Protein AF-0000000066250728 (afdb_homodimer)

Sequence (460 aa):
MPHHIVIVEDEPVTQARLQSYFTQEGYTVSVTASGAGLREIMQNQSVDLILLDINLPDENGLMLTRALRERSTVGIILVTGRSDRIDRIVGLEMGADDYVTKPLELRELVVRVKNLLWRIDLARQAQPHTQDNCYRFAGYCLNVSRHTLERDGEPIKLTRAEYEMLVAFVTNPGEILSRERLLRMLSARRVENPDLRTVDVLIRRLRHKLSADLLVTQHGEGYFLAADVCMPHHIVIVEDEPVTQARLQSYFTQEGYTVSVTASGAGLREIMQNQSVDLILLDINLPDENGLMLTRALRERSTVGIILVTGRSDRIDRIVGLEMGADDYVTKPLELRELVVRVKNLLWRIDLARQAQPHTQDNCYRFAGYCLNVSRHTLERDGEPIKLTRAEYEMLVAFVTNPGEILSRERLLRMLSARRVENPDLRTVDVLIRRLRHKLSADLLVTQHGEGYFLAADVC

Nearest PDB structures (foldseek):
  1xhf-assembly1_A  TM=9.893E-01  e=3.706E-13  Escherichia coli
  4kfc-assembly1_A  TM=5.930E-01  e=5.085E-16  Escherichia coli K-12
  1nxp-assembly1_A  TM=9.653E-01  e=1.635E-10  Streptococcus pneumoniae TIGR4
  4kfc-assembly1_B  TM=5.227E-01  e=7.411E-16  Escherichia coli K-12
  6is2-assembly1_A  TM=9.605E-01  e=4.752E-10  Staphylococcus aureus RF122

GO terms:
  GO:0000156 phosphorelay response regulator activity (F, IDA)
  GO:0006355 regulation of DNA-templated transcription (P, IDA)
  GO:0097532 stress response to acid chemical (P, IMP)

Structure (mmCIF, N/CA/C/O backbone):
data_AF-0000000066250728-model_v1
#
loop_
_entity.id
_entity.type
_entity.pdbx_description
1 polymer 'TorCAD operon transcriptional regulatory protein TorR'
#
loop_
_atom_site.group_PDB
_atom_site.id
_atom_site.type_symbol
_atom_site.label_atom_id
_atom_site.label_alt_id
_atom_site.label_comp_id
_atom_site.label_asym_id
_atom_site.label_entity_id
_atom_site.label_seq_id
_atom_site.pdbx_PDB_ins_code
_atom_site.Cartn_x
_atom_site.Cartn_y
_atom_site.Cartn_z
_atom_site.occupancy
_atom_site.B_iso_or_equiv
_atom_site.auth_seq_id
_atom_site.auth_comp_id
_atom_site.auth_asym_id
_atom_site.auth_atom_id
_atom_site.pdbx_PDB_model_num
ATOM 1 N N . MET A 1 1 ? -9.562 10.82 -10.992 1 58.28 1 MET A N 1
ATOM 2 C CA . MET A 1 1 ? -8.797 12.07 -11.039 1 58.28 1 MET A CA 1
ATOM 3 C C . MET A 1 1 ? -7.305 11.789 -10.938 1 58.28 1 MET A C 1
ATOM 5 O O . MET A 1 1 ? -6.895 10.766 -10.398 1 58.28 1 MET A O 1
ATOM 9 N N . PRO A 1 2 ? -6.418 12.531 -11.664 1 83.06 2 PRO A N 1
ATOM 10 C CA . PRO A 1 2 ? -4.973 12.305 -11.586 1 83.06 2 PRO A CA 1
ATOM 11 C C . PRO A 1 2 ? -4.434 12.43 -10.164 1 83.06 2 PRO A C 1
ATOM 13 O O . PRO A 1 2 ? -4.945 13.227 -9.375 1 83.06 2 PRO A O 1
ATOM 16 N N . HIS A 1 3 ? -3.527 11.594 -9.844 1 92.5 3 HIS A N 1
ATOM 17 C CA . HIS A 1 3 ? -2.898 11.656 -8.531 1 92.5 3 HIS A CA 1
ATOM 18 C C . HIS A 1 3 ? -2.211 13 -8.312 1 92.5 3 HIS A C 1
ATOM 20 O O . HIS A 1 3 ? -1.641 13.57 -9.242 1 92.5 3 HIS A O 1
ATOM 26 N N . HIS A 1 4 ? -2.318 13.516 -7.145 1 96.75 4 HIS A N 1
ATOM 27 C CA . HIS A 1 4 ? -1.683 14.773 -6.75 1 96.75 4 HIS A CA 1
ATOM 28 C C . HIS A 1 4 ? -0.383 14.516 -5.992 1 96.75 4 HIS A C 1
ATOM 30 O O . HIS A 1 4 ? -0.396 13.93 -4.91 1 96.75 4 HIS A O 1
ATOM 36 N N . ILE A 1 5 ? 0.735 14.961 -6.586 1 98.44 5 ILE A N 1
ATOM 37 C CA . ILE A 1 5 ? 2.068 14.812 -6.012 1 98.44 5 ILE A CA 1
ATOM 38 C C . ILE A 1 5 ? 2.576 16.172 -5.539 1 98.44 5 ILE A C 1
ATOM 40 O O . ILE A 1 5 ? 2.482 17.172 -6.262 1 98.44 5 ILE A O 1
ATOM 44 N N . VAL A 1 6 ? 3.029 16.234 -4.293 1 98.69 6 VAL A N 1
ATOM 45 C CA . VAL A 1 6 ? 3.662 17.469 -3.812 1 98.69 6 VAL A CA 1
ATOM 46 C C . VAL A 1 6 ? 5.172 17.266 -3.717 1 98.69 6 VAL A C 1
ATOM 48 O O . VAL A 1 6 ? 5.637 16.281 -3.115 1 98.69 6 VAL A O 1
ATOM 51 N N . ILE A 1 7 ? 5.895 18.156 -4.328 1 98.69 7 ILE A N 1
ATOM 52 C CA . ILE A 1 7 ? 7.352 18.156 -4.277 1 98.69 7 ILE A CA 1
ATOM 53 C C . ILE A 1 7 ? 7.836 19.188 -3.254 1 98.69 7 ILE A C 1
ATOM 55 O O . ILE A 1 7 ? 7.555 20.375 -3.383 1 98.69 7 ILE A O 1
ATOM 59 N N . VAL A 1 8 ? 8.539 18.719 -2.197 1 98.38 8 VAL A N 1
ATOM 60 C CA . VAL A 1 8 ? 9.109 19.578 -1.162 1 98.38 8 VAL A CA 1
ATOM 61 C C . VAL A 1 8 ? 10.625 19.641 -1.322 1 98.38 8 VAL A C 1
ATOM 63 O O . VAL A 1 8 ? 11.344 18.719 -0.917 1 98.38 8 VAL A O 1
ATOM 66 N N . GLU A 1 9 ? 11.109 20.641 -1.899 1 97.38 9 GLU A N 1
ATOM 67 C CA . GLU A 1 9 ? 12.484 20.828 -2.352 1 97.38 9 GLU A CA 1
ATOM 68 C C . GLU A 1 9 ? 12.859 22.297 -2.383 1 97.38 9 GLU A C 1
ATOM 70 O O . GLU A 1 9 ? 12.18 23.109 -3.018 1 97.38 9 GLU A O 1
ATOM 75 N N . ASP A 1 10 ? 13.922 22.609 -1.641 1 95.69 10 ASP A N 1
ATOM 76 C CA . ASP A 1 10 ? 14.266 24.031 -1.536 1 95.69 10 ASP A CA 1
ATOM 77 C C . ASP A 1 10 ? 15.234 24.438 -2.641 1 95.69 10 ASP A C 1
ATOM 79 O O . ASP A 1 10 ? 15.422 25.625 -2.896 1 95.69 10 ASP A O 1
ATOM 83 N N . GLU A 1 11 ? 15.938 23.531 -3.299 1 95.5 11 GLU A N 1
ATOM 84 C CA . GLU A 1 11 ? 16.812 23.844 -4.418 1 95.5 11 GLU A CA 1
ATOM 85 C C . GLU A 1 11 ? 16.016 24.031 -5.711 1 95.5 11 GLU A C 1
ATOM 87 O O . GLU A 1 11 ? 15.453 23.062 -6.234 1 95.5 11 GLU A O 1
ATOM 92 N N . PRO A 1 12 ? 16.047 25.188 -6.258 1 96.25 12 PRO A N 1
ATOM 93 C CA . PRO A 1 12 ? 15.117 25.547 -7.34 1 96.25 12 PRO A CA 1
ATOM 94 C C . PRO A 1 12 ? 15.305 24.672 -8.578 1 96.25 12 PRO A C 1
ATOM 96 O O . PRO A 1 12 ? 14.32 24.297 -9.219 1 96.25 12 PRO A O 1
ATOM 99 N N . VAL A 1 13 ? 16.516 24.359 -8.977 1 96.56 13 VAL A N 1
ATOM 100 C CA . VAL A 1 13 ? 16.781 23.609 -10.195 1 96.56 13 VAL A CA 1
ATOM 101 C C . VAL A 1 13 ? 16.219 22.188 -10.062 1 96.56 13 VAL A C 1
ATOM 103 O O . VAL A 1 13 ? 15.523 21.703 -10.961 1 96.56 13 VAL A O 1
ATOM 106 N N . THR A 1 14 ? 16.484 21.609 -8.961 1 96.44 14 THR A N 1
ATOM 107 C CA . THR A 1 14 ? 15.977 20.266 -8.695 1 96.44 14 THR A CA 1
ATOM 108 C C . THR A 1 14 ? 14.453 20.266 -8.609 1 96.44 14 THR A C 1
ATOM 110 O O . THR A 1 14 ? 13.797 19.375 -9.156 1 96.44 14 THR A O 1
ATOM 113 N N . GLN A 1 15 ? 13.922 21.219 -7.914 1 97.62 15 GLN A N 1
ATOM 114 C CA . GLN A 1 15 ? 12.477 21.344 -7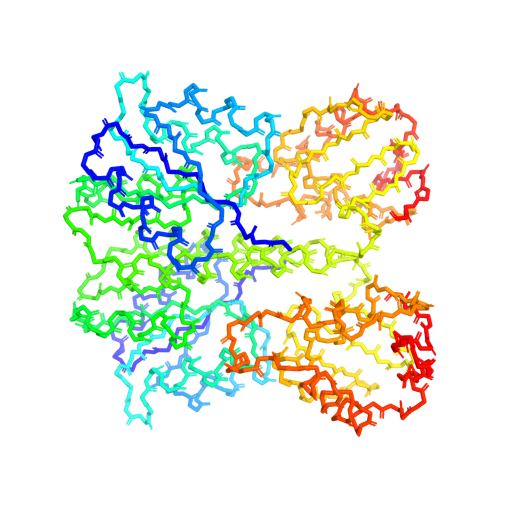.773 1 97.62 15 GLN A CA 1
ATOM 115 C C . GLN A 1 15 ? 11.797 21.438 -9.141 1 97.62 15 GLN A C 1
ATOM 117 O O . GLN A 1 15 ? 10.836 20.734 -9.406 1 97.62 15 GLN A O 1
ATOM 122 N N . ALA A 1 16 ? 12.312 22.297 -10.008 1 97.62 16 ALA A N 1
ATOM 123 C CA . ALA A 1 16 ? 11.742 22.531 -11.328 1 97.62 16 ALA A CA 1
ATOM 124 C C . ALA A 1 16 ? 11.836 21.281 -12.195 1 97.62 16 ALA A C 1
ATOM 126 O O . ALA A 1 16 ? 10.906 20.969 -12.945 1 97.62 16 ALA A O 1
ATOM 127 N N . ARG A 1 17 ? 12.969 20.641 -12.102 1 97.25 17 ARG A N 1
ATOM 128 C CA . ARG A 1 17 ? 13.188 19.422 -12.875 1 97.25 17 ARG A CA 1
ATOM 129 C C . ARG A 1 17 ? 12.172 18.344 -12.508 1 97.25 17 ARG A C 1
ATOM 131 O O . ARG A 1 17 ? 11.555 17.734 -13.391 1 97.25 17 ARG A O 1
ATOM 138 N N . LEU A 1 18 ? 11.969 18.141 -11.242 1 98.12 18 LEU A N 1
ATOM 139 C CA . LEU A 1 18 ? 11.008 17.156 -10.773 1 98.12 18 LEU A CA 1
ATOM 140 C C . LEU A 1 18 ? 9.586 17.547 -11.156 1 98.12 18 LEU A C 1
ATOM 142 O O . LEU A 1 18 ? 8.812 16.703 -11.625 1 98.12 18 LEU A O 1
ATOM 146 N N . GLN A 1 19 ? 9.297 18.812 -10.938 1 98.38 19 GLN A N 1
ATOM 147 C CA . GLN A 1 19 ? 7.961 19.297 -11.273 1 98.38 19 GLN A CA 1
ATOM 148 C C . GLN A 1 19 ? 7.641 19.062 -12.742 1 98.38 19 GLN A C 1
ATOM 150 O O . GLN A 1 19 ? 6.582 18.516 -13.078 1 98.38 19 GLN A O 1
ATOM 155 N N . SER A 1 20 ? 8.531 19.453 -13.594 1 97.88 20 SER A N 1
ATOM 156 C CA . SER A 1 20 ? 8.336 19.312 -15.031 1 97.88 20 SER A CA 1
ATOM 157 C C . SER A 1 20 ? 8.172 17.859 -15.43 1 97.88 20 SER A C 1
ATOM 159 O O . SER A 1 20 ? 7.266 17.516 -16.203 1 97.88 20 SER A O 1
ATOM 161 N N . TYR A 1 21 ? 8.992 17.047 -14.914 1 97.12 21 TYR A N 1
ATOM 162 C CA . TYR A 1 21 ? 8.992 15.641 -15.281 1 97.12 21 TYR A CA 1
ATOM 163 C C . TYR A 1 21 ? 7.691 14.969 -14.875 1 97.12 21 TYR A C 1
ATOM 165 O O . TYR A 1 21 ? 7.055 14.289 -15.688 1 97.12 21 TYR A O 1
ATOM 173 N N . PHE A 1 22 ? 7.215 15.211 -13.656 1 97.94 22 PHE A N 1
ATOM 174 C CA . PHE A 1 22 ? 6.02 14.539 -13.164 1 97.94 22 PHE A CA 1
ATOM 175 C C . PHE A 1 22 ? 4.762 15.125 -13.789 1 97.94 22 PHE A C 1
ATOM 177 O O . PHE A 1 22 ? 3.777 14.414 -14.008 1 97.94 22 PHE A O 1
ATOM 184 N N . THR A 1 23 ? 4.816 16.422 -14.078 1 97.31 23 THR A N 1
ATOM 185 C CA . THR A 1 23 ? 3.709 17.016 -14.828 1 97.31 23 THR A CA 1
ATOM 186 C C . THR A 1 23 ? 3.57 16.359 -16.188 1 97.31 23 THR A C 1
ATOM 188 O O . THR A 1 23 ? 2.461 16.031 -16.625 1 97.31 23 THR A O 1
ATOM 191 N N . GLN A 1 24 ? 4.664 16.109 -16.859 1 96.19 24 GLN A N 1
ATOM 192 C CA . GLN A 1 24 ? 4.672 15.477 -18.172 1 96.19 24 GLN A CA 1
ATOM 193 C C . GLN A 1 24 ? 4.156 14.047 -18.094 1 96.19 24 GLN A C 1
ATOM 195 O O . GLN A 1 24 ? 3.545 13.547 -19.047 1 96.19 24 GLN A O 1
ATOM 200 N N . GLU A 1 25 ? 4.426 13.422 -16.984 1 94.25 25 GLU A N 1
ATOM 201 C CA . GLU A 1 25 ? 3.973 12.047 -16.766 1 94.25 25 GLU A CA 1
ATOM 202 C C . GLU A 1 25 ? 2.475 12 -16.484 1 94.25 25 GLU A C 1
ATOM 204 O O . GLU A 1 25 ? 1.902 10.914 -16.328 1 94.25 25 GLU A O 1
ATOM 209 N N . GLY A 1 26 ? 1.793 13.164 -16.312 1 94 26 GLY A N 1
ATOM 210 C CA . GLY A 1 26 ? 0.344 13.227 -16.219 1 94 26 GLY A CA 1
ATOM 211 C C . GLY A 1 26 ? -0.152 13.43 -14.805 1 94 26 GLY A C 1
ATOM 212 O O . GLY A 1 26 ? -1.348 13.305 -14.531 1 94 26 GLY A O 1
ATOM 213 N N . TYR A 1 27 ? 0.706 13.781 -13.891 1 96.12 27 TYR A N 1
ATOM 214 C CA . TYR A 1 27 ? 0.305 14 -12.5 1 96.12 27 TYR A CA 1
ATOM 215 C C . TYR A 1 27 ? -0.064 15.461 -12.266 1 96.12 27 TYR A C 1
ATOM 217 O O . TYR A 1 27 ? 0.406 16.344 -12.984 1 96.12 27 TYR A O 1
ATOM 225 N N . THR A 1 28 ? -0.974 15.734 -11.375 1 97.19 28 THR A N 1
ATOM 226 C CA . THR A 1 28 ? -1.086 17.062 -10.781 1 97.19 28 THR A CA 1
ATOM 227 C C . THR A 1 28 ? 0.048 17.297 -9.789 1 97.19 28 THR A C 1
ATOM 229 O O . THR A 1 28 ? 0.281 16.484 -8.891 1 97.19 28 THR A O 1
ATOM 232 N N . VAL A 1 29 ? 0.757 18.453 -10.016 1 98.19 29 VAL A N 1
ATOM 233 C CA . VAL A 1 29 ? 1.963 18.641 -9.219 1 98.19 29 VAL A CA 1
ATOM 234 C C . VAL A 1 29 ? 1.923 19.984 -8.516 1 98.19 29 VAL A C 1
ATOM 236 O O . VAL A 1 29 ? 1.641 21.016 -9.148 1 98.19 29 VAL A O 1
ATOM 239 N N . SER A 1 30 ? 2.07 20.031 -7.23 1 98.44 30 SER A N 1
ATOM 240 C CA . SER A 1 30 ? 2.357 21.234 -6.457 1 98.44 30 SER A CA 1
ATOM 241 C C . SER A 1 30 ? 3.787 21.219 -5.922 1 98.44 30 SER A C 1
ATOM 243 O O . SER A 1 30 ? 4.379 20.156 -5.746 1 98.44 30 SER A O 1
ATOM 245 N N . VAL A 1 31 ? 4.297 22.422 -5.715 1 98.31 31 VAL A N 1
ATOM 246 C CA . VAL A 1 31 ? 5.664 22.5 -5.223 1 98.31 31 VAL A CA 1
ATOM 247 C C . VAL A 1 31 ? 5.727 23.453 -4.027 1 98.31 31 VAL A C 1
ATOM 249 O O . VAL A 1 31 ? 4.914 24.375 -3.92 1 98.31 31 VAL A O 1
ATOM 252 N N . THR A 1 32 ? 6.664 23.156 -3.131 1 97.81 32 THR A N 1
ATOM 253 C CA . THR A 1 32 ? 6.973 24.031 -2.006 1 97.81 32 THR A CA 1
ATOM 254 C C . THR A 1 32 ? 8.414 23.844 -1.555 1 97.81 32 THR A C 1
ATOM 256 O O . THR A 1 32 ? 9.016 22.797 -1.788 1 97.81 32 THR A O 1
ATOM 259 N N . ALA A 1 33 ? 8.961 24.875 -0.906 1 96.88 33 ALA A N 1
ATOM 260 C CA . ALA A 1 33 ? 10.359 24.844 -0.491 1 96.88 33 ALA A CA 1
ATOM 261 C C . ALA A 1 33 ? 10.484 24.562 1.003 1 96.88 33 ALA A C 1
ATOM 263 O O . ALA A 1 33 ? 11.586 24.594 1.56 1 96.88 33 ALA A O 1
ATOM 264 N N . SER A 1 34 ? 9.281 24.266 1.667 1 95.62 34 SER A N 1
ATOM 265 C CA . SER A 1 34 ? 9.336 24.172 3.123 1 95.62 34 SER A CA 1
ATOM 266 C C . SER A 1 34 ? 8.258 23.234 3.656 1 95.62 34 SER A C 1
ATOM 268 O O . SER A 1 34 ? 7.309 22.906 2.945 1 95.62 34 SER A O 1
ATOM 270 N N . GLY A 1 35 ? 8.484 22.766 4.926 1 95.5 35 GLY A N 1
ATOM 271 C CA . GLY A 1 35 ? 7.469 21.984 5.613 1 95.5 35 GLY A CA 1
ATOM 272 C C . GLY A 1 35 ? 6.184 22.75 5.855 1 95.5 35 GLY A C 1
ATOM 273 O O . GLY A 1 35 ? 5.09 22.188 5.727 1 95.5 35 GLY A O 1
ATOM 274 N N . ALA A 1 36 ? 6.344 24.016 6.219 1 93.88 36 ALA A N 1
ATOM 275 C CA . ALA A 1 36 ? 5.18 24.875 6.43 1 93.88 36 ALA A CA 1
ATOM 276 C C . ALA A 1 36 ? 4.328 24.953 5.164 1 93.88 36 ALA A C 1
ATOM 278 O O . ALA A 1 36 ? 3.102 24.875 5.23 1 93.88 36 ALA A O 1
ATOM 279 N N . GLY A 1 37 ? 5.016 25.141 4.051 1 96.12 37 GLY A N 1
ATOM 280 C CA . GLY A 1 37 ? 4.305 25.156 2.781 1 96.12 37 GLY A CA 1
ATOM 281 C C . GLY A 1 37 ? 3.57 23.875 2.479 1 96.12 37 GLY A C 1
ATOM 282 O O . GLY A 1 37 ? 2.455 23.891 1.954 1 96.12 37 GLY A O 1
ATOM 283 N N . LEU A 1 38 ? 4.199 22.734 2.785 1 96.88 38 LEU A N 1
ATOM 284 C CA . LEU A 1 38 ? 3.57 21.438 2.586 1 96.88 38 LEU A CA 1
ATOM 285 C C . LEU A 1 38 ? 2.291 21.312 3.404 1 96.88 38 LEU A C 1
ATOM 287 O O . LEU A 1 38 ? 1.255 20.891 2.889 1 96.88 38 LEU A O 1
ATOM 291 N N . ARG A 1 39 ? 2.352 21.703 4.668 1 91.31 39 ARG A N 1
ATOM 292 C CA . ARG A 1 39 ? 1.191 21.641 5.551 1 91.31 39 ARG A CA 1
ATOM 293 C C . ARG A 1 39 ? 0.046 22.5 5.023 1 91.31 39 ARG A C 1
ATOM 295 O O . ARG A 1 39 ? -1.118 22.094 5.098 1 91.31 39 ARG A O 1
ATOM 302 N N . GLU A 1 40 ? 0.374 23.625 4.527 1 93.81 40 GLU A N 1
ATOM 303 C CA . GLU A 1 40 ? -0.634 24.5 3.941 1 93.81 40 GLU A CA 1
ATOM 304 C C . GLU A 1 40 ? -1.311 23.844 2.742 1 93.81 40 GLU A C 1
ATOM 306 O O . GLU A 1 40 ? -2.537 23.875 2.619 1 93.81 40 GLU A O 1
ATOM 311 N N . ILE A 1 41 ? -0.533 23.25 1.873 1 96.06 41 ILE A N 1
ATOM 312 C CA . ILE A 1 41 ? -1.067 22.578 0.694 1 96.06 41 ILE A CA 1
ATOM 313 C C . ILE A 1 41 ? -1.996 21.438 1.122 1 96.06 41 ILE A C 1
ATOM 315 O O . ILE A 1 41 ? -3.096 21.297 0.582 1 96.06 41 ILE A O 1
ATOM 319 N N . MET A 1 42 ? -1.584 20.672 2.139 1 90.5 42 MET A N 1
ATOM 320 C CA . MET A 1 42 ? -2.324 19.5 2.574 1 90.5 42 MET A CA 1
ATOM 321 C C . MET A 1 42 ? -3.613 19.891 3.285 1 90.5 42 MET A C 1
ATOM 323 O O . MET A 1 42 ? -4.543 19.094 3.391 1 90.5 42 MET A O 1
ATOM 327 N N . GLN A 1 43 ? -3.584 21.109 3.82 1 82.44 43 GLN A N 1
ATOM 328 C CA . GLN A 1 43 ? -4.793 21.625 4.453 1 82.44 43 GLN A CA 1
ATOM 329 C C . GLN A 1 43 ? -5.855 21.984 3.414 1 82.44 43 GLN A C 1
ATOM 331 O O . GLN A 1 43 ? -7.051 21.891 3.691 1 82.44 43 GLN A O 1
ATOM 336 N N . ASN A 1 44 ? -5.453 22.234 2.215 1 85.81 44 ASN A N 1
ATOM 337 C CA . ASN A 1 44 ? -6.363 22.797 1.222 1 85.81 44 ASN A CA 1
ATOM 338 C C . ASN A 1 44 ? -6.664 21.797 0.107 1 85.81 44 ASN A C 1
ATOM 340 O O . ASN A 1 44 ? -7.629 21.969 -0.637 1 85.81 44 ASN A O 1
ATOM 344 N N . GLN A 1 45 ? -5.793 20.859 -0.015 1 86.62 45 GLN A N 1
ATOM 345 C CA . GLN A 1 45 ? -5.918 19.906 -1.109 1 86.62 45 GLN A CA 1
ATOM 346 C C . GLN A 1 45 ? -5.598 18.484 -0.642 1 86.62 45 GLN A C 1
ATOM 348 O O . GLN A 1 45 ? -4.801 18.297 0.279 1 86.62 45 GLN A O 1
ATOM 353 N N . SER A 1 46 ? -6.266 17.594 -1.318 1 86.38 46 SER A N 1
ATOM 354 C CA . SER A 1 46 ? -5.875 16.203 -1.09 1 86.38 46 SER A CA 1
ATOM 355 C C . SER A 1 46 ? -4.559 15.883 -1.791 1 86.38 46 SER A C 1
ATOM 357 O O . SER A 1 46 ? -4.359 16.25 -2.949 1 86.38 46 SER A O 1
ATOM 359 N N . VAL A 1 47 ? -3.707 15.258 -1.042 1 93.81 47 VAL A N 1
ATOM 360 C CA . VAL A 1 47 ? -2.389 14.906 -1.555 1 93.81 47 VAL A CA 1
ATOM 361 C C . VAL A 1 47 ? -2.209 13.383 -1.508 1 93.81 47 VAL A C 1
ATOM 363 O O . VAL A 1 47 ? -2.508 12.75 -0.493 1 93.81 47 VAL A O 1
ATOM 366 N N . ASP A 1 48 ? -1.717 12.836 -2.637 1 94.19 48 ASP A N 1
ATOM 367 C CA . ASP A 1 48 ? -1.55 11.383 -2.697 1 94.19 48 ASP A CA 1
ATOM 368 C C . ASP A 1 48 ? -0.125 10.977 -2.324 1 94.19 48 ASP A C 1
ATOM 370 O O . ASP A 1 48 ? 0.092 9.914 -1.741 1 94.19 48 ASP A O 1
ATOM 374 N N . LEU A 1 49 ? 0.795 11.797 -2.734 1 97.81 49 LEU A N 1
ATOM 375 C CA . LEU A 1 49 ? 2.195 11.43 -2.551 1 97.81 49 LEU A CA 1
ATOM 376 C C . LEU A 1 49 ? 3.068 12.672 -2.395 1 97.81 49 LEU A C 1
ATOM 378 O O . LEU A 1 49 ? 2.85 13.68 -3.072 1 97.81 49 LEU A O 1
ATOM 382 N N . ILE A 1 50 ? 4.07 12.578 -1.498 1 98.44 50 ILE A N 1
ATOM 383 C CA . ILE A 1 50 ? 5.02 13.656 -1.238 1 98.44 50 ILE A CA 1
ATOM 384 C C . ILE A 1 50 ? 6.43 13.195 -1.592 1 98.44 50 ILE A C 1
ATOM 386 O O . ILE A 1 50 ? 6.875 12.133 -1.149 1 98.44 50 ILE A O 1
ATOM 390 N N . LEU A 1 51 ? 7.094 13.883 -2.502 1 98.69 51 LEU A N 1
ATOM 391 C CA . LEU A 1 51 ? 8.539 13.789 -2.664 1 98.69 51 LEU A CA 1
ATOM 392 C C . LEU A 1 51 ? 9.25 14.797 -1.765 1 98.69 51 LEU A C 1
ATOM 394 O O . LEU A 1 51 ? 9.125 16.016 -1.96 1 98.69 51 LEU A O 1
ATOM 398 N N . LEU A 1 52 ? 9.984 14.273 -0.8 1 98.38 52 LEU A N 1
ATOM 399 C CA . LEU A 1 52 ? 10.414 15.117 0.31 1 98.38 52 LEU A CA 1
ATOM 400 C C . LEU A 1 52 ? 11.93 15.109 0.442 1 98.38 52 LEU A C 1
ATOM 402 O O . LEU A 1 52 ? 12.539 14.047 0.594 1 98.38 52 LEU A O 1
ATOM 406 N N . ASP A 1 53 ? 12.516 16.234 0.385 1 96.75 53 ASP A N 1
ATOM 407 C CA . ASP A 1 53 ? 13.93 16.359 0.745 1 96.75 53 ASP A CA 1
ATOM 408 C C . ASP A 1 53 ? 14.109 16.375 2.262 1 96.75 53 ASP A C 1
ATOM 410 O O . ASP A 1 53 ? 13.312 16.984 2.982 1 96.75 53 ASP A O 1
ATOM 414 N N . ILE A 1 54 ? 15.141 15.758 2.756 1 95 54 ILE A N 1
ATOM 415 C CA . ILE A 1 54 ? 15.43 15.727 4.184 1 95 54 ILE A CA 1
ATOM 416 C C . ILE A 1 54 ? 15.984 17.078 4.633 1 95 54 ILE A C 1
ATOM 418 O O . ILE A 1 54 ? 15.641 17.562 5.715 1 95 54 ILE A O 1
ATOM 422 N N . ASN A 1 55 ? 16.859 17.578 3.787 1 92.75 55 ASN A N 1
ATOM 423 C CA . ASN A 1 55 ? 17.5 18.844 4.129 1 92.75 55 ASN A CA 1
ATOM 424 C C . ASN A 1 55 ? 16.672 20.031 3.684 1 92.75 55 ASN A C 1
ATOM 426 O O . ASN A 1 55 ? 16.812 20.516 2.559 1 92.75 55 ASN A O 1
ATOM 430 N N . LEU A 1 56 ? 15.875 20.531 4.5 1 93.69 56 LEU A N 1
ATOM 431 C CA . LEU A 1 56 ? 15.07 21.734 4.281 1 93.69 56 LEU A CA 1
ATOM 432 C C . LEU A 1 56 ? 15.523 22.859 5.199 1 93.69 56 LEU A C 1
ATOM 434 O O . LEU A 1 56 ? 16.094 22.609 6.262 1 93.69 56 LEU A O 1
ATOM 438 N N . PRO A 1 57 ? 15.367 24.062 4.824 1 90.62 57 PRO A N 1
ATOM 439 C CA . PRO A 1 57 ? 15.852 25.203 5.609 1 90.62 57 PRO A CA 1
ATOM 440 C C . PRO A 1 57 ? 15.102 25.375 6.93 1 90.62 57 PRO A C 1
ATOM 442 O O . PRO A 1 57 ? 15.68 25.828 7.918 1 90.62 57 PRO A O 1
ATOM 445 N N . ASP A 1 58 ? 13.82 25.031 7.004 1 88.31 58 ASP A N 1
ATOM 446 C CA . ASP A 1 58 ? 13 25.375 8.164 1 88.31 58 ASP A CA 1
ATOM 447 C C . ASP A 1 58 ? 12.82 24.172 9.086 1 88.31 58 ASP A C 1
ATOM 449 O O . ASP A 1 58 ? 12.492 24.328 10.258 1 88.31 58 ASP A O 1
ATOM 453 N N . GLU A 1 59 ? 12.852 22.984 8.531 1 87.06 59 GLU A N 1
ATOM 454 C CA . GLU A 1 59 ? 12.625 21.797 9.352 1 87.06 59 GLU A CA 1
ATOM 455 C C . GLU A 1 59 ? 13.406 20.594 8.828 1 87.06 59 GLU A C 1
ATOM 457 O O . GLU A 1 59 ? 13.828 20.578 7.672 1 87.06 59 GLU A O 1
ATOM 462 N N . ASN A 1 60 ? 13.633 19.688 9.789 1 90.12 60 ASN A N 1
ATOM 463 C CA . ASN A 1 60 ? 14.258 18.422 9.414 1 90.12 60 ASN A CA 1
ATOM 464 C C . ASN A 1 60 ? 13.266 17.5 8.719 1 90.12 60 ASN A C 1
ATOM 466 O O . ASN A 1 60 ? 12.242 17.125 9.297 1 90.12 60 ASN A O 1
ATOM 470 N N . GLY A 1 61 ? 13.539 17.109 7.52 1 93.12 61 GLY A N 1
ATOM 471 C CA . GLY A 1 61 ? 12.648 16.281 6.723 1 93.12 61 GLY A CA 1
ATOM 472 C C . GLY A 1 61 ? 12.281 14.977 7.398 1 93.12 61 GLY A C 1
ATOM 473 O O . GLY A 1 61 ? 11.195 14.43 7.164 1 93.12 61 GLY A O 1
ATOM 474 N N . LEU A 1 62 ? 13.141 14.422 8.273 1 93.38 62 LEU A N 1
ATOM 475 C CA . LEU A 1 62 ? 12.852 13.188 8.992 1 93.38 62 LEU A CA 1
ATOM 476 C C . LEU A 1 62 ? 11.758 13.398 10.031 1 93.38 62 LEU A C 1
ATOM 478 O O . LEU A 1 62 ? 10.859 12.57 10.172 1 93.38 62 LEU A O 1
ATOM 482 N N . MET A 1 63 ? 11.875 14.5 10.711 1 92.5 63 MET A N 1
ATOM 483 C CA . MET A 1 63 ? 10.852 14.828 11.703 1 92.5 63 MET A CA 1
ATOM 484 C C . MET A 1 63 ? 9.508 15.109 11.023 1 92.5 63 MET A C 1
ATOM 486 O O . MET A 1 63 ? 8.461 14.719 11.531 1 92.5 63 MET A O 1
ATOM 490 N N . LEU A 1 64 ? 9.617 15.812 9.945 1 94.88 64 LEU A N 1
ATOM 491 C CA . LEU A 1 64 ? 8.406 16.078 9.164 1 94.88 64 LEU A CA 1
ATOM 492 C C . LEU A 1 64 ? 7.754 14.766 8.727 1 94.88 64 LEU A C 1
ATOM 494 O O . LEU A 1 64 ? 6.531 14.625 8.797 1 94.88 64 LEU A O 1
ATOM 498 N N . THR A 1 65 ? 8.555 13.789 8.258 1 95.81 65 THR A N 1
ATOM 499 C CA . THR A 1 65 ? 8.07 12.477 7.852 1 95.81 65 THR A CA 1
ATOM 500 C C . THR A 1 65 ? 7.309 11.805 8.992 1 95.81 65 THR A C 1
ATOM 502 O O . THR A 1 65 ? 6.203 11.289 8.789 1 95.81 65 THR A O 1
ATOM 505 N N . ARG A 1 66 ? 7.875 11.836 10.133 1 90.12 66 ARG A N 1
ATOM 506 C CA . ARG A 1 66 ? 7.246 11.227 11.305 1 90.12 66 ARG A CA 1
ATOM 507 C C . ARG A 1 66 ? 5.902 11.883 11.609 1 90.12 66 ARG A C 1
ATOM 509 O O . ARG A 1 66 ? 4.906 11.195 11.836 1 90.12 66 ARG A O 1
ATOM 516 N N . ALA A 1 67 ? 5.875 13.172 11.633 1 86.88 67 ALA A N 1
ATOM 517 C CA . ALA A 1 67 ? 4.656 13.93 11.914 1 86.88 67 ALA A CA 1
ATOM 518 C C . ALA A 1 67 ? 3.57 13.609 10.891 1 86.88 67 ALA A C 1
ATOM 520 O O . ALA A 1 67 ? 2.404 13.43 11.25 1 86.88 67 ALA A O 1
ATOM 521 N N . LEU A 1 68 ? 3.949 13.547 9.625 1 89.19 68 LEU A N 1
ATOM 522 C CA . LEU A 1 68 ? 3.008 13.25 8.547 1 89.19 68 LEU A CA 1
ATOM 523 C C . LEU A 1 68 ? 2.424 11.852 8.711 1 89.19 68 LEU A C 1
ATOM 525 O O . LEU A 1 68 ? 1.213 11.664 8.578 1 89.19 68 LEU A O 1
ATOM 529 N N . ARG A 1 69 ? 3.32 10.898 9.016 1 88.94 69 ARG A N 1
ATOM 530 C CA . ARG A 1 69 ? 2.918 9.5 9.102 1 88.94 69 ARG A CA 1
ATOM 531 C C . ARG A 1 69 ? 1.967 9.266 10.266 1 88.94 69 ARG A C 1
ATOM 533 O O . ARG A 1 69 ? 1.06 8.438 10.18 1 88.94 69 ARG A O 1
ATOM 540 N N . GLU A 1 70 ? 2.113 10.055 11.258 1 76.31 70 GLU A N 1
ATOM 541 C CA . GLU A 1 70 ? 1.263 9.938 12.438 1 76.31 70 GLU A CA 1
ATOM 542 C C . GLU A 1 70 ? -0.177 10.328 12.125 1 76.31 70 GLU A C 1
ATOM 544 O O . GLU A 1 70 ? -1.11 9.875 12.797 1 76.31 70 GLU A O 1
ATOM 549 N N . ARG A 1 71 ? -0.246 11.055 11.016 1 72.5 71 ARG A N 1
ATOM 550 C CA . ARG A 1 71 ? -1.568 11.641 10.844 1 72.5 71 ARG A CA 1
ATOM 551 C C . ARG A 1 71 ? -2.164 11.266 9.492 1 72.5 71 ARG A C 1
ATOM 553 O O . ARG A 1 71 ? -3.285 11.664 9.172 1 72.5 71 ARG A O 1
ATOM 560 N N . SER A 1 72 ? -1.37 10.562 8.742 1 82.06 72 SER A N 1
ATOM 561 C CA . SER A 1 72 ? -1.884 10.312 7.402 1 82.06 72 SER A CA 1
ATOM 562 C C . SER A 1 72 ? -1.264 9.062 6.797 1 82.06 72 SER A C 1
ATOM 564 O O . SER A 1 72 ? -0.269 8.547 7.309 1 82.06 72 SER A O 1
ATOM 566 N N . THR A 1 73 ? -1.896 8.562 5.742 1 86.06 73 THR A N 1
ATOM 567 C CA . THR A 1 73 ? -1.351 7.438 4.996 1 86.06 73 THR A CA 1
ATOM 568 C C . THR A 1 73 ? -0.807 7.891 3.645 1 86.06 73 THR A C 1
ATOM 570 O O . THR A 1 73 ? -0.654 7.082 2.727 1 86.06 73 THR A O 1
ATOM 573 N N . VAL A 1 74 ? -0.56 9.195 3.549 1 92.44 74 VAL A N 1
ATOM 574 C CA . VAL A 1 74 ? -0.03 9.773 2.316 1 92.44 74 VAL A CA 1
ATOM 575 C C . VAL A 1 74 ? 1.275 9.07 1.94 1 92.44 74 VAL A C 1
ATOM 577 O O . VAL A 1 74 ? 2.02 8.625 2.814 1 92.44 74 VAL A O 1
ATOM 580 N N . GLY A 1 75 ? 1.481 8.836 0.622 1 96.62 75 GLY A N 1
ATOM 581 C CA . GLY A 1 75 ? 2.773 8.305 0.208 1 96.62 75 GLY A CA 1
ATOM 582 C C . GLY A 1 75 ? 3.92 9.258 0.478 1 96.62 75 GLY A C 1
ATOM 583 O O . GLY A 1 75 ? 3.805 10.461 0.233 1 96.62 75 GLY A O 1
ATOM 584 N N . ILE A 1 76 ? 5.023 8.766 1.026 1 98 76 ILE A N 1
ATOM 585 C CA . ILE A 1 76 ? 6.191 9.609 1.281 1 98 76 ILE A CA 1
ATOM 586 C C . ILE A 1 76 ? 7.441 8.938 0.708 1 98 76 ILE A C 1
ATOM 588 O O . ILE A 1 76 ? 7.805 7.836 1.118 1 98 76 ILE A O 1
ATOM 592 N N . ILE A 1 77 ? 8.047 9.531 -0.243 1 98.56 77 ILE A N 1
ATOM 593 C CA . ILE A 1 77 ? 9.367 9.133 -0.731 1 98.56 77 ILE A CA 1
ATOM 594 C C . ILE A 1 77 ? 10.383 10.219 -0.4 1 98.56 77 ILE A C 1
ATOM 596 O O . ILE A 1 77 ? 10.258 11.359 -0.845 1 98.56 77 ILE A O 1
ATOM 600 N N . LEU A 1 78 ? 11.367 9.852 0.448 1 98.12 78 LEU A N 1
ATOM 601 C CA . LEU A 1 78 ? 12.469 10.773 0.709 1 98.12 78 LEU A CA 1
ATOM 602 C C . LEU A 1 78 ? 13.414 10.844 -0.487 1 98.12 78 LEU A C 1
ATOM 604 O O . LEU A 1 78 ? 13.852 9.812 -1.001 1 98.12 78 LEU A O 1
ATOM 608 N N . VAL A 1 79 ? 13.594 12.031 -1.034 1 97.69 79 VAL A N 1
ATOM 609 C CA . VAL A 1 79 ? 14.523 12.297 -2.125 1 97.69 79 VAL A CA 1
ATOM 610 C C . VAL A 1 79 ? 15.625 13.242 -1.645 1 97.69 79 VAL A C 1
ATOM 612 O O . VAL A 1 79 ? 15.398 14.445 -1.49 1 97.69 79 VAL A O 1
ATOM 615 N N . THR A 1 80 ? 16.844 12.758 -1.456 1 95.31 80 THR A N 1
ATOM 616 C CA . THR A 1 80 ? 17.812 13.547 -0.712 1 95.31 80 THR A CA 1
ATOM 617 C C . THR A 1 80 ? 19.234 13.203 -1.153 1 95.31 80 THR A C 1
ATOM 619 O O . THR A 1 80 ? 19.469 12.156 -1.764 1 95.31 80 THR A O 1
ATOM 622 N N . GLY A 1 81 ? 20.172 14.094 -0.854 1 93.94 81 GLY A N 1
ATOM 623 C CA . GLY A 1 81 ? 21.578 13.852 -1.104 1 93.94 81 GLY A CA 1
ATOM 624 C C . GLY A 1 81 ? 22.234 13.016 -0.026 1 93.94 81 GLY A C 1
ATOM 625 O O . GLY A 1 81 ? 23.391 12.609 -0.171 1 93.94 81 GLY A O 1
ATOM 626 N N . ARG A 1 82 ? 21.609 12.742 0.992 1 92.06 82 ARG A N 1
ATOM 627 C CA . ARG A 1 82 ? 22.141 11.938 2.084 1 92.06 82 ARG A CA 1
ATOM 628 C C . ARG A 1 82 ? 22.172 10.453 1.717 1 92.06 82 ARG A C 1
ATOM 630 O O . ARG A 1 82 ? 21.109 9.82 1.636 1 92.06 82 ARG A O 1
ATOM 637 N N . SER A 1 83 ? 23.312 9.922 1.636 1 90 83 SER A N 1
ATOM 638 C CA . SER A 1 83 ? 23.406 8.562 1.105 1 90 83 SER A CA 1
ATOM 639 C C . SER A 1 83 ? 23.875 7.582 2.18 1 90 83 SER A C 1
ATOM 641 O O . SER A 1 83 ? 24 6.383 1.921 1 90 83 SER A O 1
ATOM 643 N N . ASP A 1 84 ? 24 8.156 3.398 1 90.88 84 ASP A N 1
ATOM 644 C CA . ASP A 1 84 ? 24.469 7.27 4.461 1 90.88 84 ASP A CA 1
ATOM 645 C C . ASP A 1 84 ? 23.422 6.219 4.805 1 90.88 84 ASP A C 1
ATOM 647 O O . ASP A 1 84 ? 22.219 6.52 4.848 1 90.88 84 ASP A O 1
ATOM 651 N N . ARG A 1 85 ? 23.922 5.055 5.16 1 88.81 85 ARG A N 1
ATOM 652 C CA . ARG A 1 85 ? 23.078 3.906 5.445 1 88.81 85 ARG A CA 1
ATOM 653 C C . ARG A 1 85 ? 22.172 4.18 6.648 1 88.81 85 ARG A C 1
ATOM 655 O O . ARG A 1 85 ? 21 3.799 6.656 1 88.81 85 ARG A O 1
ATOM 662 N N . ILE A 1 86 ? 22.703 4.809 7.621 1 91.44 86 ILE A N 1
ATOM 663 C CA . ILE A 1 86 ? 21.969 5.074 8.844 1 91.44 86 ILE A CA 1
ATOM 664 C C . ILE A 1 86 ? 20.797 6.016 8.547 1 91.44 86 ILE A C 1
ATOM 666 O O . ILE A 1 86 ? 19.688 5.809 9.031 1 91.44 86 ILE A O 1
ATOM 670 N N . ASP A 1 87 ? 21.031 6.992 7.711 1 91.25 87 ASP A N 1
ATOM 671 C CA . ASP A 1 87 ? 19.969 7.93 7.344 1 91.25 87 ASP A CA 1
ATOM 672 C C . ASP A 1 87 ? 18.844 7.223 6.594 1 91.25 87 ASP A C 1
ATOM 674 O O . ASP A 1 87 ? 17.672 7.527 6.801 1 91.25 87 ASP A O 1
ATOM 678 N N . ARG A 1 88 ? 19.266 6.355 5.773 1 94.31 88 ARG A N 1
ATOM 679 C CA . ARG A 1 88 ? 18.266 5.605 5.008 1 94.31 88 ARG A CA 1
ATOM 680 C C . ARG A 1 88 ? 17.375 4.789 5.926 1 94.31 88 ARG A C 1
ATOM 682 O O . ARG A 1 88 ? 16.141 4.848 5.82 1 94.31 88 ARG A O 1
ATOM 689 N N . ILE A 1 89 ? 17.953 4.086 6.875 1 94.69 89 ILE A N 1
ATOM 690 C CA . ILE A 1 89 ? 17.219 3.246 7.812 1 94.69 89 ILE A CA 1
ATOM 691 C C . ILE A 1 89 ? 16.297 4.113 8.68 1 94.69 89 ILE A C 1
ATOM 693 O O . ILE A 1 89 ? 15.109 3.809 8.836 1 94.69 89 ILE A O 1
ATOM 697 N N . VAL A 1 90 ? 16.844 5.219 9.156 1 94.81 90 VAL A N 1
ATOM 698 C CA . VAL A 1 90 ? 16.094 6.117 10.023 1 94.81 90 VAL A CA 1
ATOM 699 C C . VAL A 1 90 ? 14.914 6.711 9.25 1 94.81 90 VAL A C 1
ATOM 701 O O . VAL A 1 90 ? 13.797 6.758 9.758 1 94.81 90 VAL A O 1
ATOM 704 N N . GLY A 1 91 ? 15.203 7.137 8.031 1 95.88 91 GLY A N 1
ATOM 705 C CA . GLY A 1 91 ? 14.133 7.688 7.207 1 95.88 91 GLY A CA 1
ATOM 706 C C . GLY A 1 91 ? 12.977 6.727 7.012 1 95.88 91 GLY A C 1
ATOM 707 O O . GLY A 1 91 ? 11.812 7.117 7.129 1 95.88 91 GLY A O 1
ATOM 708 N N . LEU A 1 92 ? 13.297 5.512 6.738 1 96.19 92 LEU A N 1
ATOM 709 C CA . LEU A 1 92 ? 12.281 4.48 6.551 1 96.19 92 LEU A CA 1
ATOM 710 C C . LEU A 1 92 ? 11.57 4.176 7.867 1 96.19 92 LEU A C 1
ATOM 712 O O . LEU A 1 92 ? 10.352 4.02 7.891 1 96.19 92 LEU A O 1
ATOM 716 N N . GLU A 1 93 ? 12.258 4.176 8.945 1 93.38 93 GLU A N 1
ATOM 717 C CA . GLU A 1 93 ? 11.695 3.914 10.266 1 93.38 93 GLU A CA 1
ATOM 718 C C . GLU A 1 93 ? 10.75 5.035 10.695 1 93.38 93 GLU A C 1
ATOM 720 O O . GLU A 1 93 ? 9.773 4.793 11.406 1 93.38 93 GLU A O 1
ATOM 725 N N . MET A 1 94 ? 11.07 6.203 10.211 1 92.88 94 MET A N 1
ATOM 726 C CA . MET A 1 94 ? 10.25 7.355 10.562 1 92.88 94 MET A CA 1
ATOM 727 C C . MET A 1 94 ? 8.922 7.328 9.812 1 92.88 94 MET A C 1
ATOM 729 O O . MET A 1 94 ? 8.016 8.102 10.125 1 92.88 94 MET A O 1
ATOM 733 N N . GLY A 1 95 ? 8.836 6.504 8.812 1 93.75 95 GLY A N 1
ATOM 734 C CA . GLY A 1 95 ? 7.535 6.312 8.188 1 93.75 95 GLY A CA 1
ATOM 735 C C . GLY A 1 95 ? 7.566 6.5 6.684 1 93.75 95 GLY A C 1
ATOM 736 O O . GLY A 1 95 ? 6.535 6.383 6.016 1 93.75 95 GLY A O 1
ATOM 737 N N . ALA A 1 96 ? 8.773 6.816 6.125 1 97.56 96 ALA A N 1
ATOM 738 C CA . ALA A 1 96 ? 8.852 6.941 4.672 1 97.56 96 ALA A CA 1
ATOM 739 C C . ALA A 1 96 ? 8.602 5.598 3.99 1 97.56 96 ALA A C 1
ATOM 741 O O . ALA A 1 96 ? 9.031 4.555 4.484 1 97.56 96 ALA A O 1
ATOM 742 N N . ASP A 1 97 ? 7.914 5.66 2.863 1 97.25 97 ASP A N 1
ATOM 743 C CA . ASP A 1 97 ? 7.668 4.449 2.09 1 97.25 97 ASP A CA 1
ATOM 744 C C . ASP A 1 97 ? 8.914 4.027 1.315 1 97.25 97 ASP A C 1
ATOM 746 O O . ASP A 1 97 ? 9.102 2.844 1.03 1 97.25 97 ASP A O 1
ATOM 750 N N . ASP A 1 98 ? 9.664 4.996 0.878 1 97.56 98 ASP A N 1
ATOM 751 C CA . ASP A 1 98 ? 10.867 4.77 0.073 1 97.56 98 ASP A CA 1
ATOM 752 C C . ASP A 1 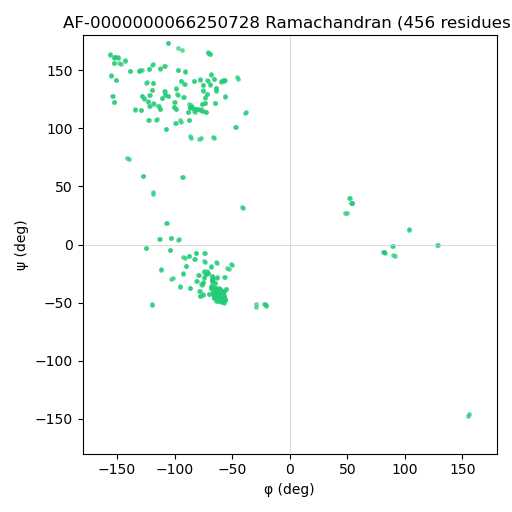98 ? 11.914 5.852 0.327 1 97.56 98 ASP A C 1
ATOM 754 O O . ASP A 1 98 ? 11.617 6.867 0.958 1 97.56 98 ASP A O 1
ATOM 758 N N . TYR A 1 99 ? 13.117 5.547 -0.021 1 97.12 99 TYR A N 1
ATOM 759 C CA . TYR A 1 99 ? 14.289 6.406 0.129 1 97.12 99 TYR A CA 1
ATOM 760 C C . TYR A 1 99 ? 15.133 6.406 -1.139 1 97.12 99 TYR A C 1
ATOM 762 O O . TYR A 1 99 ? 15.664 5.367 -1.536 1 97.12 99 TYR A O 1
ATOM 770 N N . VAL A 1 100 ? 15.242 7.578 -1.805 1 96.44 100 VAL A N 1
ATOM 771 C CA . VAL A 1 100 ? 15.969 7.707 -3.062 1 96.44 100 VAL A CA 1
ATOM 772 C C . VAL A 1 100 ? 17.078 8.742 -2.914 1 96.44 100 VAL A C 1
ATOM 774 O O . VAL A 1 100 ? 16.828 9.875 -2.486 1 96.44 100 VAL A O 1
ATOM 777 N N . THR A 1 101 ? 18.266 8.383 -3.283 1 94.88 101 THR A N 1
ATOM 778 C CA . THR A 1 101 ? 19.406 9.273 -3.115 1 94.88 101 THR A CA 1
ATOM 779 C C . THR A 1 101 ? 19.656 10.07 -4.387 1 94.88 101 THR A C 1
ATOM 781 O O . THR A 1 101 ? 19.516 9.547 -5.496 1 94.88 101 THR A O 1
ATOM 784 N N . LYS A 1 102 ? 20.016 11.352 -4.18 1 94.81 102 LYS A N 1
ATOM 785 C CA . LYS A 1 102 ? 20.531 12.188 -5.254 1 94.81 102 LYS A CA 1
ATOM 786 C C . LYS A 1 102 ? 22.031 11.961 -5.457 1 94.81 102 LYS A C 1
ATOM 788 O O . LYS A 1 102 ? 22.766 11.742 -4.488 1 94.81 102 LYS A O 1
ATOM 793 N N . PRO A 1 103 ? 22.516 11.938 -6.688 1 93.94 103 PRO A N 1
ATOM 794 C CA . PRO A 1 103 ? 21.781 12.094 -7.949 1 93.94 103 PRO A CA 1
ATOM 795 C C . PRO A 1 103 ? 20.906 10.883 -8.281 1 93.94 103 PRO A C 1
ATOM 797 O O . PRO A 1 103 ? 21.297 9.742 -7.992 1 93.94 103 PRO A O 1
ATOM 800 N N . LEU A 1 104 ? 19.781 11.227 -8.789 1 91.06 104 LEU A N 1
ATOM 801 C CA . LEU A 1 104 ? 18.844 10.133 -8.992 1 91.06 104 LEU A CA 1
ATOM 802 C C . LEU A 1 104 ? 18.484 9.984 -10.469 1 91.06 104 LEU A C 1
ATOM 804 O O . LEU A 1 104 ? 18.719 10.906 -11.266 1 91.06 104 LEU A O 1
ATOM 808 N N . GLU A 1 105 ? 18.062 8.75 -10.844 1 93.12 105 GLU A N 1
ATOM 809 C CA . GLU A 1 105 ? 17.5 8.461 -12.148 1 93.12 105 GLU A CA 1
ATOM 810 C C . GLU A 1 105 ? 15.992 8.719 -12.164 1 93.12 105 GLU A C 1
ATOM 812 O O . GLU A 1 105 ? 15.227 8.016 -11.5 1 93.12 105 GLU A O 1
ATOM 817 N N . LEU A 1 106 ? 15.555 9.664 -13.016 1 95.44 106 LEU A N 1
ATOM 818 C CA . LEU A 1 106 ? 14.164 10.102 -13.008 1 95.44 106 LEU A CA 1
ATOM 819 C C . LEU A 1 106 ? 13.234 8.953 -13.383 1 95.44 106 LEU A C 1
ATOM 821 O O . LEU A 1 106 ? 12.148 8.812 -12.805 1 95.44 106 LEU A O 1
ATOM 825 N N . ARG A 1 107 ? 13.648 8.148 -14.297 1 94.69 107 ARG A N 1
ATOM 826 C CA . ARG A 1 107 ? 12.812 7.023 -14.711 1 94.69 107 ARG A CA 1
ATOM 827 C C . ARG A 1 107 ? 12.57 6.07 -13.539 1 94.69 107 ARG A C 1
ATOM 829 O O . ARG A 1 107 ? 11.461 5.559 -13.375 1 94.69 107 ARG A O 1
ATOM 836 N N . GLU A 1 108 ? 13.594 5.82 -12.805 1 95.56 108 GLU A N 1
ATOM 837 C CA . GLU A 1 108 ? 13.445 4.961 -11.633 1 95.56 108 GLU A CA 1
ATOM 838 C C . GLU A 1 108 ? 12.484 5.574 -10.617 1 95.56 108 GLU A C 1
ATOM 840 O O . GLU A 1 108 ? 11.633 4.875 -10.055 1 95.56 108 GLU A O 1
ATOM 845 N N . LEU A 1 109 ? 12.664 6.855 -10.359 1 97.56 109 LEU A N 1
ATOM 846 C CA . LEU A 1 109 ? 11.805 7.531 -9.398 1 97.56 109 LEU A CA 1
ATOM 847 C C . LEU A 1 109 ? 10.344 7.453 -9.82 1 97.56 109 LEU A C 1
ATOM 849 O O . LEU A 1 109 ? 9.469 7.199 -8.984 1 97.56 109 LEU A O 1
ATOM 853 N N . VAL A 1 110 ? 10.055 7.605 -11.094 1 96.56 110 VAL A N 1
ATOM 854 C CA . VAL A 1 110 ? 8.68 7.605 -11.578 1 96.56 110 VAL A CA 1
ATOM 855 C C . VAL A 1 110 ? 8.062 6.223 -11.375 1 96.56 110 VAL A C 1
ATOM 857 O O . VAL A 1 110 ? 6.891 6.113 -11.016 1 96.56 110 VAL A O 1
ATOM 860 N N . VAL A 1 111 ? 8.82 5.191 -11.625 1 95.69 111 VAL A N 1
ATOM 861 C CA . VAL A 1 111 ? 8.297 3.84 -11.461 1 95.69 111 VAL A CA 1
ATOM 862 C C . VAL A 1 111 ? 8.008 3.566 -9.984 1 95.69 111 VAL A C 1
ATOM 864 O O . VAL A 1 111 ? 6.992 2.963 -9.648 1 95.69 111 VAL A O 1
ATOM 867 N N . ARG A 1 112 ? 8.922 4.031 -9.102 1 97.62 112 ARG A N 1
ATOM 868 C CA . ARG A 1 112 ? 8.695 3.896 -7.66 1 97.62 112 ARG A CA 1
ATOM 869 C C . ARG A 1 112 ? 7.422 4.613 -7.238 1 97.62 112 ARG A C 1
ATOM 871 O O . ARG A 1 112 ? 6.641 4.082 -6.445 1 97.62 112 ARG A O 1
ATOM 878 N N . VAL A 1 113 ? 7.242 5.789 -7.762 1 97.56 113 VAL A N 1
ATOM 879 C CA . VAL A 1 113 ? 6.047 6.574 -7.473 1 97.56 113 VAL A CA 1
ATOM 880 C C . VAL A 1 113 ? 4.805 5.824 -7.957 1 97.56 113 VAL A C 1
ATOM 882 O O . VAL A 1 113 ? 3.824 5.699 -7.223 1 97.56 113 VAL A O 1
ATOM 885 N N . LYS A 1 114 ? 4.875 5.332 -9.164 1 94.5 114 LYS A N 1
ATOM 886 C CA . LYS A 1 114 ? 3.752 4.613 -9.758 1 94.5 114 LYS A CA 1
ATOM 887 C C . LYS A 1 114 ? 3.363 3.404 -8.914 1 94.5 114 LYS A C 1
ATOM 889 O O . LYS A 1 114 ? 2.182 3.195 -8.625 1 94.5 114 LYS A O 1
ATOM 894 N N . ASN A 1 115 ? 4.34 2.619 -8.539 1 93.56 115 ASN A N 1
ATOM 895 C CA . ASN A 1 115 ? 4.09 1.414 -7.758 1 93.56 115 ASN A CA 1
ATOM 896 C C . ASN A 1 115 ? 3.504 1.748 -6.391 1 93.56 115 ASN A C 1
ATOM 898 O O . ASN A 1 115 ? 2.596 1.064 -5.914 1 93.56 115 ASN A O 1
ATOM 902 N N . LEU A 1 116 ? 4.059 2.789 -5.762 1 95.5 116 LEU A N 1
ATOM 903 C CA . LEU A 1 116 ? 3.555 3.203 -4.457 1 95.5 116 LEU A CA 1
ATOM 904 C C . LEU A 1 116 ? 2.111 3.684 -4.559 1 95.5 116 LEU A C 1
ATOM 906 O O . LEU A 1 116 ? 1.27 3.311 -3.74 1 95.5 116 LEU A O 1
ATOM 910 N N . LEU A 1 117 ? 1.812 4.477 -5.562 1 93.06 117 LEU A N 1
ATOM 911 C CA . LEU A 1 117 ? 0.457 4.98 -5.758 1 93.06 117 LEU A CA 1
ATOM 912 C C . LEU A 1 117 ? -0.513 3.84 -6.047 1 93.06 117 LEU A C 1
ATOM 914 O O . LEU A 1 117 ? -1.67 3.881 -5.621 1 93.06 117 LEU A O 1
ATOM 918 N N . TRP A 1 118 ? -0.019 2.893 -6.793 1 87.25 118 TRP A N 1
ATOM 919 C CA . TRP A 1 118 ? -0.844 1.714 -7.043 1 87.25 118 TRP A CA 1
ATOM 920 C C . TRP A 1 118 ? -1.254 1.051 -5.73 1 87.25 118 TRP A C 1
ATOM 922 O O . TRP A 1 118 ? -2.418 0.683 -5.551 1 87.25 118 TRP A O 1
ATOM 932 N N . ARG A 1 119 ? -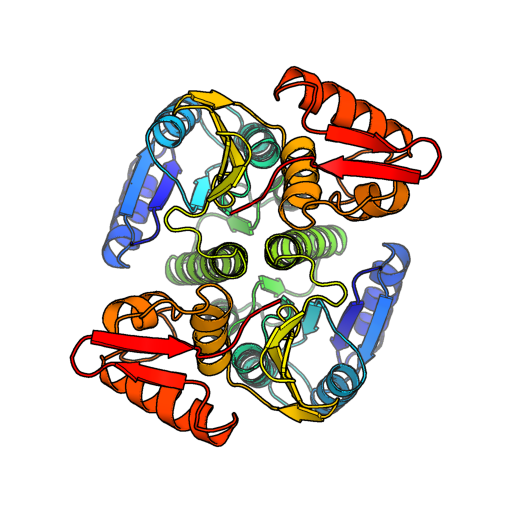0.347 0.872 -4.793 1 87.5 119 ARG A N 1
ATOM 933 C CA . ARG A 1 119 ? -0.646 0.304 -3.48 1 87.5 119 ARG A CA 1
ATOM 934 C C . ARG A 1 119 ? -1.649 1.169 -2.727 1 87.5 119 ARG A C 1
ATOM 936 O O . ARG A 1 119 ? -2.566 0.65 -2.086 1 87.5 119 ARG A O 1
ATOM 943 N N . ILE A 1 120 ? -1.456 2.398 -2.775 1 86.25 120 ILE A N 1
ATOM 944 C CA . ILE A 1 120 ? -2.332 3.344 -2.09 1 86.25 120 ILE A CA 1
ATOM 945 C C . ILE A 1 120 ? -3.746 3.24 -2.654 1 86.25 120 ILE A C 1
ATOM 947 O O . ILE A 1 120 ? -4.723 3.252 -1.902 1 86.25 120 ILE A O 1
ATOM 951 N N . ASP A 1 121 ? -3.84 3.078 -3.934 1 81.31 121 ASP A N 1
ATOM 952 C CA . ASP A 1 121 ? -5.137 2.982 -4.598 1 81.31 121 ASP A CA 1
ATOM 953 C C . ASP A 1 121 ? -5.859 1.696 -4.207 1 81.31 121 ASP A C 1
ATOM 955 O O . ASP A 1 121 ? -7.09 1.674 -4.109 1 81.31 121 ASP A O 1
ATOM 959 N N . LEU A 1 122 ? -5.117 0.651 -4.07 1 76.25 122 LEU A N 1
ATOM 960 C CA . LEU A 1 122 ? -5.715 -0.615 -3.66 1 76.25 122 LEU A CA 1
ATOM 961 C C . LEU A 1 122 ? -6.441 -0.465 -2.328 1 76.25 122 LEU A C 1
ATOM 963 O O . LEU A 1 122 ? -7.52 -1.036 -2.137 1 76.25 122 LEU A O 1
ATOM 967 N N . ALA A 1 123 ? -5.844 0.252 -1.455 1 73.12 123 ALA A N 1
ATOM 968 C CA . ALA A 1 123 ? -6.445 0.464 -0.141 1 73.12 123 ALA A CA 1
ATOM 969 C C . ALA A 1 123 ? -7.711 1.309 -0.246 1 73.12 123 ALA A C 1
ATOM 971 O O . ALA A 1 123 ? -8.672 1.092 0.496 1 73.12 123 ALA A O 1
ATOM 972 N N . ARG A 1 124 ? -7.723 2.146 -1.214 1 67.06 124 ARG A N 1
ATOM 973 C CA . ARG A 1 124 ? -8.859 3.043 -1.4 1 67.06 124 ARG A CA 1
ATOM 974 C C . ARG A 1 124 ? -10.023 2.316 -2.055 1 67.06 124 ARG A C 1
ATOM 976 O O . ARG A 1 124 ? -11.188 2.609 -1.764 1 67.06 124 ARG A O 1
ATOM 983 N N . GLN A 1 125 ? -9.773 1.439 -3.035 1 59.97 125 GLN A N 1
ATOM 984 C CA . GLN A 1 125 ? -10.797 0.716 -3.783 1 59.97 125 GLN A CA 1
ATOM 985 C C . GLN A 1 125 ? -11.523 -0.293 -2.895 1 59.97 125 GLN A C 1
ATOM 987 O O . GLN A 1 125 ? -12.695 -0.589 -3.109 1 59.97 125 GLN A O 1
ATOM 992 N N . ALA A 1 126 ? -10.836 -0.915 -1.975 1 56.88 126 ALA A N 1
ATOM 993 C CA . ALA A 1 126 ? -11.453 -1.903 -1.096 1 56.88 126 ALA A CA 1
ATOM 994 C C . ALA A 1 126 ? -12.523 -1.263 -0.22 1 56.88 126 ALA A C 1
ATOM 996 O O . ALA A 1 126 ? -13.367 -1.96 0.351 1 56.88 126 ALA A O 1
ATOM 997 N N . GLN A 1 127 ? -12.477 -0.016 -0.178 1 50.72 127 GLN A N 1
ATOM 998 C CA . GLN A 1 127 ? -13.414 0.69 0.69 1 50.72 127 GLN A CA 1
ATOM 999 C C . GLN A 1 127 ? -14.766 0.878 0.006 1 50.72 127 GLN A C 1
ATOM 1001 O O . GLN A 1 127 ? -14.828 1.179 -1.188 1 50.72 127 GLN A O 1
ATOM 1006 N N . PRO A 1 128 ? -15.789 0.22 0.574 1 45.72 128 PRO A N 1
ATOM 1007 C CA . PRO A 1 128 ? -17.109 0.396 -0.036 1 45.72 128 PRO A CA 1
ATOM 1008 C C . PRO A 1 128 ? -17.359 1.825 -0.513 1 45.72 128 PRO A C 1
ATOM 1010 O O . PRO A 1 128 ? -16.828 2.773 0.073 1 45.72 128 PRO A O 1
ATOM 1013 N N . HIS A 1 129 ? -17.469 1.999 -1.862 1 42.62 129 HIS A N 1
ATOM 1014 C CA . HIS A 1 129 ? -17.781 3.203 -2.623 1 42.62 129 HIS A CA 1
ATOM 1015 C C . HIS A 1 129 ? -18.891 4.008 -1.948 1 42.62 129 HIS A C 1
ATOM 1017 O O . HIS A 1 129 ? -20.062 3.9 -2.322 1 42.62 129 HIS A O 1
ATOM 1023 N N . THR A 1 130 ? -19.156 4.129 -0.648 1 41.25 130 THR A N 1
ATOM 1024 C CA . THR A 1 130 ? -20.078 5.262 -0.643 1 41.25 130 THR A CA 1
ATOM 1025 C C . THR A 1 130 ? -19.547 6.383 -1.532 1 41.25 130 THR A C 1
ATOM 1027 O O . THR A 1 130 ? -18.359 6.434 -1.846 1 41.25 130 THR A O 1
ATOM 1030 N N . GLN A 1 131 ? -20.422 7.078 -2.197 1 44.09 131 GLN A N 1
ATOM 1031 C CA . GLN A 1 131 ? -20.203 8.164 -3.141 1 44.09 131 GLN A CA 1
ATOM 1032 C C . GLN A 1 131 ? -18.828 8.82 -2.916 1 44.09 131 GLN A C 1
ATOM 1034 O O . GLN A 1 131 ? -18.156 9.211 -3.873 1 44.09 131 GLN A O 1
ATOM 1039 N N . ASP A 1 132 ? -18.5 9.219 -1.686 1 49.03 132 ASP A N 1
ATOM 1040 C CA . ASP A 1 132 ? -17.422 10.18 -1.405 1 49.03 132 ASP A CA 1
ATOM 1041 C C . ASP A 1 132 ? -16.328 9.547 -0.55 1 49.03 132 ASP A C 1
ATOM 1043 O O . ASP A 1 132 ? -15.664 10.234 0.22 1 49.03 132 ASP A O 1
ATOM 1047 N N . ASN A 1 133 ? -15.828 8.25 -0.856 1 58.69 133 ASN A N 1
ATOM 1048 C CA . ASN A 1 133 ? -14.711 7.711 -0.091 1 58.69 133 ASN A CA 1
ATOM 1049 C C . ASN A 1 133 ? -14.93 7.875 1.41 1 58.69 133 ASN A C 1
ATOM 1051 O O . ASN A 1 133 ? -13.984 8.148 2.152 1 58.69 133 ASN A O 1
ATOM 1055 N N . CYS A 1 134 ? -16.125 7.922 1.809 1 70.19 134 CYS A N 1
ATOM 1056 C CA . CYS A 1 134 ? -16.391 8.188 3.217 1 70.19 134 CYS A CA 1
ATOM 1057 C C . CYS A 1 134 ? -17.328 7.133 3.795 1 70.19 134 CYS A C 1
ATOM 1059 O O . CYS A 1 134 ? -18.297 6.727 3.141 1 70.19 134 CYS A O 1
ATOM 1061 N N . TYR A 1 135 ? -16.906 6.504 4.961 1 73.5 135 TYR A N 1
ATOM 1062 C CA . TYR A 1 135 ? -17.891 5.836 5.805 1 73.5 135 TYR A CA 1
ATOM 1063 C C . TYR A 1 135 ? -18.766 6.848 6.543 1 73.5 135 TYR A C 1
ATOM 1065 O O . TYR A 1 135 ? -18.25 7.719 7.25 1 73.5 135 TYR A O 1
ATOM 1073 N N . ARG A 1 136 ? -19.969 6.801 6.16 1 77.12 136 ARG A N 1
ATOM 1074 C CA . ARG A 1 136 ? -20.875 7.738 6.816 1 77.12 136 ARG A CA 1
ATOM 1075 C C . ARG A 1 136 ? -21.641 7.059 7.949 1 77.12 136 ARG A C 1
ATOM 1077 O O . ARG A 1 136 ? -22.109 5.93 7.797 1 77.12 136 ARG A O 1
ATOM 1084 N N . PHE A 1 137 ? -21.609 7.711 9.094 1 83.56 137 PHE A N 1
ATOM 1085 C CA . PHE A 1 137 ? -22.344 7.203 10.25 1 83.56 137 PHE A CA 1
ATOM 1086 C C . PHE A 1 137 ? -22.688 8.336 11.211 1 83.56 137 PHE A C 1
ATOM 1088 O O . PHE A 1 137 ? -21.844 9.172 11.531 1 83.56 137 PHE A O 1
ATOM 1095 N N . ALA A 1 138 ? -23.969 8.438 11.57 1 87.81 138 ALA A N 1
ATOM 1096 C CA . ALA A 1 138 ? -24.469 9.375 12.578 1 87.81 138 ALA A CA 1
ATOM 1097 C C . ALA A 1 138 ? -24.031 10.805 12.25 1 87.81 138 ALA A C 1
ATOM 1099 O O . ALA A 1 138 ? -23.625 11.547 13.148 1 87.81 138 ALA A O 1
ATOM 1100 N N . GLY A 1 139 ? -23.984 11.109 10.977 1 86.62 139 GLY A N 1
ATOM 1101 C CA . GLY A 1 139 ? -23.641 12.453 10.555 1 86.62 139 GLY A CA 1
ATOM 1102 C C . GLY A 1 139 ? -22.156 12.656 10.352 1 86.62 139 GLY A C 1
ATOM 1103 O O . GLY A 1 139 ? -21.719 13.742 9.961 1 86.62 139 GLY A O 1
ATOM 1104 N N . TYR A 1 140 ? -21.438 11.523 10.648 1 89.12 140 TYR A N 1
ATOM 1105 C CA . TYR A 1 140 ? -19.984 11.602 10.445 1 89.12 140 TYR A CA 1
ATOM 1106 C C . TYR A 1 140 ? -19.594 11.023 9.094 1 89.12 140 TYR A C 1
ATOM 1108 O O . TYR A 1 140 ? -20.297 10.195 8.531 1 89.12 140 TYR A O 1
ATOM 1116 N N . CYS A 1 141 ? -18.578 11.539 8.578 1 85.62 141 CYS A N 1
ATOM 1117 C CA . CYS A 1 141 ? -17.938 10.984 7.387 1 85.62 141 CYS A CA 1
ATOM 1118 C C . CYS A 1 141 ? -16.469 10.648 7.66 1 85.62 141 CYS A C 1
ATOM 1120 O O . CYS A 1 141 ? -15.664 11.539 7.938 1 85.62 141 CYS A O 1
ATOM 1122 N N . LEU A 1 142 ? -16.25 9.359 7.754 1 84.06 142 LEU A N 1
ATOM 1123 C CA . LEU A 1 142 ? -14.875 8.906 7.891 1 84.06 142 LEU A CA 1
ATOM 1124 C C . LEU A 1 142 ? -14.234 8.711 6.52 1 84.06 142 LEU A C 1
ATOM 1126 O O . LEU A 1 142 ? -14.586 7.781 5.789 1 84.06 142 LEU A O 1
ATOM 1130 N N . ASN A 1 143 ? -13.359 9.633 6.234 1 74 143 ASN A N 1
ATOM 1131 C CA . ASN A 1 143 ? -12.688 9.586 4.941 1 74 143 ASN A CA 1
ATOM 1132 C C . ASN A 1 143 ? -11.508 8.617 4.961 1 74 143 ASN A C 1
ATOM 1134 O O . ASN A 1 143 ? -10.547 8.812 5.703 1 74 143 ASN A O 1
ATOM 1138 N N . VAL A 1 144 ? -11.578 7.656 4.219 1 66.44 144 VAL A N 1
ATOM 1139 C CA . VAL A 1 144 ? -10.625 6.555 4.297 1 66.44 144 VAL A CA 1
ATOM 1140 C C . VAL A 1 144 ? -9.328 6.941 3.592 1 66.44 144 VAL A C 1
ATOM 1142 O O . VAL A 1 144 ? -8.25 6.469 3.961 1 66.44 144 VAL A O 1
ATOM 1145 N N . SER A 1 145 ? -9.445 7.828 2.652 1 62.44 145 SER A N 1
ATOM 1146 C CA . SER A 1 145 ? -8.25 8.211 1.911 1 62.44 145 SER A CA 1
ATOM 1147 C C . SER A 1 145 ? -7.422 9.234 2.688 1 62.44 145 SER A C 1
ATOM 1149 O O . SER A 1 145 ? -6.191 9.211 2.639 1 62.44 145 SER A O 1
ATOM 1151 N N . ARG A 1 146 ? -8.109 10.016 3.43 1 63.12 146 ARG A N 1
ATOM 1152 C CA . ARG A 1 146 ? -7.449 11.125 4.109 1 63.12 146 ARG A CA 1
ATOM 1153 C C . ARG A 1 146 ? -7.25 10.82 5.59 1 63.12 146 ARG A C 1
ATOM 1155 O O . ARG A 1 146 ? -6.562 11.562 6.293 1 63.12 146 ARG A O 1
ATOM 1162 N N . HIS A 1 147 ? -7.742 9.742 6.031 1 71.88 147 HIS A N 1
ATOM 1163 C CA . HIS A 1 147 ? -7.715 9.391 7.449 1 71.88 147 HIS A CA 1
ATOM 1164 C C . HIS A 1 147 ? -8.281 10.523 8.305 1 71.88 147 HIS A C 1
ATOM 1166 O O . HIS A 1 147 ? -7.699 10.875 9.328 1 71.88 147 HIS A O 1
ATOM 1172 N N . THR A 1 148 ? -9.359 11.156 7.797 1 76.75 148 THR A N 1
ATOM 1173 C CA . THR A 1 148 ? -9.977 12.242 8.555 1 76.75 148 THR A CA 1
ATOM 1174 C C . THR A 1 148 ? -11.445 11.938 8.836 1 76.75 148 THR A C 1
ATOM 1176 O O . THR A 1 148 ? -12.062 11.125 8.133 1 76.75 148 THR A O 1
ATOM 1179 N N . LEU A 1 149 ? -11.898 12.469 9.914 1 88 149 LEU A N 1
ATOM 1180 C CA . LEU A 1 149 ? -13.305 12.438 10.297 1 88 149 LEU A CA 1
ATOM 1181 C C . LEU A 1 149 ? -13.938 13.828 10.164 1 88 149 LEU A C 1
ATOM 1183 O O . LEU A 1 149 ? -13.297 14.836 10.453 1 88 149 LEU A O 1
ATOM 1187 N N . GLU A 1 150 ? -15.055 13.797 9.531 1 89.56 150 GLU A N 1
ATOM 1188 C CA . GLU A 1 150 ? -15.773 15.062 9.43 1 89.56 150 GLU A CA 1
ATOM 1189 C C . GLU A 1 150 ? -17.188 14.938 9.977 1 89.56 150 GLU A C 1
ATOM 1191 O O . GLU A 1 150 ? -17.828 13.898 9.828 1 89.56 150 GLU A O 1
ATOM 1196 N N . ARG A 1 151 ? -17.609 15.984 10.703 1 88.69 151 ARG A N 1
ATOM 1197 C CA . ARG A 1 151 ? -19 16.125 11.109 1 88.69 151 ARG A CA 1
ATOM 1198 C C . ARG A 1 151 ? -19.594 17.422 10.578 1 88.69 151 ARG A C 1
ATOM 1200 O O . ARG A 1 151 ? -19.109 18.5 10.883 1 88.69 151 ARG A O 1
ATOM 1207 N N . ASP A 1 152 ? -20.656 17.25 9.742 1 82 152 ASP A N 1
ATOM 1208 C CA . ASP A 1 152 ? -21.344 18.406 9.18 1 82 152 ASP A CA 1
ATOM 1209 C C . ASP A 1 152 ? -20.344 19.328 8.469 1 82 152 ASP A C 1
ATOM 1211 O O . ASP A 1 152 ? -20.391 20.547 8.648 1 82 152 ASP A O 1
ATOM 1215 N N . GLY A 1 153 ? -19.391 18.719 7.863 1 77.75 153 GLY A N 1
ATOM 1216 C CA . GLY A 1 153 ? -18.438 19.469 7.062 1 77.75 153 GLY A CA 1
ATOM 1217 C C . GLY A 1 153 ? -17.234 19.938 7.852 1 77.75 153 GLY A C 1
ATOM 1218 O O . GLY A 1 153 ? -16.281 20.469 7.281 1 77.75 153 GLY A O 1
ATOM 1219 N N . GLU A 1 154 ? -17.281 19.781 9.211 1 87.5 154 GLU A N 1
ATOM 1220 C CA . GLU A 1 154 ? -16.156 20.203 10.047 1 87.5 154 GLU A CA 1
ATOM 1221 C C . GLU A 1 154 ? -15.18 19.062 10.281 1 87.5 154 GLU A C 1
ATOM 1223 O O . GLU A 1 154 ? -15.562 18 10.766 1 87.5 154 GLU A O 1
ATOM 1228 N N . PRO A 1 155 ? -13.938 19.344 9.984 1 86 155 PRO A N 1
ATOM 1229 C CA . PRO A 1 155 ? -12.945 18.266 10.125 1 86 155 PRO A CA 1
ATOM 1230 C C . PRO A 1 155 ? -12.586 17.984 11.586 1 86 155 PRO A C 1
ATOM 1232 O O . PRO A 1 155 ? -12.516 18.922 12.398 1 86 155 PRO A O 1
ATOM 1235 N N . ILE A 1 156 ? -12.477 16.766 11.977 1 89.44 156 ILE A N 1
ATOM 1236 C CA . ILE A 1 156 ? -12.016 16.297 13.273 1 89.44 156 ILE A CA 1
ATOM 1237 C C . ILE A 1 156 ? -10.695 15.539 13.102 1 89.44 156 ILE A C 1
ATOM 1239 O O . ILE A 1 156 ? -10.633 14.547 12.367 1 89.44 156 ILE A O 1
ATOM 1243 N N . LYS A 1 157 ? -9.664 16.031 13.742 1 82.56 157 LYS A N 1
ATOM 1244 C CA . LYS A 1 157 ? -8.344 15.414 13.641 1 82.56 157 LYS A CA 1
ATOM 1245 C C . LYS A 1 157 ? -8.297 14.086 14.391 1 82.56 157 LYS A C 1
ATOM 1247 O O . LYS A 1 157 ? -8.758 13.992 15.531 1 82.56 157 LYS A O 1
ATOM 1252 N N . LEU A 1 158 ? -7.809 13.094 13.68 1 85.62 158 LEU A N 1
ATOM 1253 C CA . LEU A 1 158 ? -7.582 11.781 14.281 1 85.62 158 LEU A CA 1
ATOM 1254 C C . LEU A 1 158 ? -6.109 11.398 14.211 1 85.62 158 LEU A C 1
ATOM 1256 O O . LEU A 1 158 ? -5.422 11.727 13.242 1 85.62 158 LEU A O 1
ATOM 1260 N N . THR A 1 159 ? -5.68 10.836 15.281 1 80.31 159 THR A N 1
ATOM 1261 C CA . THR A 1 159 ? -4.398 10.141 15.164 1 80.31 159 THR A CA 1
ATOM 1262 C C . THR A 1 159 ? -4.547 8.875 14.328 1 80.31 159 THR A C 1
ATOM 1264 O O . THR A 1 159 ? -5.664 8.422 14.062 1 80.31 159 THR A O 1
ATOM 1267 N N . ARG A 1 160 ? -3.424 8.383 13.938 1 75.31 160 ARG A N 1
ATOM 1268 C CA . ARG A 1 160 ? -3.451 7.16 13.148 1 75.31 160 ARG A CA 1
ATOM 1269 C C . ARG A 1 160 ? -4.164 6.039 13.898 1 75.31 160 ARG A C 1
ATOM 1271 O O . ARG A 1 160 ? -5 5.336 13.328 1 75.31 160 ARG A O 1
ATOM 1278 N N . ALA A 1 161 ? -3.779 5.875 15.148 1 79.69 161 ALA A N 1
ATOM 1279 C CA . ALA A 1 161 ? -4.371 4.805 15.945 1 79.69 161 ALA A CA 1
ATOM 1280 C C . ALA A 1 161 ? -5.875 5.008 16.109 1 79.69 161 ALA A C 1
ATOM 1282 O O . ALA A 1 161 ? -6.648 4.051 16.047 1 79.69 161 ALA A O 1
ATOM 1283 N N . GLU A 1 162 ? -6.305 6.203 16.297 1 86 162 GLU A N 1
ATOM 1284 C CA . GLU A 1 162 ? -7.727 6.52 16.391 1 86 162 GLU A CA 1
ATOM 1285 C C . GLU A 1 162 ? -8.453 6.211 15.094 1 86 162 GLU A C 1
ATOM 1287 O O . GLU A 1 162 ? -9.562 5.664 15.109 1 86 162 GLU A O 1
ATOM 1292 N N . TYR A 1 163 ? -7.871 6.566 14.031 1 85.62 163 TYR A N 1
ATOM 1293 C CA . TYR A 1 163 ? -8.43 6.281 12.719 1 85.62 163 TYR A CA 1
ATOM 1294 C C . TYR A 1 163 ? -8.602 4.781 12.508 1 85.62 163 TYR A C 1
ATOM 1296 O O . TYR A 1 163 ? -9.688 4.32 12.141 1 85.62 163 TYR A O 1
ATOM 1304 N N . GLU A 1 164 ? -7.586 4.098 12.789 1 79.94 164 GLU A N 1
ATOM 1305 C CA . GLU A 1 164 ? -7.637 2.648 12.625 1 79.94 164 GLU A CA 1
ATOM 1306 C C . GLU A 1 164 ? -8.742 2.035 13.477 1 79.94 164 GLU A C 1
ATOM 1308 O O . GLU A 1 164 ? -9.438 1.119 13.039 1 79.94 164 GLU A O 1
ATOM 1313 N N . MET A 1 165 ? -8.828 2.518 14.672 1 85.5 165 MET A N 1
ATOM 1314 C CA . MET A 1 165 ? -9.875 2.039 15.57 1 85.5 165 MET A CA 1
ATOM 1315 C C . MET A 1 165 ? -11.258 2.326 14.992 1 85.5 165 MET A C 1
ATOM 1317 O O . MET A 1 165 ? -12.133 1.458 15.008 1 85.5 165 MET A O 1
ATOM 1321 N N . LEU A 1 166 ? -11.477 3.484 14.5 1 87.44 166 LEU A N 1
ATOM 1322 C CA . LEU A 1 166 ? -12.773 3.869 13.945 1 87.44 166 LEU A CA 1
ATOM 1323 C C . LEU A 1 166 ? -13.102 3.049 12.703 1 87.44 166 LEU A C 1
ATOM 1325 O O . LEU A 1 166 ? -14.25 2.662 12.492 1 87.44 166 LEU A O 1
ATOM 1329 N N . VAL A 1 167 ? -12.117 2.795 11.969 1 80.88 167 VAL A N 1
ATOM 1330 C CA . VAL A 1 167 ? -12.297 1.941 10.797 1 80.88 167 VAL A CA 1
ATOM 1331 C C . VAL A 1 167 ? -12.773 0.56 11.234 1 80.88 167 VAL A C 1
ATOM 1333 O O . VAL A 1 167 ? -13.68 -0.015 10.617 1 80.88 167 VAL A O 1
ATOM 1336 N N . ALA A 1 168 ? -12.156 0.09 12.273 1 78.88 168 ALA A N 1
ATOM 1337 C CA . ALA A 1 168 ? -12.562 -1.209 12.805 1 78.88 168 ALA A CA 1
ATOM 1338 C C . ALA A 1 168 ? -14.062 -1.224 13.117 1 78.88 168 ALA A C 1
ATOM 1340 O O . ALA A 1 168 ? -14.758 -2.197 12.812 1 78.88 168 ALA A O 1
ATOM 1341 N N . PHE A 1 169 ? -14.531 -0.177 13.602 1 84.44 169 PHE A N 1
ATOM 1342 C CA . PHE A 1 169 ? -15.93 -0.113 14 1 84.44 169 PHE A CA 1
ATOM 1343 C C . PHE A 1 169 ? -16.828 0.061 12.781 1 84.44 169 PHE A C 1
ATOM 1345 O O . PHE A 1 169 ? -17.859 -0.618 12.656 1 84.44 169 PHE A O 1
ATOM 1352 N N . VAL A 1 170 ? -16.469 0.955 11.844 1 80 170 VAL A N 1
ATOM 1353 C CA . VAL A 1 170 ? -17.375 1.302 10.758 1 80 170 VAL A CA 1
ATOM 1354 C C . VAL A 1 170 ? -17.438 0.16 9.742 1 80 170 VAL A C 1
ATOM 1356 O O . VAL A 1 170 ? -18.422 0.018 9.008 1 80 170 VAL A O 1
ATOM 1359 N N . THR A 1 171 ? -16.438 -0.57 9.766 1 74.12 171 THR A N 1
ATOM 1360 C CA . THR A 1 171 ? -16.438 -1.7 8.844 1 74.12 171 THR A CA 1
ATOM 1361 C C . THR A 1 171 ? -17.109 -2.914 9.477 1 74.12 171 THR A C 1
ATOM 1363 O O . THR A 1 171 ? -17.312 -3.932 8.812 1 74.12 171 THR A O 1
ATOM 1366 N N . ASN A 1 172 ? -17.391 -2.859 10.758 1 74.31 172 ASN A N 1
ATOM 1367 C CA . ASN A 1 172 ? -18.125 -3.883 11.492 1 74.31 172 ASN A CA 1
ATOM 1368 C C . ASN A 1 172 ? -19.297 -3.287 12.258 1 74.31 172 ASN A C 1
ATOM 1370 O O . ASN A 1 172 ? -19.391 -3.441 13.477 1 74.31 172 ASN A O 1
ATOM 1374 N N . PRO A 1 173 ? -20.172 -2.664 11.469 1 67.88 173 PRO A N 1
ATOM 1375 C CA . PRO A 1 173 ? -21.25 -1.968 12.172 1 67.88 173 PRO A CA 1
ATOM 1376 C C . PRO A 1 173 ? -22.156 -2.92 12.945 1 67.88 173 PRO A C 1
ATOM 1378 O O . PRO A 1 173 ? -22.578 -3.953 12.414 1 67.88 173 PRO A O 1
ATOM 1381 N N . GLY A 1 174 ? -22.406 -2.535 14.195 1 74.81 174 GLY A N 1
ATOM 1382 C CA . GLY A 1 174 ? -23.328 -3.287 15.031 1 74.81 174 GLY A CA 1
ATOM 1383 C C . GLY A 1 174 ? -22.703 -4.512 15.672 1 74.81 174 GLY A C 1
ATOM 1384 O O . GLY A 1 174 ? -23.328 -5.18 16.5 1 74.81 174 GLY A O 1
ATOM 1385 N N . GLU A 1 175 ? -21.516 -4.828 15.32 1 78.19 175 GLU A N 1
ATOM 1386 C CA . GLU A 1 175 ? -20.844 -6.004 15.867 1 78.19 175 GLU A CA 1
ATOM 1387 C C . GLU A 1 175 ? -20.047 -5.648 17.125 1 78.19 175 GLU A C 1
ATOM 1389 O O . GLU A 1 175 ? -19.375 -4.609 17.172 1 78.19 175 GLU A O 1
ATOM 1394 N N . ILE A 1 176 ? -20.156 -6.559 18.094 1 85.69 176 ILE A N 1
ATOM 1395 C CA . ILE A 1 176 ? -19.344 -6.383 19.297 1 85.69 176 ILE A CA 1
ATOM 1396 C C . ILE A 1 176 ? -17.906 -6.816 19.016 1 85.69 176 ILE A C 1
ATOM 1398 O O . ILE A 1 176 ? -17.656 -7.961 18.609 1 85.69 176 ILE A O 1
ATOM 1402 N N . LEU A 1 177 ? -16.984 -5.879 19.078 1 85.81 177 LEU A N 1
ATOM 1403 C CA . LEU A 1 177 ? -15.562 -6.164 18.906 1 85.81 177 LEU A CA 1
ATOM 1404 C C . LEU A 1 177 ? -14.852 -6.254 20.25 1 85.81 177 LEU A C 1
ATOM 1406 O O . LEU A 1 177 ? -14.906 -5.316 21.047 1 85.81 177 LEU A O 1
ATOM 1410 N N . SER A 1 178 ? -14.219 -7.391 20.5 1 85.75 178 SER A N 1
ATOM 1411 C CA . SER A 1 178 ? -13.477 -7.555 21.75 1 85.75 178 SER A CA 1
ATOM 1412 C C . SER A 1 178 ? -12.227 -6.676 21.766 1 85.75 178 SER A C 1
ATOM 1414 O O . SER A 1 178 ? -11.766 -6.223 20.719 1 85.75 178 SER A O 1
ATOM 1416 N N . ARG A 1 179 ? -11.641 -6.473 22.938 1 84.81 179 ARG A N 1
ATOM 1417 C CA . ARG A 1 179 ? -10.406 -5.707 23.078 1 84.81 179 ARG A CA 1
ATOM 1418 C C . ARG A 1 179 ? -9.266 -6.363 22.297 1 84.81 179 ARG A C 1
ATOM 1420 O O . ARG A 1 179 ? -8.469 -5.676 21.672 1 84.81 179 ARG A O 1
ATOM 1427 N N . GLU A 1 180 ? -9.312 -7.613 22.391 1 77.38 180 GLU A N 1
ATOM 1428 C CA . GLU A 1 180 ? -8.258 -8.344 21.688 1 77.38 180 GLU A CA 1
ATOM 1429 C C . GLU A 1 180 ? -8.367 -8.164 20.188 1 77.38 180 GLU A C 1
ATOM 1431 O O . GLU A 1 180 ? -7.363 -7.953 19.5 1 77.38 180 GLU A O 1
ATOM 1436 N N . ARG A 1 181 ? -9.562 -8.281 19.766 1 75.62 181 ARG A N 1
ATOM 1437 C CA . ARG A 1 181 ? -9.805 -8.117 18.344 1 75.62 181 ARG A CA 1
ATOM 1438 C C . ARG A 1 181 ? -9.438 -6.711 17.875 1 75.62 181 ARG A C 1
ATOM 1440 O O . ARG A 1 181 ? -8.805 -6.539 16.828 1 75.62 181 ARG A O 1
ATOM 1447 N N . LEU A 1 182 ? -9.797 -5.699 18.562 1 82.81 182 LEU A N 1
ATOM 1448 C CA . LEU A 1 182 ? -9.492 -4.309 18.25 1 82.81 182 LEU A CA 1
ATOM 1449 C C . LEU A 1 182 ? -7.988 -4.066 18.234 1 82.81 182 LEU A C 1
ATOM 1451 O O . LEU A 1 182 ? -7.473 -3.389 17.344 1 82.81 182 LEU A O 1
ATOM 1455 N N . LEU A 1 183 ? -7.355 -4.625 19.188 1 77.62 183 LEU A N 1
ATOM 1456 C CA . LEU A 1 183 ? -5.91 -4.465 19.281 1 77.62 183 LEU A CA 1
ATOM 1457 C C . LEU A 1 183 ? -5.223 -5.055 18.047 1 77.62 183 LEU A C 1
ATOM 1459 O O . LEU A 1 183 ? -4.262 -4.48 17.531 1 77.62 183 LEU A O 1
ATOM 1463 N N . ARG A 1 184 ? -5.785 -6.113 17.672 1 68.19 184 ARG A N 1
ATOM 1464 C CA . ARG A 1 184 ? -5.207 -6.785 16.516 1 68.19 184 ARG A CA 1
ATOM 1465 C C . ARG A 1 184 ? -5.383 -5.949 15.25 1 68.19 184 ARG A C 1
ATOM 1467 O O . ARG A 1 184 ? -4.598 -6.066 14.305 1 68.19 184 ARG A O 1
ATOM 1474 N N . MET A 1 185 ? -6.383 -5.172 15.266 1 69.06 185 MET A N 1
ATOM 1475 C CA . MET A 1 185 ? -6.695 -4.363 14.094 1 69.06 185 MET A CA 1
ATOM 1476 C C . MET A 1 185 ? -5.859 -3.088 14.07 1 69.06 185 MET A C 1
ATOM 1478 O O . MET A 1 185 ? -5.805 -2.395 13.055 1 69.06 185 MET A O 1
ATOM 1482 N N . LEU A 1 186 ? -5.273 -2.895 15.195 1 70.25 186 LEU A N 1
ATOM 1483 C CA . LEU A 1 186 ? -4.402 -1.727 15.281 1 70.25 186 LEU A CA 1
ATOM 1484 C C . LEU A 1 186 ? -2.998 -2.059 14.789 1 70.25 186 LEU A C 1
ATOM 1486 O O . LEU A 1 186 ? -2.498 -3.162 15.023 1 70.25 186 LEU A O 1
ATOM 1490 N N . SER A 1 187 ? -2.488 -1.523 13.844 1 57.47 187 SER A N 1
ATOM 1491 C CA . SER A 1 187 ? -1.146 -1.762 13.32 1 57.47 187 SER A CA 1
ATOM 1492 C C . SER A 1 187 ? -0.11 -1.757 14.438 1 57.47 187 SER A C 1
ATOM 1494 O O . SER A 1 187 ? -0.158 -0.909 15.336 1 57.47 187 SER A O 1
ATOM 1496 N N . ALA A 1 188 ? 0.365 -2.984 14.914 1 48.28 188 ALA A N 1
ATOM 1497 C CA . ALA A 1 188 ? 1.303 -3.297 15.992 1 48.28 188 ALA A CA 1
ATOM 1498 C C . ALA A 1 188 ? 2.32 -2.174 16.172 1 48.28 188 ALA A C 1
ATOM 1500 O O . ALA A 1 188 ? 2.906 -2.027 17.25 1 48.28 188 ALA A O 1
ATOM 1501 N N . ARG A 1 189 ? 2.92 -1.772 15.203 1 44.28 189 ARG A N 1
ATOM 1502 C CA . ARG A 1 189 ? 4.258 -1.232 15.414 1 44.28 189 ARG A CA 1
ATOM 1503 C C . ARG A 1 189 ? 4.219 -0.028 16.344 1 44.28 189 ARG A C 1
ATOM 1505 O O . ARG A 1 189 ? 5.25 0.376 16.891 1 44.28 189 ARG A O 1
ATOM 1512 N N . ARG A 1 190 ? 3.377 0.85 16.125 1 43.44 190 ARG A N 1
ATOM 1513 C CA . ARG A 1 190 ? 3.818 2.082 16.766 1 43.44 190 ARG A CA 1
ATOM 1514 C C . ARG A 1 190 ? 3.24 2.203 18.172 1 43.44 190 ARG A C 1
ATOM 1516 O O . ARG A 1 190 ? 3.42 3.225 18.844 1 43.44 190 ARG A O 1
ATOM 1523 N N . VAL A 1 191 ? 2.311 1.276 18.375 1 46.09 191 VAL A N 1
ATOM 1524 C CA . VAL A 1 191 ? 1.971 1.436 19.781 1 46.09 191 VAL A CA 1
ATOM 1525 C C . VAL A 1 191 ? 3.039 0.771 20.656 1 46.09 191 VAL A C 1
ATOM 1527 O O . VAL A 1 191 ? 3.346 -0.41 20.469 1 46.09 191 VAL A O 1
ATOM 1530 N N . GLU A 1 192 ? 3.9 1.323 21.016 1 50.84 192 GLU A N 1
ATOM 1531 C CA . GLU A 1 192 ? 5.07 0.911 21.797 1 50.84 192 GLU A CA 1
ATOM 1532 C C . GLU A 1 192 ? 4.801 -0.382 22.562 1 50.84 192 GLU A C 1
ATOM 1534 O O . GLU A 1 192 ? 5.676 -1.244 22.656 1 50.84 192 GLU A O 1
ATOM 1539 N N . ASN A 1 193 ? 3.807 -0.471 23.281 1 52.56 193 ASN A N 1
ATOM 1540 C CA . ASN A 1 193 ? 3.41 -1.582 24.141 1 52.56 193 ASN A CA 1
ATOM 1541 C C . ASN A 1 193 ? 1.903 -1.814 24.109 1 52.56 193 ASN A C 1
ATOM 1543 O O . ASN A 1 193 ? 1.173 -1.33 24.969 1 52.56 193 ASN A O 1
ATOM 1547 N N . PRO A 1 194 ? 1.504 -2.408 22.953 1 56.88 194 PRO A N 1
ATOM 1548 C CA . PRO A 1 194 ? 0.044 -2.508 22.906 1 56.88 194 PRO A CA 1
ATOM 1549 C C . PRO A 1 194 ? -0.521 -3.453 23.953 1 56.88 194 PRO A C 1
ATOM 1551 O O . PRO A 1 194 ? -0.086 -4.602 24.062 1 56.88 194 PRO A O 1
ATOM 1554 N N . ASP A 1 195 ? -0.896 -2.945 25.141 1 69.12 195 ASP A N 1
ATOM 1555 C CA . ASP A 1 195 ? -1.716 -3.738 26.047 1 69.12 195 ASP A CA 1
ATOM 1556 C C . ASP A 1 195 ? -3.195 -3.385 25.906 1 69.12 195 ASP A C 1
ATOM 1558 O O . ASP A 1 195 ? -3.559 -2.533 25.094 1 69.12 195 ASP A O 1
ATOM 1562 N N . LEU A 1 196 ? -3.969 -4.145 26.484 1 72.94 196 LEU A N 1
ATOM 1563 C CA . LEU A 1 196 ? -5.422 -4.031 26.422 1 72.94 196 LEU A CA 1
ATOM 1564 C C . LEU A 1 196 ? -5.879 -2.639 26.844 1 72.94 196 LEU A C 1
ATOM 1566 O O . LEU A 1 196 ? -6.918 -2.156 26.375 1 72.94 196 LEU A O 1
ATOM 1570 N N . ARG A 1 197 ? -5.008 -1.962 27.562 1 77.38 197 ARG A N 1
ATOM 1571 C CA . ARG A 1 197 ? -5.344 -0.624 28.031 1 77.38 197 ARG A CA 1
ATOM 1572 C C . ARG A 1 197 ? -5.324 0.385 26.891 1 77.38 197 ARG A C 1
ATOM 1574 O O . ARG A 1 197 ? -6.02 1.401 26.938 1 77.38 197 ARG A O 1
ATOM 1581 N N . THR A 1 198 ? -4.516 -0.015 25.891 1 83.06 198 THR A N 1
ATOM 1582 C CA . THR A 1 198 ? -4.41 0.86 24.719 1 83.06 198 THR A CA 1
ATOM 1583 C C . THR A 1 198 ? -5.773 1.043 24.062 1 83.06 198 THR A C 1
ATOM 1585 O O . THR A 1 198 ? -6.121 2.148 23.641 1 83.06 198 THR A O 1
ATOM 1588 N N . VAL A 1 199 ? -6.473 0.049 24.031 1 87.38 199 VAL A N 1
ATOM 1589 C CA . VAL A 1 199 ? -7.793 0.08 23.422 1 87.38 199 VAL A CA 1
ATOM 1590 C C . VAL A 1 199 ? -8.719 0.992 24.219 1 87.38 199 VAL A C 1
ATOM 1592 O O . VAL A 1 199 ? -9.406 1.842 23.641 1 87.38 199 VAL A O 1
ATOM 1595 N N . ASP A 1 200 ? -8.664 0.863 25.562 1 86.69 200 ASP A N 1
ATOM 1596 C CA . ASP A 1 200 ? -9.531 1.658 26.438 1 86.69 200 ASP A CA 1
ATOM 1597 C C . ASP A 1 200 ? -9.234 3.148 26.281 1 86.69 200 ASP A C 1
ATOM 1599 O O . ASP A 1 200 ? -10.156 3.971 26.25 1 86.69 200 ASP A O 1
ATOM 1603 N N . VAL A 1 201 ? -8.039 3.332 26.219 1 88 201 VAL A N 1
ATOM 1604 C CA . VAL A 1 201 ? -7.609 4.723 26.078 1 88 201 VAL A CA 1
ATOM 1605 C C . VAL A 1 201 ? -8.117 5.293 24.766 1 88 201 VAL A C 1
ATOM 1607 O O . VAL A 1 201 ? -8.641 6.41 24.719 1 88 201 VAL A O 1
ATOM 1610 N N . LEU A 1 202 ? -7.934 4.598 23.688 1 90 202 LEU A N 1
ATOM 1611 C CA . LEU A 1 202 ? -8.359 5.047 22.375 1 90 202 LEU A CA 1
ATOM 1612 C C . LEU A 1 202 ? -9.875 5.227 22.328 1 90 202 LEU A C 1
ATOM 1614 O O . LEU A 1 202 ? -10.375 6.176 21.719 1 90 202 LEU A O 1
ATOM 1618 N N . ILE A 1 203 ? -10.57 4.332 22.984 1 90.38 203 ILE A N 1
ATOM 1619 C CA . ILE A 1 203 ? -12.023 4.438 23.047 1 90.38 203 ILE A CA 1
ATOM 1620 C C . ILE A 1 203 ? -12.414 5.734 23.766 1 90.38 203 ILE A C 1
ATOM 1622 O O . ILE A 1 203 ? -13.305 6.453 23.297 1 90.38 203 ILE A O 1
ATOM 1626 N N . ARG A 1 204 ? -11.797 5.977 24.859 1 89.69 204 ARG A N 1
ATOM 1627 C CA . ARG A 1 204 ? -12.062 7.199 25.609 1 89.69 204 ARG A CA 1
ATOM 1628 C C . ARG A 1 204 ? -11.812 8.43 24.75 1 89.69 204 ARG A C 1
ATOM 1630 O O . ARG A 1 204 ? -12.617 9.359 24.734 1 89.69 204 ARG A O 1
ATOM 1637 N N . ARG A 1 205 ? -10.703 8.414 24.062 1 90.38 205 ARG A N 1
ATOM 1638 C CA . ARG A 1 205 ? -10.344 9.539 23.203 1 90.38 205 ARG A CA 1
ATOM 1639 C C . ARG A 1 205 ? -11.367 9.734 22.094 1 90.38 205 ARG A C 1
ATOM 1641 O O . ARG A 1 205 ? -11.773 10.859 21.797 1 90.38 205 ARG A O 1
ATOM 1648 N N . LEU A 1 206 ? -11.734 8.672 21.5 1 92.44 206 LEU A N 1
ATOM 1649 C CA . LEU A 1 206 ? -12.703 8.727 20.422 1 92.44 206 LEU A CA 1
ATOM 1650 C C . LEU A 1 206 ? -14.055 9.234 20.922 1 92.44 206 LEU A C 1
ATOM 1652 O O . LEU A 1 206 ? -14.734 9.984 20.234 1 92.44 206 LEU A O 1
ATOM 1656 N N . ARG A 1 207 ? -14.445 8.836 22.094 1 91.44 207 ARG A N 1
ATOM 1657 C CA . ARG A 1 207 ? -15.711 9.281 22.672 1 91.44 207 ARG A CA 1
ATOM 1658 C C . ARG A 1 207 ? -15.719 10.789 22.891 1 91.44 207 ARG A C 1
ATOM 1660 O O . ARG A 1 207 ? -16.766 11.422 22.828 1 91.44 207 ARG A O 1
ATOM 1667 N N . HIS A 1 208 ? -14.57 11.297 23.094 1 90.38 208 HIS A N 1
ATOM 1668 C CA . HIS A 1 208 ? -14.461 12.742 23.266 1 90.38 208 HIS A CA 1
ATOM 1669 C C . HIS A 1 208 ? -14.625 13.469 21.938 1 90.38 208 HIS A C 1
ATOM 1671 O O . HIS A 1 208 ? -15.102 14.602 21.891 1 90.38 208 HIS A O 1
ATOM 1677 N N . LYS A 1 209 ? -14.234 12.75 20.906 1 90.69 209 LYS A N 1
ATOM 1678 C CA . LYS A 1 209 ? -14.234 13.375 19.578 1 90.69 209 LYS A CA 1
ATOM 1679 C C . LYS A 1 209 ? -15.547 13.109 18.844 1 90.69 209 LYS A C 1
ATOM 1681 O O . LYS A 1 209 ? -15.93 13.859 17.953 1 90.69 209 LYS A O 1
ATOM 1686 N N . LEU A 1 210 ? -16.125 12.047 19.234 1 89.94 210 LEU A N 1
ATOM 1687 C CA . LEU A 1 210 ? -17.406 11.656 18.656 1 89.94 210 LEU A CA 1
ATOM 1688 C C . LEU A 1 210 ? -18.547 11.914 19.641 1 89.94 210 LEU A C 1
ATOM 1690 O O . LEU A 1 210 ? -18.312 12.367 20.766 1 89.94 210 LEU A O 1
ATOM 1694 N N . SER A 1 211 ? -19.859 11.711 19.141 1 82.19 211 SER A N 1
ATOM 1695 C CA . SER A 1 211 ? -20.938 11.664 20.141 1 82.19 211 SER A CA 1
ATOM 1696 C C . SER A 1 211 ? -20.781 10.461 21.062 1 82.19 211 SER A C 1
ATOM 1698 O O . SER A 1 211 ? -20.562 9.336 20.594 1 82.19 211 SER A O 1
ATOM 1700 N N . ALA A 1 212 ? -20.688 10.703 22.297 1 73.69 212 ALA A N 1
ATOM 1701 C CA . ALA A 1 212 ? -20.312 9.727 23.328 1 73.69 212 ALA A CA 1
ATOM 1702 C C . ALA A 1 212 ? -21.156 8.461 23.203 1 73.69 212 ALA A C 1
ATOM 1704 O O . ALA A 1 212 ? -20.703 7.371 23.562 1 73.69 212 ALA A O 1
ATOM 1705 N N . ASP A 1 213 ? -22.219 8.508 22.516 1 84.69 213 ASP A N 1
ATOM 1706 C CA . ASP A 1 213 ? -23.141 7.371 22.531 1 84.69 213 ASP A CA 1
ATOM 1707 C C . ASP A 1 213 ? -22.906 6.465 21.328 1 84.69 213 ASP A C 1
ATOM 1709 O O . ASP A 1 213 ? -23.547 5.414 21.203 1 84.69 213 ASP A O 1
ATOM 1713 N N . LEU A 1 214 ? -21.984 6.758 20.609 1 89.56 214 LEU A N 1
ATOM 1714 C CA . LEU A 1 214 ? -21.828 5.996 19.375 1 89.56 214 LEU A CA 1
ATOM 1715 C C . LEU A 1 214 ? -21 4.734 19.625 1 89.56 214 LEU A C 1
ATOM 1717 O O . LEU A 1 214 ? -21.297 3.682 19.047 1 89.56 214 LEU A O 1
ATOM 1721 N N . LEU A 1 215 ? -20 4.875 20.484 1 91.5 215 LEU A N 1
ATOM 1722 C CA . LEU A 1 215 ? -19.203 3.713 20.844 1 91.5 215 LEU A CA 1
ATOM 1723 C C . LEU A 1 215 ? -19.656 3.115 22.172 1 91.5 215 LEU A C 1
ATOM 1725 O O . LEU A 1 215 ? -19.344 3.652 23.234 1 91.5 215 LEU A O 1
ATOM 1729 N N . VAL A 1 216 ? -20.344 2.008 22.094 1 92.12 216 VAL A N 1
ATOM 1730 C CA . VAL A 1 216 ? -21.031 1.447 23.25 1 92.12 216 VAL A CA 1
ATOM 1731 C C . VAL A 1 216 ? -20.188 0.33 23.859 1 92.12 216 VAL A C 1
ATOM 1733 O O . VAL A 1 216 ? -19.641 -0.506 23.125 1 92.12 216 VAL A O 1
ATOM 1736 N N . THR A 1 217 ? -20.078 0.381 25.172 1 90.75 217 THR A N 1
ATOM 1737 C CA . THR A 1 217 ? -19.391 -0.676 25.906 1 90.75 217 THR A CA 1
ATOM 1738 C C . THR A 1 217 ? -20.328 -1.842 26.188 1 90.75 217 THR A C 1
ATOM 1740 O O . THR A 1 217 ? -21.422 -1.645 26.703 1 90.75 217 THR A O 1
ATOM 1743 N N . GLN A 1 218 ? -19.953 -2.98 25.625 1 89.12 218 GLN A N 1
ATOM 1744 C CA . GLN A 1 218 ? -20.594 -4.215 26.078 1 89.12 218 GLN A CA 1
ATOM 1745 C C . GLN A 1 218 ? -19.75 -4.898 27.156 1 89.12 218 GLN A C 1
ATOM 1747 O O . GLN A 1 218 ? -18.734 -5.516 26.859 1 89.12 218 GLN A O 1
ATOM 1752 N N . HIS A 1 219 ? -20.25 -4.805 28.359 1 85.94 219 HIS A N 1
ATOM 1753 C CA . HIS A 1 219 ? -19.5 -5.246 29.531 1 85.94 219 HIS A CA 1
ATOM 1754 C C . HIS A 1 219 ? -19.078 -6.707 29.391 1 85.94 219 HIS A C 1
ATOM 1756 O O . HIS A 1 219 ? -19.906 -7.57 29.094 1 85.94 219 HIS A O 1
ATOM 1762 N N . GLY A 1 220 ? -17.828 -6.898 29.578 1 83.38 220 GLY A N 1
ATOM 1763 C CA . GLY A 1 220 ? -17.266 -8.234 29.547 1 83.38 220 GLY A CA 1
ATOM 1764 C C . GLY A 1 220 ? -17.016 -8.75 28.141 1 83.38 220 GLY A C 1
ATOM 1765 O O . GLY A 1 220 ? -16.469 -9.836 27.969 1 83.38 220 GLY A O 1
ATOM 1766 N N . GLU A 1 221 ? -17.469 -7.973 27.203 1 86.38 221 GLU A N 1
ATOM 1767 C CA . GLU A 1 221 ? -17.375 -8.492 25.844 1 86.38 221 GLU A CA 1
ATOM 1768 C C . GLU A 1 221 ? -16.516 -7.586 24.969 1 86.38 221 GLU A C 1
ATOM 1770 O O . GLU A 1 221 ? -15.586 -8.047 24.312 1 86.38 221 GLU A O 1
ATOM 1775 N N . GLY A 1 222 ? -16.797 -6.312 24.938 1 92.31 222 GLY A N 1
ATOM 1776 C CA . GLY A 1 222 ? -16.062 -5.391 24.078 1 92.31 222 GLY A CA 1
ATOM 1777 C C . GLY A 1 222 ? -16.859 -4.145 23.734 1 92.31 222 GLY A C 1
ATOM 1778 O O . GLY A 1 222 ? -17.547 -3.584 24.594 1 92.31 222 GLY A O 1
ATOM 1779 N N . TYR A 1 223 ? -16.656 -3.633 22.531 1 91.69 223 TYR A N 1
ATOM 1780 C CA . TYR A 1 223 ? -17.266 -2.387 22.094 1 91.69 223 TYR A CA 1
ATOM 1781 C C . TYR A 1 223 ? -17.938 -2.557 20.734 1 91.69 223 TYR A C 1
ATOM 1783 O O . TYR A 1 223 ? -17.562 -3.441 19.969 1 91.69 223 TYR A O 1
ATOM 1791 N N . PHE A 1 224 ? -18.938 -1.834 20.5 1 90.75 224 PHE A N 1
ATOM 1792 C CA . PHE A 1 224 ? -19.5 -1.811 19.141 1 90.75 224 PHE A CA 1
ATOM 1793 C C . PHE A 1 224 ? -19.984 -0.414 18.781 1 90.75 224 PHE A C 1
ATOM 1795 O O . PHE A 1 224 ? -20.172 0.428 19.672 1 90.75 224 PHE A O 1
ATOM 1802 N N . LEU A 1 225 ? -20.109 -0.117 17.5 1 89 225 LEU A N 1
ATOM 1803 C CA . LEU A 1 225 ? -20.625 1.142 16.984 1 89 225 LEU A CA 1
ATOM 1804 C C . LEU A 1 225 ? -22.141 1.095 16.859 1 89 225 LEU A C 1
ATOM 1806 O O . LEU A 1 225 ? -22.688 0.249 16.156 1 89 225 LEU A O 1
ATOM 1810 N N . ALA A 1 226 ? -22.781 1.97 17.531 1 87.5 226 ALA A N 1
ATOM 1811 C CA . ALA A 1 226 ? -24.25 2.018 17.547 1 87.5 226 ALA A CA 1
ATOM 1812 C C . ALA A 1 226 ? -24.766 2.971 16.469 1 87.5 226 ALA A C 1
ATOM 1814 O O . ALA A 1 226 ? -25.469 3.939 16.781 1 87.5 226 ALA A O 1
ATOM 1815 N N . ALA A 1 227 ? -24.469 2.795 15.266 1 84.19 227 ALA A N 1
ATOM 1816 C CA . ALA A 1 227 ? -24.922 3.574 14.117 1 84.19 227 ALA A CA 1
ATOM 1817 C C . ALA A 1 227 ? -24.859 2.748 12.836 1 84.19 227 ALA A C 1
ATOM 1819 O O . ALA A 1 227 ? -24.031 1.854 12.703 1 84.19 227 ALA A O 1
ATOM 1820 N N . ASP A 1 228 ? -25.781 2.982 12 1 76.69 228 ASP A N 1
ATOM 1821 C CA . ASP A 1 228 ? -25.688 2.416 10.656 1 76.69 228 ASP A CA 1
ATOM 1822 C C . ASP A 1 228 ? -24.562 3.066 9.867 1 76.69 228 ASP A C 1
ATOM 1824 O O . ASP A 1 228 ? -24.234 4.234 10.086 1 76.69 228 ASP A O 1
ATOM 1828 N N . VAL A 1 229 ? -23.906 2.221 9.227 1 71.62 229 VAL A N 1
ATOM 1829 C CA . VAL A 1 229 ? -22.812 2.729 8.414 1 71.62 229 VAL A CA 1
ATOM 1830 C C . VAL A 1 229 ? -23.141 2.578 6.934 1 71.62 229 VAL A C 1
ATOM 1832 O O . VAL A 1 229 ? -23.688 1.558 6.516 1 71.62 229 VAL A O 1
ATOM 1835 N N . CYS A 1 230 ? -23.047 3.697 6.234 1 65.25 230 CYS A N 1
ATOM 1836 C CA . CYS A 1 230 ? -23.281 3.684 4.793 1 65.25 230 CYS A CA 1
ATOM 1837 C C . CYS A 1 230 ? -22.016 4.082 4.035 1 65.25 230 CYS A C 1
ATOM 1839 O O . CYS A 1 230 ? -21.188 4.832 4.551 1 65.25 230 CYS A O 1
ATOM 1841 N N . MET B 1 1 ? -3.027 -12.516 12.75 1 58.56 1 MET B N 1
ATOM 1842 C CA . MET B 1 1 ? -2.031 -13.562 12.508 1 58.56 1 MET B CA 1
ATOM 1843 C C . MET B 1 1 ? -0.744 -12.961 11.953 1 58.56 1 MET B C 1
ATOM 1845 O O . MET B 1 1 ? -0.766 -11.891 11.344 1 58.56 1 MET B O 1
ATOM 1849 N N . PRO B 1 2 ? 0.464 -13.477 12.328 1 83.44 2 PRO B N 1
ATOM 1850 C CA . PRO B 1 2 ? 1.722 -12.938 11.805 1 83.44 2 PRO B CA 1
ATOM 1851 C C . PRO B 1 2 ? 1.796 -12.992 10.281 1 83.44 2 PRO B C 1
ATOM 1853 O O . PRO B 1 2 ? 1.246 -13.906 9.664 1 83.44 2 PRO B O 1
ATOM 1856 N N . HIS B 1 3 ? 2.352 -11.992 9.711 1 92.62 3 HIS B N 1
ATOM 1857 C CA . HIS B 1 3 ? 2.525 -11.961 8.266 1 92.62 3 HIS B CA 1
ATOM 1858 C C . HIS B 1 3 ? 3.383 -13.133 7.789 1 92.62 3 HIS B C 1
ATOM 1860 O O . HIS B 1 3 ? 4.332 -13.531 8.469 1 92.62 3 HIS B O 1
ATOM 1866 N N . HIS B 1 4 ? 3.027 -13.695 6.695 1 96.88 4 HIS B N 1
ATOM 1867 C CA . HIS B 1 4 ? 3.758 -14.797 6.078 1 96.88 4 HIS B CA 1
ATOM 1868 C C . HIS B 1 4 ? 4.66 -14.289 4.957 1 96.88 4 HIS B C 1
ATOM 1870 O O . HIS B 1 4 ? 4.176 -13.758 3.953 1 96.88 4 HIS B O 1
ATOM 1876 N N . ILE B 1 5 ? 5.977 -14.461 5.148 1 98.44 5 ILE B N 1
ATOM 1877 C CA . ILE B 1 5 ? 6.992 -14.055 4.184 1 98.44 5 ILE B CA 1
ATOM 1878 C C . ILE B 1 5 ? 7.605 -15.289 3.521 1 98.44 5 ILE B C 1
ATOM 1880 O O . ILE B 1 5 ? 7.961 -16.25 4.203 1 98.44 5 ILE B O 1
ATOM 1884 N N . VAL B 1 6 ? 7.648 -15.289 2.197 1 98.69 6 VAL B N 1
ATOM 1885 C CA . VAL B 1 6 ? 8.344 -16.359 1.497 1 98.69 6 VAL B CA 1
ATOM 1886 C C . VAL B 1 6 ? 9.664 -15.844 0.935 1 98.69 6 VAL B C 1
ATOM 1888 O O . VAL B 1 6 ? 9.695 -14.812 0.261 1 98.69 6 VAL B O 1
ATOM 1891 N N . ILE B 1 7 ? 10.719 -16.547 1.246 1 98.69 7 ILE B N 1
ATOM 1892 C CA . ILE B 1 7 ? 12.055 -16.234 0.736 1 98.69 7 ILE B CA 1
ATOM 1893 C C . ILE B 1 7 ? 12.391 -17.172 -0.424 1 98.69 7 ILE B C 1
ATOM 1895 O O . ILE B 1 7 ? 12.438 -18.391 -0.255 1 98.69 7 ILE B O 1
ATOM 1899 N N . VAL B 1 8 ? 12.617 -16.594 -1.632 1 98.38 8 VAL B N 1
ATOM 1900 C CA . VAL B 1 8 ? 13 -17.344 -2.822 1 98.38 8 VAL B CA 1
ATOM 1901 C C . VAL B 1 8 ? 14.469 -17.078 -3.152 1 98.38 8 VAL B C 1
ATOM 1903 O O . VAL B 1 8 ? 14.805 -16.047 -3.723 1 98.38 8 VAL B O 1
ATOM 1906 N N . GLU B 1 9 ? 15.312 -17.922 -2.799 1 97.25 9 GLU B N 1
ATOM 1907 C CA . GLU B 1 9 ? 16.766 -17.797 -2.812 1 97.25 9 GLU B CA 1
ATOM 1908 C C . GLU B 1 9 ? 17.438 -19.156 -2.961 1 97.25 9 GLU B C 1
ATOM 1910 O O . GLU B 1 9 ? 17.188 -20.078 -2.176 1 97.25 9 GLU B O 1
ATOM 1915 N N . ASP B 1 10 ? 18.25 -19.25 -4.008 1 95.69 10 ASP B N 1
ATOM 1916 C CA . ASP B 1 10 ? 18.844 -20.562 -4.27 1 95.69 10 ASP B CA 1
ATOM 1917 C C . ASP B 1 10 ? 20.172 -20.703 -3.545 1 95.69 10 ASP B C 1
ATOM 1919 O O . ASP B 1 10 ? 20.688 -21.828 -3.406 1 95.69 10 ASP B O 1
ATOM 1923 N N . GLU B 1 11 ? 20.828 -19.641 -3.104 1 95.5 11 GLU B N 1
ATOM 1924 C CA . GLU B 1 11 ? 22.062 -19.719 -2.332 1 95.5 11 GLU B CA 1
ATOM 1925 C C . GLU B 1 11 ? 21.781 -20.016 -0.862 1 95.5 11 GLU B C 1
ATOM 1927 O O . GLU B 1 11 ? 21.219 -19.188 -0.153 1 95.5 11 GLU B O 1
ATOM 1932 N N . PRO B 1 12 ? 22.234 -21.141 -0.392 1 96.25 12 PRO B N 1
ATOM 1933 C CA . PRO B 1 12 ? 21.781 -21.656 0.909 1 96.25 12 PRO B CA 1
ATOM 1934 C C . PRO B 1 12 ? 22.156 -20.719 2.062 1 96.25 12 PRO B C 1
ATOM 1936 O O . PRO B 1 12 ? 21.375 -20.531 2.99 1 96.25 12 PRO B O 1
ATOM 1939 N N . VAL B 1 13 ? 23.328 -20.141 2.064 1 96.5 13 VAL B N 1
ATOM 1940 C CA . VAL B 1 13 ? 23.797 -19.297 3.168 1 96.5 13 VAL B CA 1
ATOM 1941 C C . VAL B 1 13 ? 22.938 -18.047 3.271 1 96.5 13 VAL B C 1
ATOM 1943 O O . VAL B 1 13 ? 22.469 -17.688 4.359 1 96.5 13 VAL B O 1
ATOM 1946 N N . THR B 1 14 ? 22.703 -17.469 2.16 1 96.44 14 THR B N 1
ATOM 1947 C CA . THR B 1 14 ? 21.859 -16.266 2.115 1 96.44 14 THR B CA 1
ATOM 1948 C C . THR B 1 14 ? 20.438 -16.609 2.518 1 96.44 14 THR B C 1
ATOM 1950 O O . THR B 1 14 ? 19.812 -15.859 3.279 1 96.44 14 THR B O 1
ATOM 1953 N N . GLN B 1 15 ? 19.922 -17.656 1.999 1 97.62 15 GLN B N 1
ATOM 1954 C CA . GLN B 1 15 ? 18.578 -18.109 2.316 1 97.62 15 GLN B CA 1
ATOM 1955 C C . GLN B 1 15 ? 18.406 -18.312 3.82 1 97.62 15 GLN B C 1
ATOM 1957 O O . GLN B 1 15 ? 17.438 -17.812 4.41 1 97.62 15 GLN B O 1
ATOM 1962 N N . ALA B 1 16 ? 19.344 -19 4.449 1 97.62 16 ALA B N 1
ATOM 1963 C CA . ALA B 1 16 ? 19.281 -19.312 5.875 1 97.62 16 ALA B CA 1
ATOM 1964 C C . ALA B 1 16 ? 19.375 -18.031 6.719 1 97.62 16 ALA B C 1
ATOM 1966 O O . ALA B 1 16 ? 18.688 -17.906 7.73 1 97.62 16 ALA B O 1
ATOM 1967 N N . ARG B 1 17 ? 20.25 -17.156 6.293 1 97.31 17 ARG B N 1
ATOM 1968 C CA . ARG B 1 17 ? 20.438 -15.891 7 1 97.31 17 ARG B CA 1
ATOM 1969 C C . ARG B 1 17 ? 19.156 -15.078 7.012 1 97.31 17 ARG B C 1
ATOM 1971 O O . ARG B 1 17 ? 18.734 -14.594 8.062 1 97.31 17 ARG B O 1
ATOM 1978 N N . LEU B 1 18 ? 18.516 -14.969 5.879 1 98.12 18 LEU B N 1
ATOM 1979 C CA . LEU B 1 18 ? 17.266 -14.227 5.773 1 98.12 18 LEU B CA 1
ATOM 1980 C C . LEU B 1 18 ? 16.172 -14.906 6.574 1 98.12 18 LEU B C 1
ATOM 1982 O O . LEU B 1 18 ? 15.414 -14.234 7.293 1 98.12 18 LEU B O 1
ATOM 1986 N N . GLN B 1 19 ? 16.094 -16.219 6.414 1 98.38 19 GLN B N 1
ATOM 1987 C CA . GLN B 1 19 ? 15.078 -16.969 7.137 1 98.38 19 GLN B CA 1
ATOM 1988 C C . GLN B 1 19 ? 15.195 -16.75 8.641 1 98.38 19 GLN B C 1
ATOM 1990 O O . GLN B 1 19 ? 14.203 -16.438 9.312 1 98.38 19 GLN B O 1
ATOM 1995 N N . SER B 1 20 ? 16.375 -16.922 9.148 1 97.94 20 SER B N 1
ATOM 1996 C CA . SER B 1 20 ? 16.625 -16.781 10.578 1 97.94 20 SER B CA 1
ATOM 1997 C C . SER B 1 20 ? 16.281 -15.375 11.062 1 97.94 20 SER B C 1
ATOM 1999 O O . SER B 1 20 ? 15.617 -15.211 12.086 1 97.94 20 SER B O 1
ATOM 2001 N N . TYR B 1 21 ? 16.703 -14.43 10.352 1 97.12 21 TYR B N 1
ATOM 2002 C CA . TYR B 1 21 ? 16.516 -13.039 10.75 1 97.12 21 TYR B CA 1
ATOM 2003 C C . TYR B 1 21 ? 15.039 -12.68 10.797 1 97.12 21 TYR B C 1
ATOM 2005 O O . TYR B 1 21 ? 14.562 -12.125 11.789 1 97.12 21 TYR B O 1
ATOM 2013 N N . PHE B 1 22 ? 14.273 -13.062 9.789 1 97.94 22 PHE B N 1
ATOM 2014 C CA . PHE B 1 22 ? 12.867 -12.68 9.719 1 97.94 22 PHE B CA 1
ATOM 2015 C C . PHE B 1 22 ? 12.031 -13.5 10.688 1 97.94 22 PHE B C 1
ATOM 2017 O O . PHE B 1 22 ? 11.039 -13.016 11.227 1 97.94 22 PHE B O 1
ATOM 2024 N N . THR B 1 23 ? 12.445 -14.758 10.898 1 97.38 23 THR B N 1
ATOM 2025 C CA . THR B 1 23 ? 11.789 -15.539 11.93 1 97.38 23 THR B CA 1
ATOM 2026 C C . THR B 1 23 ? 11.945 -14.883 13.297 1 97.38 23 THR B C 1
ATOM 2028 O O . THR B 1 23 ? 10.984 -14.781 14.062 1 97.38 23 THR B O 1
ATOM 2031 N N . GLN B 1 24 ? 13.125 -14.391 13.594 1 96.31 24 GLN B N 1
ATOM 2032 C CA . GLN B 1 24 ? 13.406 -13.727 14.859 1 96.31 24 GLN B CA 1
ATOM 2033 C C . GLN B 1 24 ? 12.594 -12.438 15 1 96.31 24 GLN B C 1
ATOM 2035 O O . GLN B 1 24 ? 12.219 -12.055 16.109 1 96.31 24 GLN B O 1
ATOM 2040 N N . GLU B 1 25 ? 12.367 -11.805 13.883 1 94.25 25 GLU B N 1
ATOM 2041 C CA . GLU B 1 25 ? 11.586 -10.57 13.867 1 94.25 25 GLU B CA 1
ATOM 2042 C C . GLU B 1 25 ? 10.102 -10.859 14.07 1 94.25 25 GLU B C 1
ATOM 2044 O O . GLU B 1 25 ? 9.289 -9.93 14.141 1 94.25 25 GLU B O 1
ATOM 2049 N N . GLY B 1 26 ? 9.664 -12.148 14.086 1 94 26 GLY B N 1
ATOM 2050 C CA . GLY B 1 26 ? 8.305 -12.523 14.453 1 94 26 GLY B CA 1
ATOM 2051 C C . GLY B 1 26 ? 7.441 -12.883 13.258 1 94 26 GLY B C 1
ATOM 2052 O O . GLY B 1 26 ? 6.227 -13.023 13.391 1 94 26 GLY B O 1
ATOM 2053 N N . TYR B 1 27 ? 8.023 -13.07 12.117 1 96.25 27 TYR B N 1
ATOM 2054 C CA . TYR B 1 27 ? 7.262 -13.422 10.922 1 96.25 27 TYR B CA 1
ATOM 2055 C C . TYR B 1 27 ? 7.16 -14.938 10.766 1 96.25 27 TYR B C 1
ATOM 2057 O O . TYR B 1 27 ? 8.016 -15.672 11.258 1 96.25 27 TYR B O 1
ATOM 2065 N N . THR B 1 28 ? 6.09 -15.422 10.195 1 97.25 28 THR B N 1
ATOM 2066 C CA . THR B 1 28 ? 6.086 -16.766 9.617 1 97.25 28 THR B CA 1
ATOM 2067 C C . THR B 1 28 ? 6.871 -16.797 8.312 1 97.25 28 THR B C 1
ATOM 2069 O O . THR B 1 28 ? 6.633 -15.977 7.418 1 97.25 28 THR B O 1
ATOM 2072 N N . VAL B 1 29 ? 7.852 -17.75 8.258 1 98.19 29 VAL B N 1
ATOM 2073 C CA . VAL B 1 29 ? 8.75 -17.703 7.105 1 98.19 29 VAL B CA 1
ATOM 2074 C C . VAL B 1 29 ? 8.781 -19.062 6.41 1 98.19 29 VAL B C 1
ATOM 2076 O O . VAL B 1 29 ? 8.945 -20.094 7.059 1 98.19 29 VAL B O 1
ATOM 2079 N N . SER B 1 30 ? 8.516 -19.094 5.148 1 98.44 30 SER B N 1
ATOM 2080 C CA . SER B 1 30 ? 8.797 -20.234 4.277 1 98.44 30 SER B CA 1
ATOM 2081 C C . SER B 1 30 ? 9.945 -19.938 3.32 1 98.44 30 SER B C 1
ATOM 2083 O O . SER B 1 30 ? 10.203 -18.766 3.004 1 98.44 30 SER B O 1
ATOM 2085 N N . VAL B 1 31 ? 10.609 -21 2.916 1 98.38 31 VAL B N 1
ATOM 2086 C CA . VAL B 1 31 ? 11.734 -20.797 2.01 1 98.38 31 VAL B CA 1
ATOM 2087 C C . VAL B 1 31 ? 11.617 -21.75 0.825 1 98.38 31 VAL B C 1
ATOM 2089 O O . VAL B 1 31 ? 11.031 -22.828 0.947 1 98.38 31 VAL B O 1
ATOM 2092 N N . THR B 1 32 ? 12.133 -21.297 -0.319 1 97.81 32 THR B N 1
ATOM 2093 C CA . THR B 1 32 ? 12.25 -22.125 -1.513 1 97.81 32 THR B CA 1
ATOM 2094 C C . THR B 1 32 ? 13.406 -21.656 -2.391 1 97.81 32 THR B C 1
ATOM 2096 O O . THR B 1 32 ? 13.812 -20.484 -2.314 1 97.81 32 THR B O 1
ATOM 2099 N N . ALA B 1 33 ? 13.922 -22.562 -3.207 1 96.81 33 ALA B N 1
ATOM 2100 C CA . ALA B 1 33 ? 15.078 -22.234 -4.043 1 96.81 33 ALA B CA 1
ATOM 2101 C C . ALA B 1 33 ? 14.656 -21.984 -5.488 1 96.81 33 ALA B C 1
ATOM 2103 O O . ALA B 1 33 ? 15.508 -21.812 -6.367 1 96.81 33 ALA B O 1
ATOM 2104 N N . SER B 1 34 ? 13.273 -21.984 -5.73 1 95.62 34 SER B N 1
ATOM 2105 C CA . SER B 1 34 ? 12.844 -21.922 -7.125 1 95.62 34 SER B CA 1
ATOM 2106 C C . SER B 1 34 ? 11.477 -21.266 -7.258 1 95.62 34 SER B C 1
ATOM 2108 O O . SER B 1 34 ? 10.75 -21.125 -6.27 1 95.62 34 SER B O 1
ATOM 2110 N N . GLY B 1 35 ? 11.18 -20.812 -8.516 1 95.44 35 GLY B N 1
ATOM 2111 C CA . GLY B 1 35 ? 9.859 -20.297 -8.82 1 95.44 35 GLY B CA 1
ATOM 2112 C C . GLY B 1 35 ? 8.758 -21.328 -8.672 1 95.44 35 GLY B C 1
ATOM 2113 O O . GLY B 1 35 ? 7.668 -21.016 -8.18 1 95.44 35 GLY B O 1
ATOM 2114 N N . ALA B 1 36 ? 9.062 -22.531 -9.109 1 93.88 36 ALA B N 1
ATOM 2115 C CA . ALA B 1 36 ? 8.102 -23.641 -8.969 1 93.88 36 ALA B CA 1
ATOM 2116 C C . ALA B 1 36 ? 7.738 -23.859 -7.504 1 93.88 36 ALA B C 1
ATOM 2118 O O . ALA B 1 36 ? 6.566 -24.047 -7.172 1 93.88 36 ALA B O 1
ATOM 2119 N N . GLY B 1 37 ? 8.758 -23.844 -6.668 1 96.12 37 GLY B N 1
ATOM 2120 C CA . GLY B 1 37 ? 8.516 -23.984 -5.242 1 96.12 37 GLY B CA 1
ATOM 2121 C C . GLY B 1 37 ? 7.652 -22.875 -4.676 1 96.12 37 GLY B C 1
ATOM 2122 O O . GLY B 1 37 ? 6.797 -23.109 -3.818 1 96.12 37 GLY B O 1
ATOM 2123 N N . LEU B 1 38 ? 7.895 -21.641 -5.129 1 96.88 38 LEU B N 1
ATOM 2124 C CA . LEU B 1 38 ? 7.098 -20.5 -4.691 1 96.88 38 LEU B CA 1
ATOM 2125 C C . LEU B 1 38 ? 5.629 -20.688 -5.055 1 96.88 38 LEU B C 1
ATOM 2127 O O . LEU B 1 38 ? 4.746 -20.469 -4.219 1 96.88 38 LEU B O 1
ATOM 2131 N N . ARG B 1 39 ? 5.371 -21.094 -6.289 1 91.5 39 ARG B N 1
ATOM 2132 C CA . ARG B 1 39 ? 4.004 -21.312 -6.754 1 91.5 39 ARG B CA 1
ATOM 2133 C C . ARG B 1 39 ? 3.301 -22.375 -5.922 1 91.5 39 ARG B C 1
ATOM 2135 O O . ARG B 1 39 ? 2.115 -22.25 -5.609 1 91.5 39 ARG B O 1
ATOM 2142 N N . GLU B 1 40 ? 3.998 -23.375 -5.59 1 94 40 GLU B N 1
ATOM 2143 C CA . GLU B 1 40 ? 3.447 -24.438 -4.746 1 94 40 GLU B CA 1
ATOM 2144 C C . GLU B 1 40 ? 3.059 -23.906 -3.373 1 94 40 GLU B C 1
ATOM 2146 O O . GLU B 1 40 ? 1.974 -24.188 -2.869 1 94 40 GLU B O 1
ATOM 2151 N N . ILE B 1 41 ? 3.928 -23.125 -2.773 1 96.19 41 ILE B N 1
ATOM 2152 C CA . ILE B 1 41 ? 3.664 -22.547 -1.462 1 96.19 41 ILE B CA 1
ATOM 2153 C C . ILE B 1 41 ? 2.424 -21.656 -1.529 1 96.19 41 ILE B C 1
ATOM 2155 O O . ILE B 1 41 ? 1.549 -21.734 -0.663 1 96.19 41 ILE B O 1
ATOM 2159 N N . MET B 1 42 ? 2.318 -20.844 -2.592 1 90.81 42 MET B N 1
ATOM 2160 C CA . MET B 1 42 ? 1.238 -19.875 -2.725 1 90.81 42 MET B CA 1
ATOM 2161 C C . MET B 1 42 ? -0.09 -20.578 -3.004 1 90.81 42 MET B C 1
ATOM 2163 O O . MET B 1 42 ? -1.156 -20 -2.779 1 90.81 42 MET B O 1
ATOM 2167 N N . GLN B 1 43 ? 0.027 -21.766 -3.57 1 83.12 43 GLN B N 1
ATOM 2168 C CA . GLN B 1 43 ? -1.178 -22.562 -3.807 1 83.12 43 GLN B CA 1
ATOM 2169 C C . GLN B 1 43 ? -1.748 -23.094 -2.496 1 83.12 43 GLN B C 1
ATOM 2171 O O . GLN B 1 43 ? -2.959 -23.297 -2.375 1 83.12 43 GLN B O 1
ATOM 2176 N N . ASN B 1 44 ? -0.939 -23.219 -1.496 1 86.38 44 ASN B N 1
ATOM 2177 C CA . ASN B 1 44 ? -1.339 -23.938 -0.289 1 86.38 44 ASN B CA 1
ATOM 2178 C C . ASN B 1 44 ? -1.482 -22.984 0.9 1 86.38 44 ASN B C 1
ATOM 2180 O O . ASN B 1 44 ? -2.104 -23.344 1.906 1 86.38 44 ASN B O 1
ATOM 2184 N N . GLN B 1 45 ? -0.844 -21.891 0.774 1 87.06 45 GLN B N 1
ATOM 2185 C CA . GLN B 1 45 ? -0.823 -20.938 1.886 1 87.06 45 GLN B CA 1
ATOM 2186 C C . GLN B 1 45 ? -0.984 -19.5 1.393 1 87.06 45 GLN B C 1
ATOM 2188 O O . GLN B 1 45 ? -0.571 -19.172 0.279 1 87.06 45 GLN B O 1
ATOM 2193 N N . SER B 1 46 ? -1.579 -18.75 2.268 1 86.81 46 SER B N 1
ATOM 2194 C CA . SER B 1 46 ? -1.592 -17.312 1.979 1 86.81 46 SER B CA 1
ATOM 2195 C C . SER B 1 46 ? -0.228 -16.688 2.24 1 86.81 46 SER B C 1
ATOM 2197 O O . SER B 1 46 ? 0.404 -16.969 3.262 1 86.81 46 SER B O 1
ATOM 2199 N N . VAL B 1 47 ? 0.188 -15.93 1.287 1 93.94 47 VAL B N 1
ATOM 2200 C CA . VAL B 1 47 ? 1.489 -15.273 1.368 1 93.94 47 VAL B CA 1
ATOM 2201 C C . VAL B 1 47 ? 1.311 -13.758 1.32 1 93.94 47 VAL B C 1
ATOM 2203 O O . VAL B 1 47 ? 0.575 -13.242 0.476 1 93.94 47 VAL B O 1
ATOM 2206 N N . ASP B 1 48 ? 2.002 -13.055 2.258 1 94.31 48 ASP B N 1
ATOM 2207 C CA . ASP B 1 48 ? 1.859 -11.609 2.312 1 94.31 48 ASP B CA 1
ATOM 2208 C C . ASP B 1 48 ? 2.969 -10.914 1.523 1 94.31 48 ASP B C 1
ATOM 2210 O O . ASP B 1 48 ? 2.756 -9.844 0.946 1 94.31 48 ASP B O 1
ATOM 2214 N N . LEU B 1 49 ? 4.125 -11.5 1.585 1 97.81 49 LEU B N 1
ATOM 2215 C CA . LEU B 1 49 ? 5.277 -10.844 0.983 1 97.81 49 LEU B CA 1
ATOM 2216 C C . LEU B 1 49 ? 6.305 -11.867 0.513 1 97.81 49 LEU B C 1
ATOM 2218 O O . LEU B 1 49 ? 6.539 -12.875 1.187 1 97.81 49 LEU B O 1
ATOM 2222 N N . ILE B 1 50 ? 6.93 -11.586 -0.644 1 98.44 50 ILE B N 1
ATOM 2223 C CA . ILE B 1 50 ? 7.957 -12.445 -1.229 1 98.44 50 ILE B CA 1
ATOM 2224 C C . ILE B 1 50 ? 9.273 -11.672 -1.323 1 98.44 50 ILE B C 1
ATOM 2226 O O . ILE B 1 50 ? 9.312 -10.555 -1.844 1 98.44 50 ILE B O 1
ATOM 2230 N N . LEU B 1 51 ? 10.32 -12.172 -0.699 1 98.69 51 LEU B N 1
ATOM 2231 C CA . LEU B 1 51 ? 11.688 -11.766 -1.001 1 98.69 51 LEU B CA 1
ATOM 2232 C C . LEU B 1 51 ? 12.281 -12.625 -2.113 1 98.69 51 LEU B C 1
ATOM 2234 O O . LEU B 1 51 ? 12.484 -13.828 -1.932 1 98.69 51 LEU B O 1
ATOM 2238 N N . LEU B 1 52 ? 12.539 -11.992 -3.24 1 98.38 52 LEU B N 1
ATOM 2239 C CA . LEU B 1 52 ? 12.766 -12.766 -4.461 1 98.38 52 LEU B CA 1
ATOM 2240 C C . LEU B 1 52 ? 14.125 -12.43 -5.066 1 98.38 52 LEU B C 1
ATOM 2242 O O . LEU B 1 52 ? 14.406 -11.266 -5.363 1 98.38 52 LEU B O 1
ATOM 2246 N N . ASP B 1 53 ? 14.914 -13.398 -5.238 1 96.75 53 ASP B N 1
ATOM 2247 C CA . ASP B 1 53 ? 16.141 -13.242 -6.027 1 96.75 53 ASP B CA 1
ATOM 2248 C C . ASP B 1 53 ? 15.828 -13.266 -7.523 1 96.75 53 ASP B C 1
ATOM 2250 O O . ASP B 1 53 ? 14.992 -14.055 -7.977 1 96.75 53 ASP B O 1
ATOM 2254 N N . ILE B 1 54 ? 16.484 -12.461 -8.297 1 94.94 54 ILE B N 1
ATOM 2255 C CA . ILE B 1 54 ? 16.297 -12.414 -9.742 1 94.94 54 ILE B CA 1
ATOM 2256 C C . ILE B 1 54 ? 16.969 -13.625 -10.391 1 94.94 54 ILE B C 1
ATOM 2258 O O . ILE B 1 54 ? 16.422 -14.219 -11.32 1 94.94 54 ILE B O 1
ATOM 2262 N N . ASN B 1 55 ? 18.156 -13.883 -9.891 1 92.62 55 ASN B N 1
ATOM 2263 C CA . ASN B 1 55 ? 18.938 -14.977 -10.469 1 92.62 55 ASN B CA 1
ATOM 2264 C C . ASN B 1 55 ? 18.562 -16.312 -9.836 1 92.62 55 ASN B C 1
ATOM 2266 O O . ASN B 1 55 ? 19.188 -16.734 -8.852 1 92.62 55 ASN B O 1
ATOM 2270 N N . LEU B 1 56 ? 17.672 -17 -10.375 1 93.69 56 LEU B N 1
ATOM 2271 C CA . LEU B 1 56 ? 17.266 -18.344 -9.961 1 93.69 56 LEU B CA 1
ATOM 2272 C C . LEU B 1 56 ? 17.625 -19.375 -11.023 1 93.69 56 LEU B C 1
ATOM 2274 O O . LEU B 1 56 ? 17.766 -19.031 -12.195 1 93.69 56 LEU B O 1
ATOM 2278 N N . PRO B 1 57 ? 17.875 -20.562 -10.664 1 90.25 57 PRO B N 1
ATOM 2279 C CA . PRO B 1 57 ? 18.312 -21.594 -11.609 1 90.25 57 PRO B CA 1
ATOM 2280 C C . PRO B 1 57 ? 17.234 -21.969 -12.633 1 90.25 57 PRO B C 1
ATOM 2282 O O . PRO B 1 57 ? 17.562 -22.312 -13.766 1 90.25 57 PRO B O 1
ATOM 2285 N N . ASP B 1 58 ? 15.961 -21.906 -12.289 1 87.75 58 ASP B N 1
ATOM 2286 C CA . ASP B 1 58 ? 14.906 -22.469 -13.133 1 87.75 58 ASP B CA 1
ATOM 2287 C C . ASP B 1 58 ? 14.18 -21.359 -13.898 1 87.75 58 ASP B C 1
ATOM 2289 O O . ASP B 1 58 ? 13.531 -21.625 -14.914 1 87.75 58 ASP B O 1
ATOM 2293 N N . GLU B 1 59 ? 14.102 -20.188 -13.352 1 86.81 59 GLU B N 1
ATOM 2294 C CA . GLU B 1 59 ? 13.367 -19.109 -14 1 86.81 59 GLU B CA 1
ATOM 2295 C C . GLU B 1 59 ? 14.008 -17.75 -13.719 1 86.81 59 GLU B C 1
ATOM 2297 O O . GLU B 1 59 ? 14.758 -17.594 -12.75 1 86.81 59 GLU B O 1
ATOM 2302 N N . ASN B 1 60 ? 13.719 -16.859 -14.656 1 90 60 ASN B N 1
ATOM 2303 C CA . ASN B 1 60 ? 14.148 -15.477 -14.445 1 90 60 ASN B CA 1
ATOM 2304 C C . ASN B 1 60 ? 13.25 -14.758 -13.438 1 90 60 ASN B C 1
ATOM 2306 O O . ASN B 1 60 ? 12.039 -14.648 -13.641 1 90 60 ASN B O 1
ATOM 2310 N N . GLY B 1 61 ? 13.805 -14.273 -12.375 1 93.06 61 GLY B N 1
ATOM 2311 C CA . GLY B 1 61 ? 13.055 -13.641 -11.305 1 93.06 61 GLY B CA 1
ATOM 2312 C C . GLY B 1 61 ? 12.211 -12.469 -11.781 1 93.06 61 GLY B C 1
ATOM 2313 O O . GLY B 1 61 ? 11.172 -12.164 -11.195 1 93.06 61 GLY B O 1
ATOM 2314 N N . LEU B 1 62 ? 12.609 -11.781 -12.859 1 93.44 62 LEU B N 1
ATOM 2315 C CA . LEU B 1 62 ? 11.852 -10.664 -13.406 1 93.44 62 LEU B CA 1
ATOM 2316 C C . LEU B 1 62 ? 10.555 -11.148 -14.055 1 93.44 62 LEU B C 1
ATOM 2318 O O . LEU B 1 62 ? 9.5 -10.539 -13.867 1 93.44 62 LEU B O 1
ATOM 2322 N N . MET B 1 63 ? 10.672 -12.219 -14.766 1 92.5 63 MET B N 1
ATOM 2323 C CA . MET B 1 63 ? 9.484 -12.805 -15.391 1 92.5 63 MET B CA 1
ATOM 2324 C C . MET B 1 63 ? 8.523 -13.344 -14.328 1 92.5 63 MET B C 1
ATOM 2326 O O . MET B 1 63 ? 7.309 -13.203 -14.461 1 92.5 63 MET B O 1
ATOM 2330 N N . LEU B 1 64 ? 9.125 -13.961 -13.367 1 94.88 64 LEU B N 1
ATOM 2331 C CA . LEU B 1 64 ? 8.32 -14.445 -12.258 1 94.88 64 LEU B CA 1
ATOM 2332 C C . LEU B 1 64 ? 7.57 -13.297 -11.586 1 94.88 64 LEU B C 1
ATOM 2334 O O . LEU B 1 64 ? 6.391 -13.422 -11.258 1 94.88 64 LEU B O 1
ATOM 2338 N N . THR B 1 65 ? 8.242 -12.156 -11.367 1 95.88 65 THR B N 1
ATOM 2339 C CA . THR B 1 65 ? 7.641 -10.961 -10.781 1 95.88 65 THR B CA 1
ATOM 2340 C C . THR B 1 65 ? 6.43 -10.508 -11.594 1 95.88 65 THR B C 1
ATOM 2342 O O . THR B 1 65 ? 5.363 -10.234 -11.031 1 95.88 65 THR B O 1
ATOM 2345 N N . ARG B 1 66 ? 6.594 -10.461 -12.859 1 90.25 66 ARG B N 1
ATOM 2346 C CA . ARG B 1 66 ? 5.508 -10.055 -13.742 1 90.25 66 ARG B CA 1
ATOM 2347 C C . ARG B 1 66 ? 4.316 -10.992 -13.625 1 90.25 66 ARG B C 1
ATOM 2349 O O . ARG B 1 66 ? 3.174 -10.547 -13.5 1 90.25 66 ARG B O 1
ATOM 2356 N N . ALA B 1 67 ? 4.566 -12.25 -13.688 1 87.12 67 ALA B N 1
ATOM 2357 C CA . ALA B 1 67 ? 3.516 -13.266 -13.594 1 87.12 67 ALA B CA 1
ATOM 2358 C C . ALA B 1 67 ? 2.768 -13.156 -12.273 1 87.12 67 ALA B C 1
ATOM 2360 O O . ALA B 1 67 ? 1.539 -13.242 -12.234 1 87.12 67 ALA B O 1
ATOM 2361 N N . LEU B 1 68 ? 3.504 -12.969 -11.188 1 89.31 68 LEU B N 1
ATOM 2362 C CA . LEU B 1 68 ? 2.914 -12.844 -9.859 1 89.31 68 LEU B CA 1
ATOM 2363 C C . LEU B 1 68 ? 2.021 -11.609 -9.781 1 89.31 68 LEU B C 1
ATOM 2365 O O . LEU B 1 68 ? 0.906 -11.68 -9.258 1 89.31 68 LEU B O 1
ATOM 2369 N N . ARG B 1 69 ? 2.539 -10.492 -10.312 1 89.06 69 ARG B N 1
ATOM 2370 C CA . ARG B 1 69 ? 1.841 -9.219 -10.211 1 89.06 69 ARG B CA 1
ATOM 2371 C C . ARG B 1 69 ? 0.541 -9.234 -11.008 1 89.06 69 ARG B C 1
ATOM 2373 O O . ARG B 1 69 ? -0.448 -8.617 -10.609 1 89.06 69 ARG B O 1
ATOM 2380 N N . GLU B 1 70 ? 0.541 -10.008 -12.023 1 76.5 70 GLU B N 1
ATOM 2381 C CA . GLU B 1 70 ? -0.643 -10.109 -12.875 1 76.5 70 GLU B CA 1
ATOM 2382 C C . GLU B 1 70 ? -1.789 -10.797 -12.133 1 76.5 70 GLU B C 1
ATOM 2384 O O . GLU B 1 70 ? -2.959 -10.578 -12.453 1 76.5 70 GLU B O 1
ATOM 2389 N N . ARG B 1 71 ? -1.346 -11.477 -11.094 1 72.94 71 ARG B N 1
ATOM 2390 C CA . ARG B 1 71 ? -2.385 -12.336 -10.531 1 72.94 71 ARG B CA 1
ATOM 2391 C C . ARG B 1 71 ? -2.584 -12.055 -9.047 1 72.94 71 ARG B C 1
ATOM 2393 O O . ARG B 1 71 ? -3.428 -12.68 -8.398 1 72.94 71 ARG B O 1
ATOM 2400 N N . SER B 1 72 ? -1.768 -11.172 -8.562 1 82.38 72 SER B N 1
ATOM 2401 C CA . SER B 1 72 ? -1.868 -10.992 -7.117 1 82.38 72 SER B CA 1
ATOM 2402 C C . SER B 1 72 ? -1.374 -9.617 -6.691 1 82.38 72 SER B C 1
ATOM 2404 O O . SER B 1 72 ? -0.726 -8.914 -7.469 1 82.38 72 SER B O 1
ATOM 2406 N N . THR B 1 73 ? -1.743 -9.234 -5.477 1 86.19 73 THR B N 1
ATOM 2407 C CA . THR B 1 73 ? -1.249 -7.992 -4.902 1 86.19 73 THR B CA 1
ATOM 2408 C C . THR B 1 73 ? -0.22 -8.273 -3.811 1 86.19 73 THR B C 1
ATOM 2410 O O . THR B 1 73 ? 0.042 -7.414 -2.965 1 86.19 73 THR B O 1
ATOM 2413 N N . VAL B 1 74 ? 0.325 -9.484 -3.842 1 92.62 74 VAL B N 1
ATOM 2414 C CA . VAL B 1 74 ? 1.329 -9.883 -2.861 1 92.62 74 VAL B CA 1
ATOM 2415 C C . VAL B 1 74 ? 2.502 -8.914 -2.896 1 92.62 74 VAL B C 1
ATOM 2417 O O . VAL B 1 74 ? 2.82 -8.352 -3.945 1 92.62 74 VAL B O 1
ATOM 2420 N N . GLY B 1 75 ? 3.051 -8.586 -1.706 1 96.69 75 GLY B N 1
ATOM 2421 C CA . GLY B 1 75 ? 4.258 -7.777 -1.702 1 96.69 75 GLY B CA 1
ATOM 2422 C C . GLY B 1 75 ? 5.441 -8.469 -2.355 1 96.69 75 GLY B C 1
ATOM 2423 O O . GLY B 1 75 ? 5.676 -9.656 -2.129 1 96.69 75 GLY B O 1
ATOM 2424 N N . ILE B 1 76 ? 6.184 -7.77 -3.205 1 98.06 76 ILE B N 1
ATOM 2425 C CA . ILE B 1 76 ? 7.363 -8.336 -3.848 1 98.06 76 ILE B CA 1
ATOM 2426 C C . ILE B 1 76 ? 8.555 -7.398 -3.676 1 98.06 76 ILE B C 1
ATOM 2428 O O . ILE B 1 76 ? 8.523 -6.258 -4.141 1 98.06 76 ILE B O 1
ATOM 2432 N N . ILE B 1 77 ? 9.555 -7.809 -2.99 1 98.62 77 ILE B N 1
ATOM 2433 C CA . ILE B 1 77 ? 10.836 -7.117 -2.93 1 98.62 77 ILE B CA 1
ATOM 2434 C C . ILE B 1 77 ? 11.906 -7.965 -3.607 1 98.62 77 ILE B C 1
ATOM 2436 O O . ILE B 1 77 ? 12.18 -9.094 -3.182 1 98.62 77 ILE B O 1
ATOM 2440 N N . LEU B 1 78 ? 12.469 -7.422 -4.711 1 98.12 78 LEU B N 1
ATOM 2441 C CA . LEU B 1 78 ? 13.602 -8.094 -5.344 1 98.12 78 LEU B CA 1
ATOM 2442 C C . LEU B 1 78 ? 14.867 -7.914 -4.512 1 98.12 78 LEU B C 1
ATOM 2444 O O . LEU B 1 78 ? 15.211 -6.797 -4.125 1 98.12 78 LEU B O 1
ATOM 2448 N N . VAL B 1 79 ? 15.477 -9.016 -4.098 1 97.69 79 VAL B N 1
ATOM 2449 C CA . VAL B 1 79 ? 16.734 -9.039 -3.367 1 97.69 79 VAL B CA 1
ATOM 2450 C C . VAL B 1 79 ? 17.812 -9.742 -4.203 1 97.69 79 VAL B C 1
ATOM 2452 O O . VAL B 1 79 ? 17.797 -10.969 -4.324 1 97.69 79 VAL B O 1
ATOM 2455 N N . THR B 1 80 ? 18.75 -9.008 -4.75 1 95.38 80 THR B N 1
ATOM 2456 C CA . THR B 1 80 ? 19.594 -9.594 -5.789 1 95.38 80 THR B CA 1
ATOM 2457 C C . THR B 1 80 ? 20.969 -8.938 -5.809 1 95.38 80 THR B C 1
ATOM 2459 O O . THR B 1 80 ? 21.156 -7.844 -5.262 1 95.38 80 THR B O 1
ATOM 2462 N N . GLY B 1 81 ? 21.922 -9.609 -6.414 1 93.94 81 GLY B N 1
ATOM 2463 C CA . GLY B 1 81 ? 23.266 -9.055 -6.613 1 93.94 81 GLY B CA 1
ATOM 2464 C C . GLY B 1 81 ? 23.344 -8.133 -7.812 1 93.94 81 GLY B C 1
ATOM 2465 O O . GLY B 1 81 ? 24.375 -7.473 -8.023 1 93.94 81 GLY B O 1
ATOM 2466 N N . ARG B 1 82 ? 22.375 -8.031 -8.578 1 92.19 82 ARG B N 1
ATOM 2467 C CA . ARG B 1 82 ? 22.359 -7.168 -9.75 1 92.19 82 ARG B CA 1
ATOM 2468 C C . ARG B 1 82 ? 22.172 -5.707 -9.359 1 92.19 82 ARG B C 1
ATOM 2470 O O . ARG B 1 82 ? 21.078 -5.312 -8.938 1 92.19 82 ARG B O 1
ATOM 2477 N N . SER B 1 83 ? 23.141 -4.934 -9.609 1 90.06 83 SER B N 1
ATOM 2478 C CA . SER B 1 83 ? 23.094 -3.568 -9.094 1 90.06 83 SER B CA 1
ATOM 2479 C C . SER B 1 83 ? 22.969 -2.553 -10.219 1 90.06 83 SER B C 1
ATOM 2481 O O . SER B 1 83 ? 22.891 -1.348 -9.977 1 90.06 83 SER B O 1
ATOM 2483 N N . ASP B 1 84 ? 22.828 -3.127 -11.445 1 91.06 84 ASP B N 1
ATOM 2484 C CA . ASP B 1 84 ? 22.734 -2.203 -12.57 1 91.06 84 ASP B CA 1
ATOM 2485 C C . ASP B 1 84 ? 21.422 -1.42 -12.523 1 91.06 84 ASP B C 1
ATOM 2487 O O . ASP B 1 84 ? 20.375 -1.974 -12.195 1 91.06 84 ASP B O 1
ATOM 2491 N N . ARG B 1 85 ? 21.516 -0.198 -12.984 1 88.94 85 ARG B N 1
ATOM 2492 C CA . ARG B 1 85 ? 20.391 0.727 -12.945 1 88.94 85 ARG B CA 1
ATOM 2493 C C . ARG B 1 85 ? 19.25 0.224 -13.812 1 88.94 85 ARG B C 1
ATOM 2495 O O . ARG B 1 85 ? 18.078 0.344 -13.43 1 88.94 85 ARG B O 1
ATOM 2502 N N . ILE B 1 86 ? 19.562 -0.302 -14.914 1 91.5 86 ILE B N 1
ATOM 2503 C CA . ILE B 1 86 ? 18.547 -0.769 -15.852 1 91.5 86 ILE B CA 1
ATOM 2504 C C . ILE B 1 86 ? 17.766 -1.932 -15.234 1 91.5 86 ILE B C 1
ATOM 2506 O O . ILE B 1 86 ? 16.547 -1.989 -15.328 1 91.5 86 ILE B O 1
ATOM 2510 N N . ASP B 1 87 ? 18.469 -2.803 -14.555 1 91.31 87 ASP B N 1
ATOM 2511 C CA . ASP B 1 87 ? 17.812 -3.934 -13.906 1 91.31 87 ASP B CA 1
ATOM 2512 C C . ASP B 1 87 ? 16.859 -3.463 -12.812 1 91.31 87 ASP B C 1
ATOM 2514 O O . ASP B 1 87 ? 15.766 -4.023 -12.648 1 91.31 87 ASP B O 1
ATOM 2518 N N . ARG B 1 88 ? 17.297 -2.49 -12.133 1 94.38 88 ARG B N 1
ATOM 2519 C CA . ARG B 1 88 ? 16.469 -1.946 -11.07 1 94.38 88 ARG B CA 1
ATOM 2520 C C . ARG B 1 88 ? 15.172 -1.374 -11.625 1 94.38 88 ARG B C 1
ATOM 2522 O O . ARG B 1 88 ? 14.086 -1.693 -11.133 1 94.38 88 ARG B O 1
ATOM 2529 N N . ILE B 1 89 ? 15.258 -0.604 -12.68 1 94.75 89 ILE B N 1
ATOM 2530 C CA . ILE B 1 89 ? 14.094 0.023 -13.312 1 94.75 89 ILE B CA 1
ATOM 2531 C C . ILE B 1 89 ? 13.164 -1.053 -13.867 1 94.75 89 ILE B C 1
ATOM 2533 O O . ILE B 1 89 ? 11.953 -1.018 -13.641 1 94.75 89 ILE B O 1
ATOM 2537 N N . VAL B 1 90 ? 13.758 -2.023 -14.539 1 94.88 90 VAL B N 1
ATOM 2538 C CA . VAL B 1 90 ? 12.984 -3.096 -15.156 1 94.88 90 VAL B CA 1
ATOM 2539 C C . VAL B 1 90 ? 12.273 -3.902 -14.07 1 94.88 90 VAL B C 1
ATOM 2541 O O . VAL B 1 90 ? 11.086 -4.207 -14.195 1 94.88 90 VAL B O 1
ATOM 2544 N N . GLY B 1 91 ? 13.008 -4.215 -13.023 1 95.88 91 GLY B N 1
ATOM 2545 C CA . GLY B 1 91 ? 12.406 -4.957 -11.93 1 95.88 91 GLY B CA 1
ATOM 2546 C C . GLY B 1 91 ? 11.195 -4.262 -11.336 1 95.88 91 GLY B C 1
ATOM 2547 O O . GLY B 1 91 ? 10.164 -4.898 -11.094 1 95.88 91 GL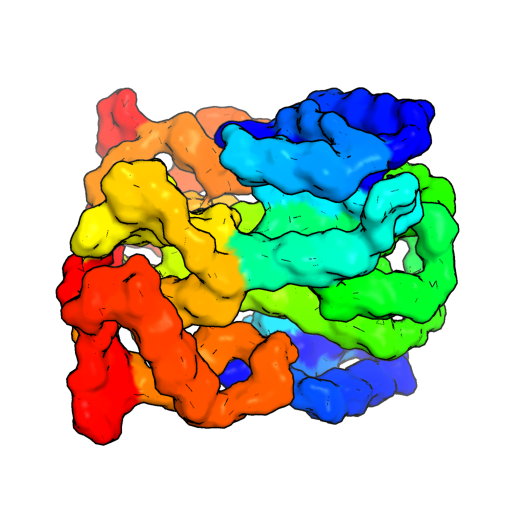Y B O 1
ATOM 2548 N N . LEU B 1 92 ? 11.32 -3 -11.133 1 96.25 92 LEU B N 1
ATOM 2549 C CA . LEU B 1 92 ? 10.211 -2.211 -10.594 1 96.25 92 LEU B CA 1
ATOM 2550 C C . LEU B 1 92 ? 9.078 -2.113 -11.602 1 96.25 92 LEU B C 1
ATOM 2552 O O . LEU B 1 92 ? 7.902 -2.23 -11.234 1 96.25 92 LEU B O 1
ATOM 2556 N N . GLU B 1 93 ? 9.367 -2 -12.844 1 93.5 93 GLU B N 1
ATOM 2557 C CA . GLU B 1 93 ? 8.367 -1.913 -13.906 1 93.5 93 GLU B CA 1
ATOM 2558 C C . GLU B 1 93 ? 7.605 -3.227 -14.055 1 93.5 93 GLU B C 1
ATOM 2560 O O . GLU B 1 93 ? 6.426 -3.227 -14.414 1 93.5 93 GLU B O 1
ATOM 2565 N N . MET B 1 94 ? 8.312 -4.273 -13.742 1 93 94 MET B N 1
ATOM 2566 C CA . MET B 1 94 ? 7.695 -5.59 -13.852 1 93 94 MET B CA 1
ATOM 2567 C C . MET B 1 94 ? 6.699 -5.824 -12.727 1 93 94 MET B C 1
ATOM 2569 O O . MET B 1 94 ? 5.93 -6.785 -12.758 1 93 94 MET B O 1
ATOM 2573 N N . GLY B 1 95 ? 6.75 -5.008 -11.711 1 93.88 95 GLY B N 1
ATOM 2574 C CA . GLY B 1 95 ? 5.707 -5.082 -10.703 1 93.88 95 GLY B CA 1
ATOM 2575 C C . GLY B 1 95 ? 6.254 -5.203 -9.289 1 93.88 95 GLY B C 1
ATOM 2576 O O . GLY B 1 95 ? 5.488 -5.285 -8.328 1 93.88 95 GLY B O 1
ATOM 2577 N N . ALA B 1 96 ? 7.613 -5.227 -9.156 1 97.56 96 ALA B N 1
ATOM 2578 C CA . ALA B 1 96 ? 8.18 -5.277 -7.809 1 97.56 96 ALA B CA 1
ATOM 2579 C C . ALA B 1 96 ? 7.871 -4 -7.035 1 97.56 96 ALA B C 1
ATOM 2581 O O . ALA B 1 96 ? 7.887 -2.904 -7.602 1 97.56 96 ALA B O 1
ATOM 2582 N N . ASP B 1 97 ? 7.602 -4.164 -5.758 1 97.25 97 ASP B N 1
ATOM 2583 C CA . ASP B 1 97 ? 7.359 -3.01 -4.898 1 97.25 97 ASP B CA 1
ATOM 2584 C C . ASP B 1 97 ? 8.664 -2.305 -4.543 1 97.25 97 ASP B C 1
ATOM 2586 O O . ASP B 1 97 ? 8.68 -1.098 -4.289 1 97.25 97 ASP B O 1
ATOM 2590 N N . ASP B 1 98 ? 9.703 -3.072 -4.398 1 97.56 98 ASP B N 1
ATOM 2591 C CA . ASP B 1 98 ? 11.016 -2.564 -4.008 1 97.56 98 ASP B CA 1
ATOM 2592 C C . ASP B 1 98 ? 12.133 -3.402 -4.617 1 97.56 98 ASP B C 1
ATOM 2594 O O . ASP B 1 98 ? 11.883 -4.48 -5.16 1 97.56 98 ASP B O 1
ATOM 2598 N N . TYR B 1 99 ? 13.289 -2.832 -4.664 1 97.19 99 TYR B N 1
ATOM 2599 C CA . TYR B 1 99 ? 14.508 -3.424 -5.207 1 97.19 99 TYR B CA 1
ATOM 2600 C C . TYR B 1 99 ? 15.688 -3.195 -4.273 1 97.19 99 TYR B C 1
ATOM 2602 O O . TYR B 1 99 ? 16.078 -2.051 -4.023 1 97.19 99 TYR B O 1
ATOM 2610 N N . VAL B 1 100 ? 16.266 -4.289 -3.721 1 96.44 100 VAL B N 1
ATOM 2611 C CA . VAL B 1 100 ? 17.359 -4.211 -2.764 1 96.44 100 VAL B CA 1
ATOM 2612 C C . VAL B 1 100 ? 18.562 -4.988 -3.295 1 96.44 100 VAL B C 1
ATOM 2614 O O . VAL B 1 100 ? 18.453 -6.16 -3.66 1 96.44 100 VAL B O 1
ATOM 2617 N N . THR B 1 101 ? 19.703 -4.363 -3.305 1 94.88 101 THR B N 1
ATOM 2618 C CA . THR B 1 101 ? 20.891 -4.984 -3.861 1 94.88 101 THR B CA 1
ATOM 2619 C C . THR B 1 101 ? 21.703 -5.668 -2.768 1 94.88 101 THR B C 1
ATOM 2621 O O . THR B 1 101 ? 21.828 -5.148 -1.655 1 94.88 101 THR B O 1
ATOM 2624 N N . LYS B 1 102 ? 22.25 -6.84 -3.113 1 94.81 102 LYS B N 1
ATOM 2625 C CA . LYS B 1 102 ? 23.25 -7.508 -2.289 1 94.81 102 LYS B CA 1
ATOM 2626 C C . LYS B 1 102 ? 24.641 -6.957 -2.566 1 94.81 102 LYS B C 1
ATOM 2628 O O . LYS B 1 102 ? 24.969 -6.613 -3.705 1 94.81 102 LYS B O 1
ATOM 2633 N N . PRO B 1 103 ? 25.484 -6.789 -1.554 1 93.94 103 PRO B N 1
ATOM 2634 C CA . PRO B 1 103 ? 25.234 -7.059 -0.134 1 93.94 103 PRO B CA 1
ATOM 2635 C C . PRO B 1 103 ? 24.281 -6.051 0.499 1 93.94 103 PRO B C 1
ATOM 2637 O O . PRO B 1 103 ? 24.297 -4.867 0.151 1 93.94 103 PRO B O 1
ATOM 2640 N N . LEU B 1 104 ? 23.484 -6.613 1.323 1 91.06 104 LEU B N 1
ATOM 2641 C CA . LEU B 1 104 ? 22.422 -5.75 1.855 1 91.06 104 LEU B CA 1
ATOM 2642 C C . LEU B 1 104 ? 22.531 -5.637 3.373 1 91.06 104 LEU B C 1
ATOM 2644 O O . LEU B 1 104 ? 23.203 -6.453 4.016 1 91.06 104 LEU B O 1
ATOM 2648 N N . GLU B 1 105 ? 22 -4.504 3.902 1 93 105 GLU B N 1
ATOM 2649 C CA . GLU B 1 105 ? 21.828 -4.301 5.336 1 93 105 GLU B CA 1
ATOM 2650 C C . GLU B 1 105 ? 20.484 -4.875 5.816 1 93 105 GLU B C 1
ATOM 2652 O O . GLU B 1 105 ? 19.422 -4.371 5.457 1 93 105 GLU B O 1
ATOM 2657 N N . LEU B 1 106 ? 20.562 -5.863 6.727 1 95.38 106 LEU B N 1
ATOM 2658 C CA . LEU B 1 106 ? 19.375 -6.59 7.148 1 95.38 106 LEU B CA 1
ATOM 2659 C C . LEU B 1 106 ? 18.391 -5.66 7.84 1 95.38 106 LEU B C 1
ATOM 2661 O O . LEU B 1 106 ? 17.172 -5.777 7.648 1 95.38 106 LEU B O 1
ATOM 2665 N N . ARG B 1 107 ? 18.875 -4.754 8.609 1 94.62 107 ARG B N 1
ATOM 2666 C CA . ARG B 1 107 ? 18 -3.82 9.305 1 94.62 107 ARG B CA 1
ATOM 2667 C C . ARG B 1 107 ? 17.203 -2.984 8.312 1 94.62 107 ARG B C 1
ATOM 2669 O O . ARG B 1 107 ? 16.016 -2.73 8.531 1 94.62 107 ARG B O 1
ATOM 2676 N N . GLU B 1 108 ? 17.844 -2.543 7.293 1 95.5 108 GLU B N 1
ATOM 2677 C CA . GLU B 1 108 ? 17.156 -1.776 6.266 1 95.5 108 GLU B CA 1
ATOM 2678 C C . GLU B 1 108 ? 16.078 -2.615 5.582 1 95.5 108 GLU B C 1
ATOM 2680 O O . GLU B 1 108 ? 14.961 -2.139 5.352 1 95.5 108 GLU B O 1
ATOM 2685 N N . LEU B 1 109 ? 16.438 -3.838 5.242 1 97.5 109 LEU B N 1
ATOM 2686 C CA . LEU B 1 109 ? 15.484 -4.719 4.57 1 97.5 109 LEU B CA 1
ATOM 2687 C C . LEU B 1 109 ? 14.25 -4.945 5.438 1 97.5 109 LEU B C 1
ATOM 2689 O O . LEU B 1 109 ? 13.125 -4.918 4.938 1 97.5 109 LEU B O 1
ATOM 2693 N N . VAL B 1 110 ? 14.422 -5.105 6.73 1 96.56 110 VAL B N 1
ATOM 2694 C CA . VAL B 1 110 ? 13.312 -5.387 7.629 1 96.56 110 VAL B CA 1
ATOM 2695 C C . VAL B 1 110 ? 12.375 -4.18 7.684 1 96.56 110 VAL B C 1
ATOM 2697 O O . VAL B 1 110 ? 11.148 -4.34 7.711 1 96.56 110 VAL B O 1
ATOM 2700 N N . VAL B 1 111 ? 12.93 -3.004 7.711 1 95.62 111 VAL B N 1
ATOM 2701 C CA . VAL B 1 111 ? 12.102 -1.803 7.773 1 95.62 111 VAL B CA 1
ATOM 2702 C C . VAL B 1 111 ? 11.312 -1.651 6.477 1 95.62 111 VAL B C 1
ATOM 2704 O O . VAL B 1 111 ? 10.133 -1.296 6.5 1 95.62 111 VAL B O 1
ATOM 2707 N N . ARG B 1 112 ? 11.969 -1.936 5.332 1 97.62 112 ARG B N 1
ATOM 2708 C CA . ARG B 1 112 ? 11.281 -1.905 4.047 1 97.62 112 ARG B CA 1
ATOM 2709 C C . ARG B 1 112 ? 10.117 -2.896 4.023 1 97.62 112 ARG B C 1
ATOM 2711 O O . ARG B 1 112 ? 9.031 -2.574 3.539 1 97.62 112 ARG B O 1
ATOM 2718 N N . VAL B 1 113 ? 10.375 -4.066 4.531 1 97.62 113 VAL B N 1
ATOM 2719 C CA . VAL B 1 113 ? 9.352 -5.102 4.605 1 97.62 113 VAL B CA 1
ATOM 2720 C C . VAL B 1 113 ? 8.195 -4.625 5.488 1 97.62 113 VAL B C 1
ATOM 2722 O O . VAL B 1 113 ? 7.027 -4.742 5.109 1 97.62 113 VAL B O 1
ATOM 2725 N N . LYS B 1 114 ? 8.531 -4.082 6.625 1 94.5 114 LYS B N 1
ATOM 2726 C CA . LYS B 1 114 ? 7.527 -3.607 7.57 1 94.5 114 LYS B CA 1
ATOM 2727 C C . LYS B 1 114 ? 6.641 -2.539 6.938 1 94.5 114 LYS B C 1
ATOM 2729 O O . LYS B 1 114 ? 5.414 -2.6 7.047 1 94.5 114 LYS B O 1
ATOM 2734 N N . ASN B 1 115 ? 7.254 -1.574 6.305 1 93.44 115 ASN B N 1
ATOM 2735 C CA . ASN B 1 115 ? 6.516 -0.482 5.68 1 93.44 115 ASN B CA 1
ATOM 2736 C C . ASN B 1 115 ? 5.613 -0.985 4.559 1 93.44 115 ASN B C 1
ATOM 2738 O O . ASN B 1 115 ? 4.477 -0.532 4.422 1 93.44 115 ASN B O 1
ATOM 2742 N N . LEU B 1 116 ? 6.152 -1.902 3.746 1 95.5 116 LEU B N 1
ATOM 2743 C CA . LEU B 1 116 ? 5.359 -2.461 2.654 1 95.5 116 LEU B CA 1
ATOM 2744 C C . LEU B 1 116 ? 4.164 -3.24 3.191 1 95.5 116 LEU B C 1
ATOM 2746 O O . LEU B 1 116 ? 3.045 -3.09 2.693 1 95.5 116 LEU B O 1
ATOM 2750 N N . LEU B 1 117 ? 4.371 -4.039 4.215 1 93.12 117 LEU B N 1
ATOM 2751 C CA . LEU B 1 117 ? 3.293 -4.816 4.812 1 93.12 117 LEU B CA 1
ATOM 2752 C C . LEU B 1 117 ? 2.24 -3.902 5.434 1 93.12 117 LEU B C 1
ATOM 2754 O O . LEU B 1 117 ? 1.047 -4.207 5.395 1 93.12 117 LEU B O 1
ATOM 2758 N N . TRP B 1 118 ? 2.729 -2.842 6.016 1 87.06 118 TRP B N 1
ATOM 2759 C CA . TRP B 1 118 ? 1.792 -1.862 6.555 1 87.06 118 TRP B CA 1
ATOM 2760 C C . TRP B 1 118 ? 0.854 -1.35 5.465 1 87.06 118 TRP B C 1
ATOM 2762 O O . TRP B 1 118 ? -0.356 -1.246 5.68 1 87.06 118 TRP B O 1
ATOM 2772 N N . ARG B 1 119 ? 1.358 -1.017 4.293 1 87.5 119 ARG B N 1
ATOM 2773 C CA . ARG B 1 119 ? 0.543 -0.573 3.166 1 87.5 119 ARG B CA 1
ATOM 2774 C C . ARG B 1 119 ? -0.436 -1.66 2.738 1 87.5 119 ARG B C 1
ATOM 2776 O O . ARG B 1 119 ? -1.598 -1.373 2.439 1 87.5 119 ARG B O 1
ATOM 2783 N N . ILE B 1 120 ? 0.013 -2.814 2.682 1 86.31 120 ILE B N 1
ATOM 2784 C CA . ILE B 1 120 ? -0.81 -3.947 2.277 1 86.31 120 ILE B CA 1
ATOM 2785 C C . ILE B 1 120 ? -1.958 -4.133 3.266 1 86.31 120 ILE B C 1
ATOM 2787 O O . ILE B 1 120 ? -3.098 -4.383 2.865 1 86.31 120 ILE B O 1
ATOM 2791 N N . ASP B 1 121 ? -1.666 -3.947 4.52 1 81.38 121 ASP B N 1
ATOM 2792 C CA . ASP B 1 121 ? -2.674 -4.113 5.562 1 81.38 121 ASP B CA 1
ATOM 2793 C C . ASP B 1 121 ? -3.742 -3.023 5.469 1 81.38 121 ASP B C 1
ATOM 2795 O O . ASP B 1 121 ? -4.914 -3.27 5.77 1 81.38 121 ASP B O 1
ATOM 2799 N N . LEU B 1 122 ? -3.326 -1.849 5.137 1 76.19 122 LEU B N 1
ATOM 2800 C CA . LEU B 1 122 ? -4.281 -0.755 4.984 1 76.19 122 LEU B CA 1
ATOM 2801 C C . LEU B 1 122 ? -5.344 -1.104 3.947 1 76.19 122 LEU B C 1
ATOM 2803 O O . LEU B 1 122 ? -6.52 -0.783 4.125 1 76.19 122 LEU B O 1
ATOM 2807 N N . ALA B 1 123 ? -4.922 -1.711 2.91 1 73.06 123 ALA B N 1
ATOM 2808 C CA . ALA B 1 123 ? -5.848 -2.096 1.85 1 73.06 123 ALA B CA 1
ATOM 2809 C C . ALA B 1 123 ? -6.805 -3.186 2.324 1 73.06 123 ALA B C 1
ATOM 2811 O O . ALA B 1 123 ? -7.973 -3.209 1.932 1 73.06 123 ALA B O 1
ATOM 2812 N N . ARG B 1 124 ? -6.316 -3.965 3.209 1 67.25 124 ARG B N 1
ATOM 2813 C CA . ARG B 1 124 ? -7.113 -5.078 3.719 1 67.25 124 ARG B CA 1
ATOM 2814 C C . ARG B 1 124 ? -8.141 -4.594 4.734 1 67.25 124 ARG B C 1
ATOM 2816 O O . ARG B 1 124 ? -9.242 -5.141 4.82 1 67.25 124 ARG B O 1
ATOM 2823 N N . GLN B 1 125 ? -7.793 -3.65 5.613 1 59.69 125 GLN B N 1
ATOM 2824 C CA . GLN B 1 125 ? -8.656 -3.135 6.676 1 59.69 125 GLN B CA 1
ATOM 2825 C C . GLN B 1 125 ? -9.82 -2.334 6.098 1 59.69 125 GLN B C 1
ATOM 2827 O O . GLN B 1 125 ? -10.898 -2.285 6.688 1 59.69 125 GLN B O 1
ATOM 2832 N N . ALA B 1 126 ? -9.609 -1.604 5.031 1 56.28 126 ALA B N 1
ATOM 2833 C CA . ALA B 1 126 ? -10.664 -0.797 4.43 1 56.28 126 ALA B CA 1
ATOM 2834 C C . ALA B 1 126 ? -11.805 -1.679 3.92 1 56.28 126 ALA B C 1
ATOM 2836 O O . ALA B 1 126 ? -12.906 -1.192 3.668 1 56.28 126 ALA B O 1
ATOM 2837 N N . GLN B 1 127 ? -11.516 -2.891 3.807 1 50.34 127 GLN B N 1
ATOM 2838 C CA . GLN B 1 127 ? -12.508 -3.801 3.254 1 50.34 127 GLN B CA 1
ATOM 2839 C C . GLN B 1 127 ? -13.508 -4.238 4.324 1 50.34 127 GLN B C 1
ATOM 2841 O O . GLN B 1 127 ? -13.117 -4.512 5.465 1 50.34 127 GLN B O 1
ATOM 2846 N N . PRO B 1 128 ? -14.758 -3.826 4.145 1 45.31 128 PRO B N 1
ATOM 2847 C CA . PRO B 1 128 ? -15.758 -4.254 5.137 1 45.31 128 PRO B CA 1
ATOM 2848 C C . PRO B 1 128 ? -15.531 -5.688 5.613 1 45.31 128 PRO B C 1
ATOM 2850 O O . PRO B 1 128 ? -15.031 -6.523 4.859 1 45.31 128 PRO B O 1
ATOM 2853 N N . HIS B 1 129 ? -15.18 -5.836 6.91 1 42.5 129 HIS B N 1
ATOM 2854 C CA . HIS B 1 129 ? -14.992 -7.059 7.688 1 42.5 129 HIS B CA 1
ATOM 2855 C C . HIS B 1 129 ? -16.062 -8.094 7.344 1 42.5 129 HIS B C 1
ATOM 2857 O O . HIS B 1 129 ? -17.062 -8.227 8.055 1 42.5 129 HIS B O 1
ATOM 2863 N N . THR B 1 130 ? -16.688 -8.297 6.191 1 41.06 130 THR B N 1
ATOM 2864 C CA . THR B 1 130 ? -17.297 -9.602 6.418 1 41.06 130 THR B CA 1
ATOM 2865 C C . THR B 1 130 ? -16.297 -10.562 7.055 1 41.06 130 THR B C 1
ATOM 2867 O O . THR B 1 130 ? -15.086 -10.359 6.973 1 41.06 130 THR B O 1
ATOM 2870 N N . GLN B 1 131 ? -16.734 -11.391 7.941 1 43.97 131 GLN B N 1
ATOM 2871 C CA . GLN B 1 131 ? -16 -12.375 8.734 1 43.97 131 GLN B CA 1
ATOM 2872 C C . GLN B 1 131 ? -14.672 -12.727 8.078 1 43.97 131 GLN B C 1
ATOM 2874 O O . GLN B 1 131 ? -13.672 -12.93 8.773 1 43.97 131 GLN B O 1
ATOM 2879 N N . ASP B 1 132 ? -14.648 -13.094 6.785 1 49.22 132 ASP B N 1
ATOM 2880 C CA . ASP B 1 132 ? -13.547 -13.82 6.168 1 49.22 132 ASP B CA 1
ATOM 2881 C C . ASP B 1 132 ? -12.914 -13.008 5.043 1 49.22 132 ASP B C 1
ATOM 2883 O O . ASP B 1 132 ? -12.359 -13.57 4.094 1 49.22 132 ASP B O 1
ATOM 2887 N N . ASN B 1 133 ? -12.664 -11.602 5.219 1 58.72 133 ASN B N 1
ATOM 2888 C CA . ASN B 1 133 ? -11.977 -10.867 4.16 1 58.72 133 ASN B CA 1
ATOM 2889 C C . ASN B 1 133 ? -12.609 -11.133 2.795 1 58.72 133 ASN B C 1
ATOM 2891 O O . ASN B 1 133 ? -11.906 -11.227 1.788 1 58.72 133 ASN B O 1
ATOM 2895 N N . CYS B 1 134 ? -13.836 -11.453 2.787 1 70.06 134 CYS B N 1
ATOM 2896 C CA . CYS B 1 134 ? -14.461 -11.82 1.524 1 70.06 134 CYS B CA 1
ATOM 2897 C C . CYS B 1 134 ? -15.742 -11.023 1.299 1 70.06 134 CYS B C 1
ATOM 2899 O O . CYS B 1 134 ? -16.531 -10.82 2.229 1 70.06 134 CYS B O 1
ATOM 2901 N N . TYR B 1 135 ? -15.852 -10.359 0.08 1 73.38 135 TYR B N 1
ATOM 2902 C CA . TYR B 1 135 ? -17.172 -9.945 -0.395 1 73.38 135 TYR B CA 1
ATOM 2903 C C . TYR B 1 135 ? -17.984 -11.141 -0.861 1 73.38 135 TYR B C 1
ATOM 2905 O O . TYR B 1 135 ? -17.531 -11.906 -1.726 1 73.38 135 TYR B O 1
ATOM 2913 N N . ARG B 1 136 ? -19 -11.352 -0.12 1 77.19 136 ARG B N 1
ATOM 2914 C CA . ARG B 1 136 ? -19.844 -12.484 -0.488 1 77.19 136 ARG B CA 1
ATOM 2915 C C . ARG B 1 136 ? -21.047 -12.031 -1.305 1 77.19 136 ARG B C 1
ATOM 2917 O O . ARG B 1 136 ? -21.672 -11.023 -0.979 1 77.19 136 ARG B O 1
ATOM 2924 N N . PHE B 1 137 ? -21.219 -12.695 -2.434 1 83.62 137 PHE B N 1
ATOM 2925 C CA . PHE B 1 137 ? -22.359 -12.406 -3.287 1 83.62 137 PHE B CA 1
ATOM 2926 C C . PHE B 1 137 ? -22.734 -13.617 -4.129 1 83.62 137 PHE B C 1
ATOM 2928 O O . PHE B 1 137 ? -21.875 -14.258 -4.723 1 83.62 137 PHE B O 1
ATOM 2935 N N . ALA B 1 138 ? -24.016 -14.016 -4.082 1 87.81 138 ALA B N 1
ATOM 2936 C CA . ALA B 1 138 ? -24.578 -15.07 -4.91 1 87.81 138 ALA B CA 1
ATOM 2937 C C . ALA B 1 138 ? -23.766 -16.359 -4.785 1 87.81 138 ALA B C 1
ATOM 2939 O O . ALA B 1 138 ? -23.516 -17.031 -5.785 1 87.81 138 ALA B O 1
ATOM 2940 N N . GLY B 1 139 ? -23.266 -16.609 -3.594 1 86.56 139 GLY B N 1
ATOM 2941 C CA . GLY B 1 139 ? -22.516 -17.828 -3.346 1 86.56 139 GLY B CA 1
ATOM 2942 C C . GLY B 1 139 ? -21.031 -17.703 -3.621 1 86.56 139 GLY B C 1
ATOM 2943 O O . GLY B 1 139 ? -20.281 -18.656 -3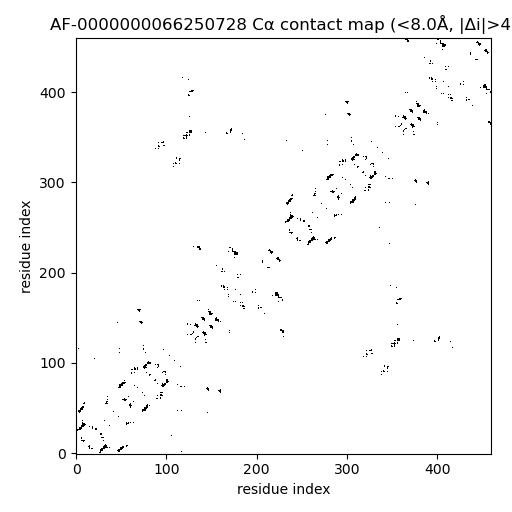.422 1 86.56 139 GLY B O 1
ATOM 2944 N N . TYR B 1 140 ? -20.719 -16.438 -4.09 1 89.06 140 TYR B N 1
ATOM 2945 C CA . TYR B 1 140 ? -19.297 -16.203 -4.352 1 89.06 140 TYR B CA 1
ATOM 2946 C C . TYR B 1 140 ? -18.641 -15.5 -3.17 1 89.06 140 TYR B C 1
ATOM 2948 O O . TYR B 1 140 ? -19.297 -14.812 -2.389 1 89.06 140 TYR B O 1
ATOM 2956 N N . CYS B 1 141 ? -17.422 -15.758 -3.012 1 85.5 141 CYS B N 1
ATOM 2957 C CA . CYS B 1 141 ? -16.578 -15.039 -2.061 1 85.5 141 CYS B CA 1
ATOM 2958 C C . CYS B 1 141 ? -15.383 -14.406 -2.76 1 85.5 141 CYS B C 1
ATOM 2960 O O . CYS B 1 141 ? -14.531 -15.109 -3.305 1 85.5 141 CYS B O 1
ATOM 2962 N N . LEU B 1 142 ? -15.477 -13.109 -2.873 1 83.88 142 LEU B N 1
ATOM 2963 C CA . LEU B 1 142 ? -14.344 -12.375 -3.416 1 83.88 142 LEU B CA 1
ATOM 2964 C C . LEU B 1 142 ? -13.359 -11.992 -2.311 1 83.88 142 LEU B C 1
ATOM 2966 O O . LEU B 1 142 ? -13.664 -11.141 -1.475 1 83.88 142 LEU B O 1
ATOM 2970 N N . ASN B 1 143 ? -12.273 -12.688 -2.338 1 74 143 ASN B N 1
ATOM 2971 C CA . ASN B 1 143 ? -11.258 -12.445 -1.318 1 74 143 ASN B CA 1
ATOM 2972 C C . ASN B 1 143 ? -10.375 -11.25 -1.672 1 74 143 ASN B C 1
ATOM 2974 O O . ASN B 1 143 ? -9.672 -11.266 -2.684 1 74 143 ASN B O 1
ATOM 2978 N N . VAL B 1 144 ? -10.422 -10.305 -0.928 1 66.19 144 VAL B N 1
ATOM 2979 C CA . VAL B 1 144 ? -9.797 -9.031 -1.261 1 66.19 144 VAL B CA 1
ATOM 2980 C C . VAL B 1 144 ? -8.289 -9.102 -1.005 1 66.19 144 VAL B C 1
ATOM 2982 O O . VAL B 1 144 ? -7.508 -8.43 -1.676 1 66.19 144 VAL B O 1
ATOM 2985 N N . SER B 1 145 ? -7.91 -9.961 -0.11 1 62.34 145 SER B N 1
ATOM 2986 C CA . SER B 1 145 ? -6.492 -10.062 0.211 1 62.34 145 SER B CA 1
ATOM 2987 C C . SER B 1 145 ? -5.75 -10.914 -0.812 1 62.34 145 SER B C 1
ATOM 2989 O O . SER B 1 145 ? -4.594 -10.633 -1.141 1 62.34 145 SER B O 1
ATOM 2991 N N . ARG B 1 146 ? -6.457 -11.844 -1.331 1 63.34 146 ARG B N 1
ATOM 2992 C CA . ARG B 1 146 ? -5.816 -12.812 -2.215 1 63.34 146 ARG B CA 1
ATOM 2993 C C . ARG B 1 146 ? -6.156 -12.531 -3.674 1 63.34 146 ARG B C 1
ATOM 2995 O O . ARG B 1 146 ? -5.578 -13.133 -4.578 1 63.34 146 ARG B O 1
ATOM 3002 N N . HIS B 1 147 ? -6.973 -11.602 -3.914 1 71.94 147 HIS B N 1
ATOM 3003 C CA . HIS B 1 147 ? -7.461 -11.312 -5.258 1 71.94 147 HIS B CA 1
ATOM 3004 C C . HIS B 1 147 ? -8.008 -12.57 -5.926 1 71.94 147 HIS B C 1
ATOM 3006 O O . HIS B 1 147 ? -7.711 -12.836 -7.094 1 71.94 147 HIS B O 1
ATOM 3012 N N . THR B 1 148 ? -8.719 -13.391 -5.133 1 76.75 148 THR B N 1
ATOM 3013 C CA . THR B 1 148 ? -9.297 -14.609 -5.691 1 76.75 148 THR B CA 1
ATOM 3014 C C . THR B 1 148 ? -10.805 -14.633 -5.488 1 76.75 148 THR B C 1
ATOM 3016 O O . THR B 1 148 ? -11.336 -13.945 -4.613 1 76.75 148 THR B O 1
ATOM 3019 N N . LEU B 1 149 ? -11.453 -15.297 -6.387 1 88.06 149 LEU B N 1
ATOM 3020 C CA . LEU B 1 149 ? -12.875 -15.578 -6.309 1 88.06 149 LEU B CA 1
ATOM 3021 C C . LEU B 1 149 ? -13.125 -17.062 -6.035 1 88.06 149 LEU B C 1
ATOM 3023 O O . LEU B 1 149 ? -12.406 -17.922 -6.543 1 88.06 149 LEU B O 1
ATOM 3027 N N . GLU B 1 150 ? -13.969 -17.25 -5.082 1 89.56 150 GLU B N 1
ATOM 3028 C CA . GLU B 1 150 ? -14.328 -18.625 -4.805 1 89.56 150 GLU B CA 1
ATOM 3029 C C . GLU B 1 150 ? -15.844 -18.828 -4.887 1 89.56 150 GLU B C 1
ATOM 3031 O O . GLU B 1 150 ? -16.609 -17.953 -4.512 1 89.56 150 GLU B O 1
ATOM 3036 N N . ARG B 1 151 ? -16.219 -19.984 -5.469 1 88.62 151 ARG B N 1
ATOM 3037 C CA . ARG B 1 151 ? -17.609 -20.422 -5.426 1 88.62 151 ARG B CA 1
ATOM 3038 C C . ARG B 1 151 ? -17.719 -21.797 -4.766 1 88.62 151 ARG B C 1
ATOM 3040 O O . ARG B 1 151 ? -17.125 -22.766 -5.234 1 88.62 151 ARG B O 1
ATOM 3047 N N . ASP B 1 152 ? -18.484 -21.828 -3.639 1 81.81 152 ASP B N 1
ATOM 3048 C CA . ASP B 1 152 ? -18.688 -23.078 -2.916 1 81.81 152 ASP B CA 1
ATOM 3049 C C . ASP B 1 152 ? -17.344 -23.75 -2.572 1 81.81 152 ASP B C 1
ATOM 3051 O O . ASP B 1 152 ? -17.172 -24.953 -2.768 1 81.81 152 ASP B O 1
ATOM 3055 N N . GLY B 1 153 ? -16.406 -22.906 -2.283 1 77.56 153 GLY B N 1
ATOM 3056 C CA . GLY B 1 153 ? -15.109 -23.422 -1.84 1 77.56 153 GLY B CA 1
ATOM 3057 C C . GLY B 1 153 ? -14.133 -23.641 -2.979 1 77.56 153 GLY B C 1
ATOM 3058 O O . GLY B 1 153 ? -12.961 -23.922 -2.746 1 77.56 153 GLY B O 1
ATOM 3059 N N . GLU B 1 154 ? -14.625 -23.547 -4.25 1 87.19 154 GLU B N 1
ATOM 3060 C CA . GLU B 1 154 ? -13.758 -23.766 -5.406 1 87.19 154 GLU B CA 1
ATOM 3061 C C . GLU B 1 154 ? -13.164 -22.438 -5.898 1 87.19 154 GLU B C 1
ATOM 3063 O O . GLU B 1 154 ? -13.898 -21.5 -6.211 1 87.19 154 GLU B O 1
ATOM 3068 N N . PRO B 1 155 ? -11.875 -22.438 -6.012 1 85.88 155 PRO B N 1
ATOM 3069 C CA . PRO B 1 155 ? -11.234 -21.188 -6.422 1 85.88 155 PRO B CA 1
ATOM 3070 C C . PRO B 1 155 ? -11.406 -20.891 -7.91 1 85.88 155 PRO B C 1
ATOM 3072 O O . PRO B 1 155 ? -11.391 -21.812 -8.734 1 85.88 155 PRO B O 1
ATOM 3075 N N . ILE B 1 156 ? -11.695 -19.688 -8.281 1 89.31 156 ILE B N 1
ATOM 3076 C CA . ILE B 1 156 ? -11.766 -19.172 -9.641 1 89.31 156 ILE B CA 1
ATOM 3077 C C . ILE B 1 156 ? -10.656 -18.141 -9.867 1 89.31 156 ILE B C 1
ATOM 3079 O O . ILE B 1 156 ? -10.586 -17.141 -9.156 1 89.31 156 ILE B O 1
ATOM 3083 N N . LYS B 1 157 ? -9.797 -18.438 -10.82 1 82.44 157 LYS B N 1
ATOM 3084 C CA . LYS B 1 157 ? -8.672 -17.547 -11.109 1 82.44 157 LYS B CA 1
ATOM 3085 C C . LYS B 1 157 ? -9.148 -16.266 -11.797 1 82.44 157 LYS B C 1
ATOM 3087 O O . LYS B 1 157 ? -9.945 -16.312 -12.734 1 82.44 157 LYS B O 1
ATOM 3092 N N . LEU B 1 158 ? -8.695 -15.156 -11.242 1 85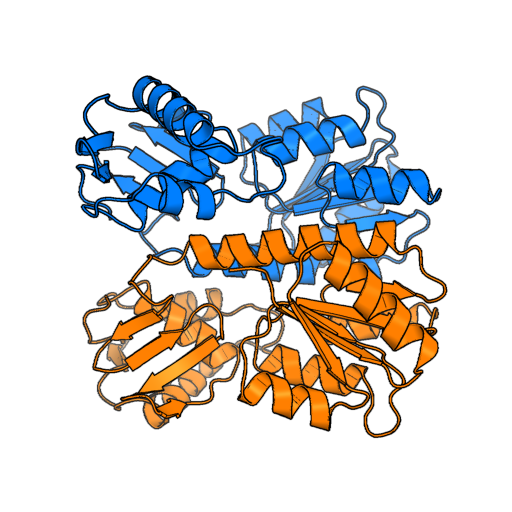.56 158 LEU B N 1
ATOM 3093 C CA . LEU B 1 158 ? -8.953 -13.852 -11.852 1 85.56 158 LEU B CA 1
ATOM 3094 C C . LEU B 1 158 ? -7.648 -13.156 -12.227 1 85.56 158 LEU B C 1
ATOM 3096 O O . LEU B 1 158 ? -6.641 -13.297 -11.531 1 85.56 158 LEU B O 1
ATOM 3100 N N . THR B 1 159 ? -7.711 -12.562 -13.359 1 80.38 159 THR B N 1
ATOM 3101 C CA . THR B 1 159 ? -6.637 -11.617 -13.625 1 80.38 159 THR B CA 1
ATOM 3102 C C . THR B 1 159 ? -6.785 -10.375 -12.742 1 80.38 159 THR B C 1
ATOM 3104 O O . THR B 1 159 ? -7.832 -10.172 -12.125 1 80.38 159 THR B O 1
ATOM 3107 N N . ARG B 1 160 ? -5.73 -9.641 -12.695 1 75.31 160 ARG B N 1
ATOM 3108 C CA . ARG B 1 160 ? -5.777 -8.422 -11.898 1 75.31 160 ARG B CA 1
ATOM 3109 C C . ARG B 1 160 ? -6.91 -7.512 -12.359 1 75.31 160 ARG B C 1
ATOM 3111 O O . ARG B 1 160 ? -7.652 -6.977 -11.531 1 75.31 160 ARG B O 1
ATOM 3118 N N . ALA B 1 161 ? -6.973 -7.32 -13.664 1 79.69 161 ALA B N 1
ATOM 3119 C CA . ALA B 1 161 ? -7.996 -6.434 -14.211 1 79.69 161 ALA B CA 1
ATOM 3120 C C . ALA B 1 161 ? -9.398 -6.953 -13.898 1 79.69 161 ALA B C 1
ATOM 3122 O O . ALA B 1 161 ? -10.297 -6.176 -13.57 1 79.69 161 ALA B O 1
ATOM 3123 N N . GLU B 1 162 ? -9.594 -8.227 -13.977 1 86 162 GLU B N 1
ATOM 3124 C CA . GLU B 1 162 ? -10.875 -8.836 -13.648 1 86 162 GLU B CA 1
ATOM 3125 C C . GLU B 1 162 ? -11.211 -8.641 -12.172 1 86 162 GLU B C 1
ATOM 3127 O O . GLU B 1 162 ? -12.359 -8.344 -11.828 1 86 162 GLU B O 1
ATOM 3132 N N . TYR B 1 163 ? -10.266 -8.812 -11.359 1 85.56 163 TYR B N 1
ATOM 3133 C CA . TYR B 1 163 ? -10.438 -8.609 -9.922 1 85.56 163 TYR B CA 1
ATOM 3134 C C . TYR B 1 163 ? -10.852 -7.176 -9.625 1 85.56 163 TYR B C 1
ATOM 3136 O O . TYR B 1 163 ? -11.836 -6.941 -8.914 1 85.56 163 TYR B O 1
ATOM 3144 N N . GLU B 1 164 ? -10.148 -6.305 -10.188 1 79.94 164 GLU B N 1
ATOM 3145 C CA . GLU B 1 164 ? -10.453 -4.895 -9.969 1 79.94 164 GLU B CA 1
ATOM 3146 C C . GLU B 1 164 ? -11.875 -4.562 -10.422 1 79.94 164 GLU B C 1
ATOM 3148 O O . GLU B 1 164 ? -12.578 -3.803 -9.758 1 79.94 164 GLU B O 1
ATOM 3153 N N . MET B 1 165 ? -12.227 -5.105 -11.539 1 85.44 165 MET B N 1
ATOM 3154 C CA . MET B 1 165 ? -13.578 -4.895 -12.055 1 85.44 165 MET B CA 1
ATOM 3155 C C . MET B 1 165 ? -14.617 -5.449 -11.086 1 85.44 165 MET B C 1
ATOM 3157 O O . MET B 1 165 ? -15.617 -4.789 -10.797 1 85.44 165 MET B O 1
ATOM 3161 N N . LEU B 1 166 ? -14.414 -6.602 -10.578 1 87.44 166 LEU B N 1
ATOM 3162 C CA . LEU B 1 166 ? -15.359 -7.234 -9.656 1 87.44 166 LEU B CA 1
ATOM 3163 C C . LEU B 1 166 ? -15.445 -6.457 -8.352 1 87.44 166 LEU B C 1
ATOM 3165 O O . LEU B 1 166 ? -16.531 -6.316 -7.781 1 87.44 166 LEU B O 1
ATOM 3169 N N . VAL B 1 167 ? -14.367 -5.977 -7.957 1 80.75 167 VAL B N 1
ATOM 3170 C CA . VAL B 1 167 ? -14.352 -5.137 -6.762 1 80.75 167 VAL B CA 1
ATOM 3171 C C . VAL B 1 167 ? -15.227 -3.908 -6.98 1 80.75 167 VAL B C 1
ATOM 3173 O O . VAL B 1 167 ? -15.992 -3.516 -6.098 1 80.75 167 VAL B O 1
ATOM 3176 N N . ALA B 1 168 ? -15.078 -3.354 -8.156 1 78.69 168 ALA B N 1
ATOM 3177 C CA . ALA B 1 168 ? -15.906 -2.193 -8.484 1 78.69 168 ALA B CA 1
ATOM 3178 C C . ALA B 1 168 ? -17.391 -2.512 -8.312 1 78.69 168 ALA B C 1
ATOM 3180 O O . ALA B 1 168 ? -18.156 -1.702 -7.777 1 78.69 168 ALA B O 1
ATOM 3181 N N . PHE B 1 169 ? -17.75 -3.646 -8.664 1 84.38 169 PHE B N 1
ATOM 3182 C CA . PHE B 1 169 ? -19.156 -4.023 -8.602 1 84.38 169 PHE B CA 1
ATOM 3183 C C . PHE B 1 169 ? -19.562 -4.344 -7.172 1 84.38 169 PHE B C 1
ATOM 3185 O O . PHE B 1 169 ? -20.625 -3.893 -6.711 1 84.38 169 PHE B O 1
ATOM 3192 N N . VAL B 1 170 ? -18.75 -5.098 -6.43 1 79.81 170 VAL B N 1
ATOM 3193 C CA . VAL B 1 170 ? -19.172 -5.59 -5.125 1 79.81 170 VAL B CA 1
ATOM 3194 C C . VAL B 1 170 ? -19.156 -4.449 -4.109 1 79.81 170 VAL B C 1
ATOM 3196 O O . VAL B 1 170 ? -19.875 -4.492 -3.105 1 79.81 170 VAL B O 1
ATOM 3199 N N . THR B 1 171 ? -18.406 -3.518 -4.422 1 74.19 171 THR B N 1
ATOM 3200 C CA . THR B 1 171 ? -18.359 -2.381 -3.508 1 74.19 171 THR B CA 1
ATOM 3201 C C . THR B 1 171 ? -19.453 -1.364 -3.863 1 74.19 171 THR B C 1
ATOM 3203 O O . THR B 1 171 ? -19.656 -0.392 -3.133 1 74.19 171 THR B O 1
ATOM 3206 N N . ASN B 1 172 ? -20.094 -1.526 -4.977 1 74.56 172 ASN B N 1
ATOM 3207 C CA . ASN B 1 172 ? -21.219 -0.71 -5.414 1 74.56 172 ASN B CA 1
ATOM 3208 C C . ASN B 1 172 ? -22.422 -1.571 -5.801 1 74.56 172 ASN B C 1
ATOM 3210 O O . ASN B 1 172 ? -22.922 -1.48 -6.922 1 74.56 172 ASN B O 1
ATOM 3214 N N . PRO B 1 173 ? -22.844 -2.332 -4.797 1 68 173 PRO B N 1
ATOM 3215 C CA . PRO B 1 173 ? -23.922 -3.268 -5.145 1 68 173 PRO B CA 1
ATOM 3216 C C . PRO B 1 173 ? -25.203 -2.561 -5.57 1 68 173 PRO B C 1
ATOM 3218 O O . PRO B 1 173 ? -25.641 -1.622 -4.902 1 68 173 PRO B O 1
ATOM 3221 N N . GLY B 1 174 ? -25.719 -3.045 -6.699 1 75.06 174 GLY B N 1
ATOM 3222 C CA . GLY B 1 174 ? -27 -2.543 -7.176 1 75.06 174 GLY B CA 1
ATOM 3223 C C . GLY B 1 174 ? -26.891 -1.236 -7.941 1 75.06 174 GLY B C 1
ATOM 3224 O O . GLY B 1 174 ? -27.875 -0.747 -8.5 1 75.06 174 GLY B O 1
ATOM 3225 N N . GLU B 1 175 ? -25.75 -0.664 -7.969 1 78.12 175 GLU B N 1
ATOM 3226 C CA . GLU B 1 175 ? -25.562 0.606 -8.656 1 78.12 175 GLU B CA 1
ATOM 3227 C C . GLU B 1 175 ? -25.125 0.386 -10.109 1 78.12 175 GLU B C 1
ATOM 3229 O O . GLU B 1 175 ? -24.297 -0.487 -10.391 1 78.12 175 GLU B O 1
ATOM 3234 N N . ILE B 1 176 ? -25.734 1.212 -10.977 1 85.69 176 ILE B N 1
ATOM 3235 C CA . ILE B 1 176 ? -25.312 1.169 -12.375 1 85.69 176 ILE B CA 1
ATOM 3236 C C . ILE B 1 176 ? -23.984 1.909 -12.539 1 85.69 176 ILE B C 1
ATOM 3238 O O . ILE B 1 176 ? -23.875 3.092 -12.203 1 85.69 176 ILE B O 1
ATOM 3242 N N . LEU B 1 177 ? -22.953 1.18 -12.93 1 85.69 177 LEU B N 1
ATOM 3243 C CA . LEU B 1 177 ? -21.641 1.767 -13.188 1 85.69 177 LEU B CA 1
ATOM 3244 C C . LEU B 1 177 ? -21.422 1.955 -14.688 1 85.69 177 LEU B C 1
ATOM 3246 O O . LEU B 1 177 ? -21.516 0.999 -15.461 1 85.69 177 LEU B O 1
ATOM 3250 N N . SER B 1 178 ? -21.156 3.193 -15.078 1 85.69 178 SER B N 1
ATOM 3251 C CA . SER B 1 178 ? -20.891 3.471 -16.484 1 85.69 178 SER B CA 1
ATOM 3252 C C . SER B 1 178 ? -19.547 2.873 -16.922 1 85.69 178 SER B C 1
ATOM 3254 O O . SER B 1 178 ? -18.703 2.564 -16.078 1 85.69 178 SER B O 1
ATOM 3256 N N . ARG B 1 179 ? -19.328 2.771 -18.219 1 84.5 179 ARG B N 1
ATOM 3257 C CA . ARG B 1 179 ? -18.062 2.281 -18.766 1 84.5 179 ARG B CA 1
ATOM 3258 C C . ARG B 1 179 ? -16.906 3.191 -18.359 1 84.5 179 ARG B C 1
ATOM 3260 O O . ARG B 1 179 ? -15.82 2.713 -18.031 1 84.5 179 ARG B O 1
ATOM 3267 N N . GLU B 1 180 ? -17.25 4.395 -18.391 1 77.12 180 GLU B N 1
ATOM 3268 C CA . GLU B 1 180 ? -16.219 5.359 -18.031 1 77.12 180 GLU B CA 1
ATOM 3269 C C . GLU B 1 180 ? -15.805 5.215 -16.562 1 77.12 180 GLU B C 1
ATOM 3271 O O . GLU B 1 180 ? -14.617 5.25 -16.234 1 77.12 180 GLU B O 1
ATOM 3276 N N . ARG B 1 181 ? -16.797 5.09 -15.797 1 75.5 181 ARG B N 1
ATOM 3277 C CA . ARG B 1 181 ? -16.547 4.934 -14.367 1 75.5 181 ARG B CA 1
ATOM 3278 C C . ARG B 1 181 ? -15.766 3.652 -14.086 1 75.5 181 ARG B C 1
ATOM 3280 O O . ARG B 1 181 ? -14.812 3.658 -13.305 1 75.5 181 ARG B O 1
ATOM 3287 N N . LEU B 1 182 ? -16.094 2.566 -14.672 1 82.69 182 LEU B N 1
ATOM 3288 C CA . LEU B 1 182 ? -15.414 1.285 -14.508 1 82.69 182 LEU B CA 1
ATOM 3289 C C . LEU B 1 182 ? -13.969 1.372 -14.969 1 82.69 182 LEU B C 1
ATOM 3291 O O . LEU B 1 182 ? -13.062 0.851 -14.305 1 82.69 182 LEU B O 1
ATOM 3295 N N . LEU B 1 183 ? -13.797 2.02 -16.062 1 77.56 183 LEU B N 1
ATOM 3296 C CA . LEU B 1 183 ? -12.445 2.17 -16.594 1 77.56 183 LEU B CA 1
ATOM 3297 C C . LEU B 1 183 ? -11.555 2.932 -15.625 1 77.56 183 LEU B C 1
ATOM 3299 O O . LEU B 1 183 ? -10.383 2.596 -15.453 1 77.56 183 LEU B O 1
ATOM 3303 N N . ARG B 1 184 ? -12.195 3.855 -15.055 1 68.06 184 ARG B N 1
ATOM 3304 C CA . ARG B 1 184 ? -11.445 4.676 -14.109 1 68.06 184 ARG B CA 1
ATOM 3305 C C . ARG B 1 184 ? -11.039 3.863 -12.883 1 68.06 184 ARG B C 1
ATOM 3307 O O . ARG B 1 184 ? -10.039 4.176 -12.227 1 68.06 184 ARG B O 1
ATOM 3314 N N . MET B 1 185 ? -11.812 2.895 -12.617 1 69.19 185 MET B N 1
ATOM 3315 C CA . MET B 1 185 ? -11.562 2.078 -11.43 1 69.19 185 MET B CA 1
ATOM 3316 C C . MET B 1 185 ? -10.508 1.014 -11.711 1 69.19 185 MET B C 1
ATOM 3318 O O . MET B 1 185 ? -9.992 0.386 -10.789 1 69.19 185 MET B O 1
ATOM 3322 N N . LEU B 1 186 ? -10.281 0.927 -12.984 1 70.19 186 LEU B N 1
ATOM 3323 C CA . LEU B 1 186 ? -9.25 -0.029 -13.367 1 70.19 186 LEU B CA 1
ATOM 3324 C C . LEU B 1 186 ? -7.867 0.617 -13.328 1 70.19 186 LEU B C 1
ATOM 3326 O O . LEU B 1 186 ? -7.715 1.79 -13.68 1 70.19 186 LEU B O 1
ATOM 3330 N N . SER B 1 187 ? -7 0.242 -12.594 1 57.34 187 SER B N 1
ATOM 3331 C CA . SER B 1 187 ? -5.648 0.786 -12.508 1 57.34 187 SER B CA 1
ATOM 3332 C C . SER B 1 187 ? -5.035 0.959 -13.898 1 57.34 187 SER B C 1
ATOM 3334 O O . SER B 1 187 ? -5.16 0.079 -14.75 1 57.34 187 SER B O 1
ATOM 3336 N N . ALA B 1 188 ? -5.023 2.262 -14.438 1 48.44 188 ALA B N 1
ATOM 3337 C CA . ALA B 1 188 ? -4.574 2.744 -15.734 1 48.44 188 ALA B CA 1
ATOM 3338 C C . ALA B 1 188 ? -3.453 1.866 -16.297 1 48.44 188 ALA B C 1
ATOM 3340 O O . ALA B 1 188 ? -3.215 1.842 -17.5 1 48.44 188 ALA B O 1
ATOM 3341 N N . ARG B 1 189 ? -2.463 1.664 -15.602 1 44.06 189 ARG B N 1
ATOM 3342 C CA . ARG B 1 189 ? -1.18 1.445 -16.266 1 44.06 189 ARG B CA 1
ATOM 3343 C C . ARG B 1 189 ? -1.223 0.205 -17.141 1 44.06 189 ARG B C 1
ATOM 3345 O O . ARG B 1 189 ? -0.349 0.012 -18 1 44.06 189 ARG B O 1
ATOM 3352 N N . ARG B 1 190 ? -1.731 -0.832 -16.656 1 43.53 190 ARG B N 1
ATOM 3353 C CA . ARG B 1 190 ? -1.237 -1.963 -17.438 1 43.53 190 ARG B CA 1
ATOM 3354 C C . ARG B 1 190 ? -2.172 -2.277 -18.594 1 43.53 190 ARG B C 1
ATOM 3356 O O . ARG B 1 190 ? -1.968 -3.26 -19.312 1 43.53 190 ARG B O 1
ATOM 3363 N N . VAL B 1 191 ? -3.332 -1.623 -18.484 1 45.91 191 VAL B N 1
ATOM 3364 C CA . VAL B 1 191 ? -4.043 -1.917 -19.719 1 45.91 191 VAL B CA 1
ATOM 3365 C C . VAL B 1 191 ? -3.475 -1.067 -20.859 1 45.91 191 VAL B C 1
ATOM 3367 O O . VAL B 1 191 ? -3.396 0.159 -20.734 1 45.91 191 VAL B O 1
ATOM 3370 N N . GLU B 1 192 ? -2.668 -1.436 -21.484 1 50.25 192 GLU B N 1
ATOM 3371 C CA . GLU B 1 192 ? -1.911 -0.808 -22.562 1 50.25 192 GLU B CA 1
ATOM 3372 C C . GLU B 1 192 ? -2.674 0.373 -23.156 1 50.25 192 GLU B C 1
ATOM 3374 O O . GLU B 1 192 ? -2.074 1.396 -23.5 1 50.25 192 GLU B O 1
ATOM 3379 N N . ASN B 1 193 ? -3.84 0.208 -23.547 1 52.12 193 ASN B N 1
ATOM 3380 C CA . ASN B 1 193 ? -4.711 1.176 -24.203 1 52.12 193 ASN B CA 1
ATOM 3381 C C . ASN B 1 193 ? -6.148 1.072 -23.688 1 52.12 193 ASN B C 1
ATOM 3383 O O . ASN B 1 193 ? -6.98 0.405 -24.312 1 52.12 193 ASN B O 1
ATOM 3387 N N . PRO B 1 194 ? -6.293 1.575 -22.453 1 56.44 194 PRO B N 1
ATOM 3388 C CA . PRO B 1 194 ? -7.652 1.348 -21.969 1 56.44 194 PRO B CA 1
ATOM 3389 C C . PRO B 1 194 ? -8.703 2.109 -22.766 1 56.44 194 PRO B C 1
ATOM 3391 O O . PRO B 1 194 ? -8.586 3.324 -22.953 1 56.44 194 PRO B O 1
ATOM 3394 N N . ASP B 1 195 ? -9.281 1.516 -23.812 1 68.62 195 ASP B N 1
ATOM 3395 C CA . ASP B 1 195 ? -10.492 2.074 -24.406 1 68.62 195 ASP B CA 1
ATOM 3396 C C . ASP B 1 195 ? -11.742 1.427 -23.812 1 68.62 195 ASP B C 1
ATOM 3398 O O . ASP B 1 195 ? -11.648 0.538 -22.969 1 68.62 195 ASP B O 1
ATOM 3402 N N . LEU B 1 196 ? -12.805 1.98 -24.062 1 72.38 196 LEU B N 1
ATOM 3403 C CA . LEU B 1 196 ? -14.109 1.57 -23.562 1 72.38 196 LEU B CA 1
ATOM 3404 C C . LEU B 1 196 ? -14.367 0.099 -23.859 1 72.38 196 LEU B C 1
ATOM 3406 O O . LEU B 1 196 ? -15.086 -0.574 -23.125 1 72.38 196 LEU B O 1
ATOM 3410 N N . ARG B 1 197 ? -13.641 -0.399 -24.828 1 77.19 197 ARG B N 1
ATOM 3411 C CA . ARG B 1 197 ? -13.812 -1.794 -25.219 1 77.19 197 ARG B CA 1
ATOM 3412 C C . ARG B 1 197 ? -13.227 -2.734 -24.172 1 77.19 197 ARG B C 1
ATOM 3414 O O . ARG B 1 197 ? -13.672 -3.877 -24.047 1 77.19 197 ARG B O 1
ATOM 3421 N N . THR B 1 198 ? -12.258 -2.129 -23.469 1 82.62 198 THR B N 1
ATOM 3422 C CA . THR B 1 198 ? -11.609 -2.92 -22.422 1 82.62 198 THR B CA 1
ATOM 3423 C C . THR B 1 198 ? -12.625 -3.363 -21.375 1 82.62 198 THR B C 1
ATOM 3425 O O . THR B 1 198 ? -12.586 -4.5 -20.906 1 82.62 198 THR B O 1
ATOM 3428 N N . VAL B 1 199 ? -13.484 -2.545 -21.094 1 87.19 199 VAL B N 1
ATOM 3429 C CA . VAL B 1 199 ? -14.5 -2.832 -20.094 1 87.19 199 VAL B CA 1
ATOM 3430 C C . VAL B 1 199 ? -15.414 -3.951 -20.594 1 87.19 199 VAL B C 1
ATOM 3432 O O . VAL B 1 199 ? -15.695 -4.906 -19.859 1 87.19 199 VAL B O 1
ATOM 3435 N N . ASP B 1 200 ? -15.82 -3.865 -21.891 1 86.44 200 ASP B N 1
ATOM 3436 C CA . ASP B 1 200 ? -16.719 -4.859 -22.453 1 86.44 200 ASP B CA 1
ATOM 3437 C C . ASP B 1 200 ? -16.078 -6.246 -22.469 1 86.44 200 ASP B C 1
ATOM 3439 O O . ASP B 1 200 ? -16.734 -7.242 -22.172 1 86.44 200 ASP B O 1
ATOM 3443 N N . VAL B 1 201 ? -14.906 -6.168 -22.781 1 87.81 201 VAL B N 1
ATOM 3444 C CA . VAL B 1 201 ? -14.172 -7.43 -22.828 1 87.81 201 VAL B CA 1
ATOM 3445 C C . VAL B 1 201 ? -14.109 -8.047 -21.438 1 87.81 201 VAL B C 1
ATOM 3447 O O . VAL B 1 201 ? -14.336 -9.25 -21.266 1 87.81 201 VAL B O 1
ATOM 3450 N N . LEU B 1 202 ? -13.75 -7.289 -20.453 1 89.81 202 LEU B N 1
ATOM 3451 C CA . LEU B 1 202 ? -13.641 -7.773 -19.078 1 89.81 202 LEU B CA 1
ATOM 3452 C C . LEU B 1 202 ? -14.992 -8.266 -18.578 1 89.81 202 LEU B C 1
ATOM 3454 O O . LEU B 1 202 ? -15.062 -9.273 -17.875 1 89.81 202 LEU B O 1
ATOM 3458 N N . ILE B 1 203 ? -16.016 -7.566 -18.953 1 90.19 203 ILE B N 1
ATOM 3459 C CA . ILE B 1 203 ? -17.359 -7.98 -18.562 1 90.19 203 ILE B CA 1
ATOM 3460 C C . ILE B 1 203 ? -17.672 -9.359 -19.156 1 90.19 203 ILE B C 1
ATOM 3462 O O . ILE B 1 203 ? -18.188 -10.234 -18.453 1 90.19 203 ILE B O 1
ATOM 3466 N N . ARG B 1 204 ? -17.391 -9.5 -20.391 1 89.56 204 ARG B N 1
ATOM 3467 C CA . ARG B 1 204 ? -17.609 -10.773 -21.062 1 89.56 204 ARG B CA 1
ATOM 3468 C C . ARG B 1 204 ? -16.828 -11.891 -20.359 1 89.56 204 ARG B C 1
ATOM 3470 O O . ARG B 1 204 ? -17.375 -12.977 -20.125 1 89.56 204 ARG B O 1
ATOM 3477 N N . ARG B 1 205 ? -15.617 -11.609 -20.047 1 90.31 205 ARG B N 1
ATOM 3478 C CA . ARG B 1 205 ? -14.773 -12.602 -19.391 1 90.31 205 ARG B CA 1
ATOM 3479 C C . ARG B 1 205 ? -15.328 -12.961 -18.016 1 90.31 205 ARG B C 1
ATOM 3481 O O . ARG B 1 205 ? -15.375 -14.141 -17.656 1 90.31 205 ARG B O 1
ATOM 3488 N N . LEU B 1 206 ? -15.719 -11.992 -17.312 1 92.31 206 LEU B N 1
ATOM 3489 C CA . LEU B 1 206 ? -16.266 -12.219 -15.984 1 92.31 206 LEU B CA 1
ATOM 3490 C C . LEU B 1 206 ? -17.562 -13.016 -16.062 1 92.31 206 LEU B C 1
ATOM 3492 O O . LEU B 1 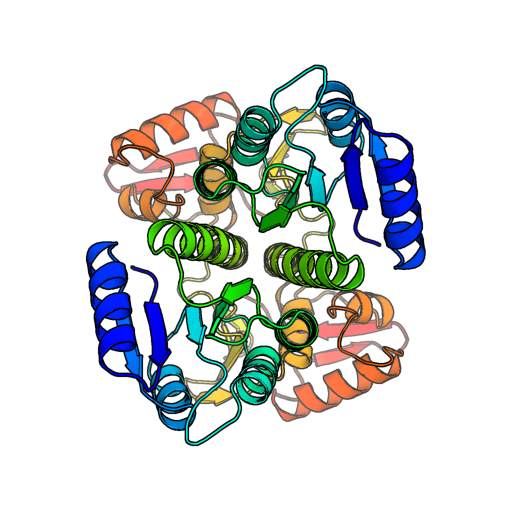206 ? -17.828 -13.875 -15.211 1 92.31 206 LEU B O 1
ATOM 3496 N N . ARG B 1 207 ? -18.375 -12.75 -17.047 1 91.31 207 ARG B N 1
ATOM 3497 C CA . ARG B 1 207 ? -19.625 -13.477 -17.203 1 91.31 207 ARG B CA 1
ATOM 3498 C C . ARG B 1 207 ? -19.375 -14.961 -17.453 1 91.31 207 ARG B C 1
ATOM 3500 O O . ARG B 1 207 ? -20.203 -15.805 -17.094 1 91.31 207 ARG B O 1
ATOM 3507 N N . HIS B 1 208 ? -18.266 -15.211 -18.031 1 90.19 208 HIS B N 1
ATOM 3508 C CA . HIS B 1 208 ? -17.922 -16.609 -18.266 1 90.19 208 HIS B CA 1
ATOM 3509 C C . HIS B 1 208 ? -17.5 -17.297 -16.969 1 90.19 208 HIS B C 1
ATOM 3511 O O . HIS B 1 208 ? -17.672 -18.5 -16.828 1 90.19 208 HIS B O 1
ATOM 3517 N N . LYS B 1 209 ? -16.969 -16.484 -16.094 1 90.5 209 LYS B N 1
ATOM 3518 C CA . LYS B 1 209 ? -16.422 -17.047 -14.852 1 90.5 209 LYS B CA 1
ATOM 3519 C C . LYS B 1 209 ? -17.469 -17.031 -13.742 1 90.5 209 LYS B C 1
ATOM 3521 O O . LYS B 1 209 ? -17.391 -17.812 -12.797 1 90.5 209 LYS B O 1
ATOM 3526 N N . LEU B 1 210 ? -18.359 -16.141 -13.914 1 89.81 210 LEU B N 1
ATOM 3527 C CA . LEU B 1 210 ? -19.453 -16 -12.953 1 89.81 210 LEU B CA 1
ATOM 3528 C C . LEU B 1 210 ? -20.75 -16.547 -13.539 1 89.81 210 LEU B C 1
ATOM 3530 O O . LEU B 1 210 ? -20.781 -16.969 -14.695 1 89.81 210 LEU B O 1
ATOM 3534 N N . SER B 1 211 ? -21.859 -16.609 -12.641 1 82.06 211 SER B N 1
ATOM 3535 C CA . SER B 1 211 ? -23.172 -16.828 -13.25 1 82.06 211 SER B CA 1
ATOM 3536 C C . SER B 1 211 ? -23.562 -15.648 -14.133 1 82.06 211 SER B C 1
ATOM 3538 O O . SER B 1 211 ? -23.469 -14.492 -13.711 1 82.06 211 SER B O 1
ATOM 3540 N N . ALA B 1 212 ? -23.797 -15.914 -15.344 1 73.38 212 ALA B N 1
ATOM 3541 C CA . ALA B 1 212 ? -23.984 -14.922 -16.406 1 73.38 212 ALA B CA 1
ATOM 3542 C C . ALA B 1 212 ? -25 -13.859 -15.984 1 73.38 212 ALA B C 1
ATOM 3544 O O . ALA B 1 212 ? -24.922 -12.711 -16.438 1 73.38 212 ALA B O 1
ATOM 3545 N N . ASP B 1 213 ? -25.781 -14.125 -15.008 1 84.25 213 ASP B N 1
ATOM 3546 C CA . ASP B 1 213 ? -26.891 -13.211 -14.703 1 84.25 213 ASP B CA 1
ATOM 3547 C C . ASP B 1 213 ? -26.5 -12.234 -13.602 1 84.25 213 ASP B C 1
ATOM 3549 O O . ASP B 1 213 ? -27.266 -11.336 -13.25 1 84.25 213 ASP B O 1
ATOM 3553 N N . LEU B 1 214 ? -25.344 -12.281 -13.219 1 89.31 214 LEU B N 1
ATOM 3554 C CA . LEU B 1 214 ? -24.969 -11.461 -12.078 1 89.31 214 LEU B CA 1
ATOM 3555 C C . LEU B 1 214 ? -24.562 -10.055 -12.523 1 89.31 214 LEU B C 1
ATOM 3557 O O . LEU B 1 214 ? -24.875 -9.07 -11.852 1 89.31 214 LEU B O 1
ATOM 3561 N N . LEU B 1 215 ? -23.891 -10.023 -13.672 1 91.44 215 LEU B N 1
ATOM 3562 C CA . LEU B 1 215 ? -23.5 -8.727 -14.227 1 91.44 215 LEU B CA 1
ATOM 3563 C C . LEU B 1 215 ? -24.469 -8.289 -15.32 1 91.44 215 LEU B C 1
ATOM 3565 O O . LEU B 1 215 ? -24.391 -8.789 -16.438 1 91.44 215 LEU B O 1
ATOM 3569 N N . VAL B 1 216 ? -25.312 -7.352 -14.984 1 92.06 216 VAL B N 1
ATOM 3570 C CA . VAL B 1 216 ? -26.422 -6.988 -15.859 1 92.06 216 VAL B CA 1
ATOM 3571 C C . VAL B 1 216 ? -26.062 -5.738 -16.656 1 92.06 216 VAL B C 1
ATOM 3573 O O . VAL B 1 216 ? -25.516 -4.781 -16.109 1 92.06 216 VAL B O 1
ATOM 3576 N N . THR B 1 217 ? -26.359 -5.809 -17.953 1 90.62 217 THR B N 1
ATOM 3577 C CA . THR B 1 217 ? -26.172 -4.656 -18.828 1 90.62 217 THR B CA 1
ATOM 3578 C C . THR B 1 217 ? -27.391 -3.73 -18.766 1 90.62 217 THR B C 1
ATOM 3580 O O . THR B 1 217 ? -28.531 -4.176 -18.922 1 90.62 217 THR B O 1
ATOM 3583 N N . GLN B 1 218 ? -27.125 -2.508 -18.312 1 88.94 218 GLN B N 1
ATOM 3584 C CA . GLN B 1 218 ? -28.109 -1.454 -18.5 1 88.94 218 GLN B CA 1
ATOM 3585 C C . GLN B 1 218 ? -27.828 -0.65 -19.766 1 88.94 218 GLN B C 1
ATOM 3587 O O . GLN B 1 218 ? -26.906 0.18 -19.781 1 88.94 218 GLN B O 1
ATOM 3592 N N . HIS B 1 219 ? -28.641 -0.9 -20.766 1 85.94 219 HIS B N 1
ATOM 3593 C CA . HIS B 1 219 ? -28.391 -0.349 -22.094 1 85.94 219 HIS B CA 1
ATOM 3594 C C . HIS B 1 219 ? -28.281 1.171 -22.047 1 85.94 219 HIS B C 1
ATOM 3596 O O . HIS B 1 219 ? -29.141 1.848 -21.469 1 85.94 219 HIS B O 1
ATOM 3602 N N . GLY B 1 220 ? -27.203 1.623 -22.594 1 83.5 220 GLY B N 1
ATOM 3603 C CA . GLY B 1 220 ? -26.969 3.053 -22.703 1 83.5 220 GLY B CA 1
ATOM 3604 C C . GLY B 1 220 ? -26.406 3.654 -21.422 1 83.5 220 GLY B C 1
ATOM 3605 O O . GLY B 1 220 ? -26.062 4.836 -21.391 1 83.5 220 GLY B O 1
ATOM 3606 N N . GLU B 1 221 ? -26.375 2.838 -20.422 1 86.44 221 GLU B N 1
ATOM 3607 C CA . GLU B 1 221 ? -25.984 3.416 -19.141 1 86.44 221 GLU B CA 1
ATOM 3608 C C . GLU B 1 221 ? -24.719 2.742 -18.594 1 86.44 221 GLU B C 1
ATOM 3610 O O . GLU B 1 221 ? -23.75 3.418 -18.234 1 86.44 221 GLU B O 1
ATOM 3615 N N . GLY B 1 222 ? -24.688 1.439 -18.531 1 92.19 222 GLY B N 1
ATOM 3616 C CA . GLY B 1 222 ? -23.547 0.726 -17.969 1 92.19 222 GLY B CA 1
ATOM 3617 C C . GLY B 1 222 ? -23.922 -0.647 -17.438 1 92.19 222 GLY B C 1
ATOM 3618 O O . GLY B 1 222 ? -24.703 -1.371 -18.047 1 92.19 222 GLY B O 1
ATOM 3619 N N . TYR B 1 223 ? -23.219 -1.061 -16.391 1 91.56 223 TYR B N 1
ATOM 3620 C CA . TYR B 1 223 ? -23.391 -2.393 -15.82 1 91.56 223 TYR B CA 1
ATOM 3621 C C . TYR B 1 223 ? -23.625 -2.32 -14.312 1 91.56 223 TYR B C 1
ATOM 3623 O O . TYR B 1 223 ? -23.219 -1.352 -13.664 1 91.56 223 TYR B O 1
ATOM 3631 N N . PHE B 1 224 ? -24.328 -3.223 -13.781 1 90.75 224 PHE B N 1
ATOM 3632 C CA . PHE B 1 224 ? -24.422 -3.314 -12.328 1 90.75 224 PHE B CA 1
ATOM 3633 C C . PHE B 1 224 ? -24.469 -4.77 -11.883 1 90.75 224 PHE B C 1
ATOM 3635 O O . PHE B 1 224 ? -24.734 -5.664 -12.68 1 90.75 224 PHE B O 1
ATOM 3642 N N . LEU B 1 225 ? -24.109 -5.043 -10.641 1 89 225 LEU B N 1
ATOM 3643 C CA . LEU B 1 225 ? -24.156 -6.363 -10.016 1 89 225 LEU B CA 1
ATOM 3644 C C . LEU B 1 225 ? -25.531 -6.637 -9.43 1 89 225 LEU B C 1
ATOM 3646 O O . LEU B 1 225 ? -26 -5.898 -8.555 1 89 225 LEU B O 1
ATOM 3650 N N . ALA B 1 226 ? -26.141 -7.656 -9.898 1 87.69 226 ALA B N 1
ATOM 3651 C CA . ALA B 1 226 ? -27.484 -8.016 -9.453 1 87.69 226 ALA B CA 1
ATOM 3652 C C . ALA B 1 226 ? -27.438 -9.023 -8.305 1 87.69 226 ALA B C 1
ATOM 3654 O O . ALA B 1 226 ? -27.969 -10.125 -8.406 1 87.69 226 ALA B O 1
ATOM 3655 N N . ALA B 1 227 ? -26.812 -8.719 -7.238 1 84.44 227 ALA B N 1
ATOM 3656 C CA . ALA B 1 227 ? -26.719 -9.539 -6.031 1 84.44 227 ALA B CA 1
ATOM 3657 C C . ALA B 1 227 ? -26.453 -8.672 -4.805 1 84.44 227 ALA B C 1
ATOM 3659 O O . ALA B 1 227 ? -25.828 -7.613 -4.91 1 84.44 227 ALA B O 1
ATOM 3660 N N . ASP B 1 228 ? -26.984 -9.078 -3.73 1 76.94 228 ASP B N 1
ATOM 3661 C CA . ASP B 1 228 ? -26.609 -8.453 -2.469 1 76.94 228 ASP B CA 1
ATOM 3662 C C . ASP B 1 228 ? -25.172 -8.812 -2.094 1 76.94 228 ASP B C 1
ATOM 3664 O O . ASP B 1 228 ? -24.688 -9.898 -2.432 1 76.94 228 ASP B O 1
ATOM 3668 N N . VAL B 1 229 ? -24.562 -7.828 -1.657 1 71.56 229 VAL B N 1
ATOM 3669 C CA . VAL B 1 229 ? -23.188 -8.055 -1.247 1 71.56 229 VAL B CA 1
ATOM 3670 C C . VAL B 1 229 ? -23.062 -7.926 0.27 1 71.56 229 VAL B C 1
ATOM 3672 O O . VAL B 1 229 ? -23.672 -7.027 0.869 1 71.56 229 VAL B O 1
ATOM 3675 N N . CYS B 1 230 ? -22.516 -8.969 0.871 1 65.44 230 CYS B N 1
ATOM 3676 C CA . CYS B 1 230 ? -22.297 -8.953 2.312 1 65.44 230 CYS B CA 1
ATOM 3677 C C . CYS B 1 230 ? -20.812 -9.047 2.637 1 65.44 230 CYS B C 1
ATOM 3679 O O . CYS B 1 230 ? -20.031 -9.625 1.866 1 65.44 230 CYS B O 1
#

Organism: Escherichia coli (strain K12) (NCBI:txid83333)

Radius of gyration: 22.06 Å; Cα contacts (8 Å, |Δi|>4): 818; chains: 2; bounding box: 54×50×55 Å

Foldseek 3Di:
DAAEEEEAAQDPVVQVVLQVVVVVVPHHYHYHPDLVVVVVCVVPDPHAAYAHEQDGPPDGRLVSLLVDQFFAPHAYEYEYQDDDPVVQVSSVVSPHPYYAHPPGDSVVVVVVVVVSSVVLVVQQVVQPPPPQCFWDWPQWTQRRHGLWIDHPRRIDGDTPQLSQLVCVASVVAPDFAALVRSLVSGDPPPPPDDDSVV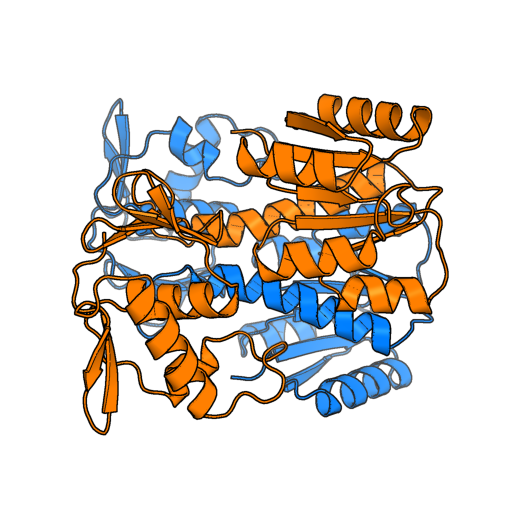SVVSLVVVCVRDVVPQWDDDPPTHTHGPTHID/DAAEEEEAAQDPVVQVVLQVVVVVVPHHYHYHPDLVVVVVCVVPDPHAAYAHEQDGDPDGRLVSLLVDQFFFPHAYEYEYQDDDPVVQVSSVVSPHPYYAHPPGDSVVVVVVVVVSSVVLVVQQVVQPPPPQCFWDWPQWTQRRHGLWIDHPRRIDGDTPQLSQLVCVQSVVAPDFAALVRSLVSGDPPPPPDDDSVVSVVSLVVVCVRDVVPQWDDDPPTHTHGPTHID

InterPro domains:
  IPR001789 Signal transduction response regulator, receiver domain [PF00072] (5-113)
  IPR001789 Signal transduction response regulator, receiver domain [PS50110] (4-117)
  IPR001789 Signal transduction response regulator, receiver domain [SM00448] (3-113)
  IPR001867 OmpR/PhoB-type DNA-binding domain [PF00486] (153-225)
  IPR001867 OmpR/PhoB-type DNA-binding domain [PS51755] (132-227)
  IPR001867 OmpR/PhoB-type DNA-binding domain [SM00862] (153-225)
  IPR001867 OmpR/PhoB-type DNA-binding domain [cd00383] (142-225)
  IPR011006 CheY-like superfamily [SSF52172] (3-190)
  IPR036388 Winged helix-like DNA-binding domain superfamily [G3DSA:1.10.10.10] (121-228)
  IPR039420 Transcriptional regulatory protein WalR-like [PTHR48111] (5-225)

Secondary structure (DSSP, 8-state):
-PPEEEEE-SSHHHHHHHHHHHHHTT-EEEEESSHHHHHHHHHHS--SEEEE-SB-SSSBHHHHHHHHHHH---EEEEEES---HHHHHHHHHTT-SEEEESS--HHHHHHHHHHHHHHHHHHHHTS---TTSEEEETTEEEETTTTEEEETTEEE---HHHHHHHHHHHTSTT--B-HHHHHHHS-TTSSSS--HHHHHHHHHHHHHHS-TTSEEEETTTEEEE-S---/-PPEEEEE-SSHHHHHHHHHHHHHTT-EEEEESSHHHHHHHHHHS--SEEEE-SB-SSSBHHHHHHHHHHH---EEEEEES---HHHHHHHHHTT-SEEEESS--HHHHHHHHHHHHHHHHHHHHTS---TTSEEEETTEEEETTTTEEEETTEEE---HHHHHHHHHHHTSTTPPBPHHHHHHHS-TTSSSS--HHHHHHHHHHHHHHS-TTSEEEETTTEEEE-S---

Solvent-accessible surface area (backbone atoms only — not comparable to full-atom values): 24347 Å² total; per-residue (Å²): 131,67,56,30,36,36,39,34,38,62,52,63,70,60,38,50,52,52,46,52,52,44,40,72,74,58,37,44,69,48,76,30,51,35,65,69,51,46,53,53,47,55,73,75,38,84,61,51,31,34,42,32,28,40,84,38,90,82,43,55,30,53,59,52,37,32,58,47,44,44,42,34,77,56,43,33,32,38,45,28,70,69,73,51,67,65,58,49,41,49,40,39,68,35,50,26,72,44,78,44,47,52,87,68,59,66,70,46,52,52,44,52,50,51,50,52,50,51,50,55,46,48,21,51,60,39,24,52,55,31,96,74,53,23,49,30,38,89,65,29,32,39,26,71,75,60,42,36,35,25,48,86,84,41,79,42,92,36,49,46,70,50,38,42,51,50,45,56,31,59,35,32,52,67,39,77,41,31,55,68,57,52,52,68,61,34,75,67,76,77,47,85,71,77,45,72,60,52,51,54,50,46,50,54,53,45,34,70,74,42,68,60,74,34,65,38,79,41,87,97,55,30,34,26,27,70,46,69,59,76,129,67,56,29,36,37,40,34,39,61,51,65,69,61,38,51,52,52,47,53,52,44,39,73,74,59,36,43,69,48,77,30,51,36,65,70,50,48,52,53,48,56,72,74,38,85,62,50,31,36,43,32,29,40,83,36,91,83,45,55,29,51,60,50,37,32,57,49,43,44,41,32,78,53,42,33,33,39,45,28,70,71,73,50,67,67,56,51,40,49,40,37,68,35,52,26,70,43,76,45,45,51,89,67,60,68,70,45,52,50,43,52,49,50,48,52,49,50,50,56,46,49,21,52,61,39,24,52,54,31,96,72,52,24,49,31,39,90,68,29,33,38,25,71,76,59,41,36,35,25,47,85,84,42,80,42,92,36,48,46,69,50,39,40,50,49,45,57,31,60,33,32,53,66,39,77,40,30,56,67,57,52,51,66,62,33,76,66,76,75,46,85,72,78,46,72,60,52,52,54,52,46,50,55,52,46,34,71,75,41,67,58,74,35,64,38,78,39,87,97,56,28,35,27,27,69,45,67,59,74

pLDDT: mean 85.56, std 13.32, range [41.06, 98.69]